Protein AF-0000000087405417 (afdb_homodimer)

Radius of gyration: 24.04 Å; Cα contacts (8 Å, |Δi|>4): 1120; chains: 2; bounding box: 52×72×63 Å

Structure (mmCIF, N/CA/C/O backbone):
data_AF-0000000087405417-model_v1
#
loop_
_entity.id
_entity.type
_entity.pdbx_description
1 polymer 'Crystallin J1A'
#
loop_
_atom_site.group_PDB
_atom_site.id
_atom_site.type_symbol
_atom_site.label_atom_id
_atom_site.label_alt_id
_atom_site.label_comp_id
_atom_site.label_asym_id
_atom_site.label_entity_id
_atom_site.label_seq_id
_atom_site.pdbx_PDB_ins_code
_atom_site.Cartn_x
_atom_site.Cartn_y
_atom_site.Cartn_z
_atom_site.occupancy
_atom_site.B_iso_or_equiv
_atom_site.auth_seq_id
_atom_site.auth_comp_id
_atom_site.auth_asym_id
_atom_site.auth_atom_id
_atom_site.pdbx_PDB_model_num
ATOM 1 N N . MET A 1 1 ? -3.566 -20.641 -33.938 1 44.78 1 MET A N 1
ATOM 2 C CA . MET A 1 1 ? -3.105 -19.469 -33.188 1 44.78 1 MET A CA 1
ATOM 3 C C . MET A 1 1 ? -3.906 -19.312 -31.891 1 44.78 1 MET A C 1
ATOM 5 O O . MET A 1 1 ? -5.137 -19.375 -31.906 1 44.78 1 MET A O 1
ATOM 9 N N . ALA A 1 2 ? -3.26 -19.469 -30.797 1 62.53 2 ALA A N 1
ATOM 10 C CA . ALA A 1 2 ? -3.992 -19.469 -29.531 1 62.53 2 ALA A CA 1
ATOM 11 C C . ALA A 1 2 ? -4.852 -18.203 -29.406 1 62.53 2 ALA A C 1
ATOM 13 O O . ALA A 1 2 ? -4.465 -17.141 -29.875 1 62.53 2 ALA A O 1
ATOM 14 N N . SER A 1 3 ? -6.133 -18.344 -29.203 1 86.44 3 SER A N 1
ATOM 15 C CA . SER A 1 3 ? -6.996 -17.203 -28.969 1 86.44 3 SER A CA 1
ATOM 16 C C . SER A 1 3 ? -6.328 -16.172 -28.047 1 86.44 3 SER A C 1
ATOM 18 O O . SER A 1 3 ? -5.41 -16.516 -27.312 1 86.44 3 SER A O 1
ATOM 20 N N . ALA A 1 4 ? -6.5 -15 -28.359 1 92.94 4 ALA A N 1
ATOM 21 C CA . ALA A 1 4 ? -5.988 -13.914 -27.516 1 92.94 4 ALA A CA 1
ATOM 22 C C . ALA A 1 4 ? -6.211 -14.219 -26.031 1 92.94 4 ALA A C 1
ATOM 24 O O . ALA A 1 4 ? -5.332 -13.969 -25.203 1 92.94 4 ALA A O 1
ATOM 25 N N . LEU A 1 5 ? -7.316 -14.859 -25.797 1 95.62 5 LEU A N 1
ATOM 26 C CA . LEU A 1 5 ? -7.652 -15.188 -24.406 1 95.62 5 LEU A CA 1
ATOM 27 C C . LEU A 1 5 ? -6.73 -16.281 -23.875 1 95.62 5 LEU A C 1
ATOM 29 O O . LEU A 1 5 ? -6.227 -16.188 -22.75 1 95.62 5 LEU A O 1
ATOM 33 N N . ALA A 1 6 ? -6.52 -17.312 -24.641 1 96.81 6 ALA A N 1
ATOM 34 C CA . ALA A 1 6 ? -5.625 -18.391 -24.234 1 96.81 6 ALA A CA 1
ATOM 35 C C . ALA A 1 6 ? -4.199 -17.891 -24.031 1 96.81 6 ALA A C 1
ATOM 37 O O . ALA A 1 6 ? -3.51 -18.297 -23.094 1 96.81 6 ALA A O 1
ATOM 38 N N . ASN A 1 7 ? -3.762 -17.031 -24.938 1 97.81 7 ASN A N 1
ATOM 39 C CA . ASN A 1 7 ? -2.424 -16.453 -24.828 1 97.81 7 ASN A CA 1
ATOM 40 C C . ASN A 1 7 ? -2.27 -15.641 -23.562 1 97.81 7 ASN A C 1
ATOM 42 O O . ASN A 1 7 ? -1.237 -15.711 -22.891 1 97.81 7 ASN A O 1
ATOM 46 N N . ARG A 1 8 ? -3.273 -14.875 -23.188 1 98.12 8 ARG A N 1
ATOM 47 C CA . ARG A 1 8 ? -3.252 -14.078 -21.969 1 98.12 8 ARG A CA 1
ATOM 48 C C . ARG A 1 8 ? -3.262 -14.977 -20.734 1 98.12 8 ARG A C 1
ATOM 50 O O . ARG A 1 8 ? -2.584 -14.688 -19.734 1 98.12 8 ARG A O 1
ATOM 57 N N . ALA A 1 9 ? -4.027 -16.031 -20.812 1 98.38 9 ALA A N 1
ATOM 58 C CA . ALA A 1 9 ? -4.078 -17 -19.719 1 98.38 9 ALA A CA 1
ATOM 59 C C . ALA A 1 9 ? -2.725 -17.672 -19.516 1 98.38 9 ALA A C 1
ATOM 61 O O . ALA A 1 9 ? -2.238 -17.781 -18.391 1 98.38 9 ALA A O 1
ATOM 62 N N . VAL A 1 10 ? -2.121 -18.094 -20.609 1 98.56 10 VAL A N 1
ATOM 63 C CA . VAL A 1 10 ? -0.786 -18.672 -20.547 1 98.56 10 VAL A CA 1
ATOM 64 C C . VAL A 1 10 ? 0.206 -17.641 -20.016 1 98.56 10 VAL A C 1
ATOM 66 O O . VAL A 1 10 ? 1.05 -17.953 -19.172 1 98.56 10 VAL A O 1
ATOM 69 N N . GLY A 1 11 ? 0.082 -16.406 -20.516 1 98.62 11 GLY A N 1
ATOM 70 C CA . GLY A 1 11 ? 0.93 -15.32 -20.062 1 98.62 11 GLY A CA 1
ATOM 71 C C . GLY A 1 11 ? 0.837 -15.078 -18.562 1 98.62 11 GLY A C 1
ATOM 72 O O . GLY A 1 11 ? 1.837 -14.766 -17.922 1 98.62 11 GLY A O 1
ATOM 73 N N . ALA A 1 12 ? -0.359 -15.195 -18 1 98.75 12 ALA A N 1
ATOM 74 C CA . ALA A 1 12 ? -0.559 -15.023 -16.562 1 98.75 12 ALA A CA 1
ATOM 75 C C . ALA A 1 12 ? 0.223 -16.062 -15.766 1 98.75 12 ALA A C 1
ATOM 77 O O . ALA A 1 12 ? 0.911 -15.727 -14.797 1 98.75 12 ALA A O 1
ATOM 78 N N . ILE A 1 13 ? 0.136 -17.328 -16.172 1 98.81 13 ILE A N 1
ATOM 79 C C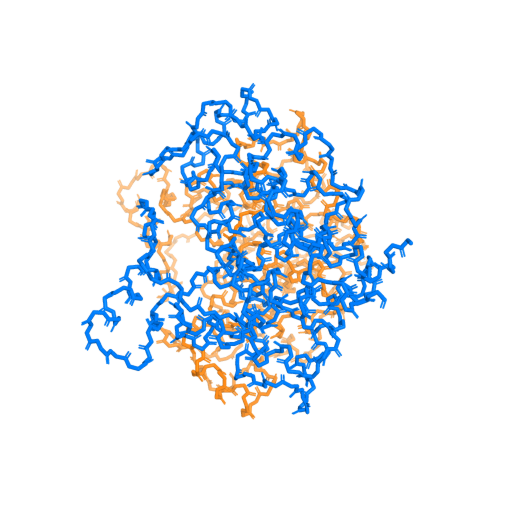A . ILE A 1 13 ? 0.775 -18.422 -15.469 1 98.81 13 ILE A CA 1
ATOM 80 C C . ILE A 1 13 ? 2.293 -18.312 -15.609 1 98.81 13 ILE A C 1
ATOM 82 O O . ILE A 1 13 ? 3.016 -18.344 -14.609 1 98.81 13 ILE A O 1
ATOM 86 N N . VAL A 1 14 ? 2.75 -18.156 -16.828 1 98.88 14 VAL A N 1
ATOM 87 C CA . VAL A 1 14 ? 4.184 -18.109 -17.109 1 98.88 14 VAL A CA 1
ATOM 88 C C . VAL A 1 14 ? 4.785 -16.844 -16.5 1 98.88 14 VAL A C 1
ATOM 90 O O . VAL A 1 14 ? 5.863 -16.891 -15.906 1 98.88 14 VAL A O 1
ATOM 93 N N . GLY A 1 15 ? 4.098 -15.719 -16.703 1 98.88 15 GLY A N 1
ATOM 94 C CA . GLY A 1 15 ? 4.57 -14.477 -16.125 1 98.88 15 GLY A CA 1
ATOM 95 C C . GLY A 1 15 ? 4.75 -14.539 -14.617 1 98.88 15 GLY A C 1
ATOM 96 O O . GLY A 1 15 ? 5.711 -13.992 -14.078 1 98.88 15 GLY A O 1
ATOM 97 N N . SER A 1 16 ? 3.797 -15.172 -13.93 1 98.88 16 SER A N 1
ATOM 98 C CA . SER A 1 16 ? 3.895 -15.359 -12.484 1 98.88 16 SER A CA 1
ATOM 99 C C . SER A 1 16 ? 5.121 -16.188 -12.117 1 98.88 16 SER A C 1
ATOM 101 O O . SER A 1 16 ? 5.883 -15.82 -11.227 1 98.88 16 SER A O 1
ATOM 103 N N . ALA A 1 17 ? 5.312 -17.312 -12.797 1 98.75 17 ALA A N 1
ATOM 104 C CA . ALA A 1 17 ? 6.41 -18.234 -12.5 1 98.75 17 ALA A CA 1
ATOM 105 C C . ALA A 1 17 ? 7.762 -17.578 -12.758 1 98.75 17 ALA A C 1
ATOM 107 O O . ALA A 1 17 ? 8.688 -17.703 -11.953 1 98.75 17 ALA A O 1
ATOM 108 N N . VAL A 1 18 ? 7.875 -16.875 -13.852 1 98.88 18 VAL A N 1
ATOM 109 C CA . VAL A 1 18 ? 9.125 -16.234 -14.242 1 98.88 18 VAL A CA 1
ATOM 110 C C . VAL A 1 18 ? 9.461 -15.117 -13.258 1 98.88 18 VAL A C 1
ATOM 112 O O . VAL A 1 18 ? 10.617 -14.969 -12.844 1 98.88 18 VAL A O 1
ATOM 115 N N . ALA A 1 19 ? 8.492 -14.289 -12.898 1 98.88 19 ALA A N 1
ATOM 116 C CA . ALA A 1 19 ? 8.711 -13.203 -11.938 1 98.88 19 ALA A CA 1
ATOM 117 C C . ALA A 1 19 ? 9.141 -13.75 -10.578 1 98.88 19 ALA A C 1
ATOM 119 O O . ALA A 1 19 ? 10.008 -13.172 -9.922 1 98.88 19 ALA A O 1
ATOM 120 N N . ASP A 1 20 ? 8.516 -14.844 -10.141 1 98.19 20 ASP A N 1
ATOM 121 C CA . ASP A 1 20 ? 8.875 -15.492 -8.883 1 98.19 20 ASP A CA 1
ATOM 122 C C . ASP A 1 20 ? 10.328 -15.945 -8.898 1 98.19 20 ASP A C 1
ATOM 124 O O . ASP A 1 20 ? 11.078 -15.688 -7.949 1 98.19 20 ASP A O 1
ATOM 128 N N . ALA A 1 21 ? 10.695 -16.625 -9.961 1 98.12 21 ALA A N 1
ATOM 129 C CA . ALA A 1 21 ? 12.062 -17.109 -10.086 1 98.12 21 ALA A CA 1
ATOM 130 C C . ALA A 1 21 ? 13.055 -15.945 -10.109 1 98.12 21 ALA A C 1
ATOM 132 O O . ALA A 1 21 ? 14.125 -16.016 -9.5 1 98.12 21 ALA A O 1
ATOM 133 N N . ALA A 1 22 ? 12.711 -14.922 -10.844 1 98.62 22 ALA A N 1
ATOM 134 C CA . ALA A 1 22 ? 13.57 -13.742 -10.945 1 98.62 22 ALA A CA 1
ATOM 135 C C . ALA A 1 22 ? 13.797 -13.109 -9.578 1 98.62 22 ALA A C 1
ATOM 137 O O . ALA A 1 22 ? 14.891 -12.617 -9.297 1 98.62 22 ALA A O 1
ATOM 138 N N . ALA A 1 23 ? 12.812 -13.102 -8.742 1 97.81 23 ALA A N 1
ATOM 139 C CA . ALA A 1 23 ? 12.852 -12.398 -7.461 1 97.81 23 ALA A CA 1
ATOM 140 C C . ALA A 1 23 ? 13.438 -13.281 -6.363 1 97.81 23 ALA A C 1
ATOM 142 O O . ALA A 1 23 ? 13.852 -12.781 -5.312 1 97.81 23 ALA A O 1
ATOM 143 N N . GLN A 1 24 ? 13.508 -14.586 -6.574 1 96 24 GLN A N 1
ATOM 144 C CA . GLN A 1 24 ? 13.836 -15.586 -5.562 1 96 24 GLN A CA 1
ATOM 145 C C . GLN A 1 24 ? 15.148 -15.25 -4.863 1 96 24 GLN A C 1
ATOM 147 O O . GLN A 1 24 ? 15.234 -15.281 -3.635 1 96 24 GLN A O 1
ATOM 152 N N . PRO A 1 25 ? 16.219 -14.812 -5.559 1 95.5 25 PRO A N 1
ATOM 153 C CA . PRO A 1 25 ? 17.484 -14.555 -4.875 1 95.5 25 PRO A CA 1
ATOM 154 C C . PRO A 1 25 ? 17.438 -13.32 -3.973 1 95.5 25 PRO A C 1
ATOM 156 O O . PRO A 1 25 ? 18.297 -13.141 -3.115 1 95.5 25 PRO A O 1
ATOM 159 N N . MET A 1 26 ? 16.453 -12.461 -4.195 1 94.88 26 MET A N 1
ATOM 160 C CA . MET A 1 26 ? 16.328 -11.227 -3.432 1 94.88 26 MET A CA 1
ATOM 161 C C . MET A 1 26 ? 15.195 -11.336 -2.41 1 94.88 26 MET A C 1
ATOM 163 O O . MET A 1 26 ? 14.844 -10.344 -1.762 1 94.88 26 MET A O 1
ATOM 167 N N . HIS A 1 27 ? 14.648 -12.555 -2.256 1 93.31 27 HIS A N 1
ATOM 168 C CA . HIS A 1 27 ? 13.469 -12.766 -1.424 1 93.31 27 HIS A CA 1
ATOM 169 C C . HIS A 1 27 ? 13.781 -12.523 0.049 1 93.31 27 HIS A C 1
ATOM 171 O O . HIS A 1 27 ? 14.852 -12.906 0.532 1 93.31 27 HIS A O 1
ATOM 177 N N . TRP A 1 28 ? 12.836 -11.797 0.772 1 90.12 28 TRP A N 1
ATOM 178 C CA . TRP A 1 28 ? 12.773 -11.656 2.225 1 90.12 28 TRP A CA 1
ATOM 179 C C . TRP A 1 28 ? 13.945 -10.836 2.742 1 90.12 28 TRP A C 1
ATOM 181 O O . TRP A 1 28 ? 14.484 -11.117 3.818 1 90.12 28 TRP A O 1
ATOM 191 N N . ILE A 1 29 ? 14.523 -9.945 1.97 1 91.56 29 ILE A N 1
ATOM 192 C CA . ILE A 1 29 ? 15.453 -8.945 2.48 1 91.56 29 ILE A CA 1
ATOM 193 C C . ILE A 1 29 ? 14.68 -7.805 3.137 1 91.56 29 ILE A C 1
ATOM 195 O O . ILE A 1 29 ? 14.195 -6.902 2.451 1 91.56 29 ILE A O 1
ATOM 199 N N . TYR A 1 30 ? 14.609 -7.855 4.445 1 87.12 30 TYR A N 1
ATOM 200 C CA . TYR A 1 30 ? 13.867 -6.855 5.211 1 87.12 30 TYR A CA 1
ATOM 201 C C . TYR A 1 30 ? 14.797 -5.742 5.691 1 87.12 30 TYR A C 1
ATOM 203 O O . TYR A 1 30 ? 14.344 -4.633 5.984 1 87.12 30 TYR A O 1
ATOM 211 N N . ASP A 1 31 ? 16.109 -6.074 5.832 1 89.06 31 ASP A N 1
ATOM 212 C CA . ASP A 1 31 ? 17.094 -5.059 6.164 1 89.06 31 ASP A CA 1
ATOM 213 C C . ASP A 1 31 ? 17.359 -4.129 4.977 1 89.06 31 ASP A C 1
ATOM 215 O O . ASP A 1 31 ? 18.125 -4.457 4.078 1 89.06 31 ASP A O 1
ATOM 219 N N . LEU A 1 32 ? 16.859 -2.955 5.043 1 87.56 32 LEU A N 1
ATOM 220 C CA . LEU A 1 32 ? 16.875 -2.037 3.912 1 87.56 32 LEU A CA 1
ATOM 221 C C . LEU A 1 32 ? 18.281 -1.512 3.643 1 87.56 32 LEU A C 1
ATOM 223 O O . LEU A 1 32 ? 18.609 -1.184 2.504 1 87.56 32 LEU A O 1
ATOM 227 N N . GLN A 1 33 ? 19.078 -1.375 4.648 1 87 33 GLN A N 1
ATOM 228 C CA . GLN A 1 33 ? 20.469 -0.977 4.43 1 87 33 GLN A CA 1
ATOM 229 C C . GLN A 1 33 ? 21.219 -2.031 3.627 1 87 33 GLN A C 1
ATOM 231 O O . GLN A 1 33 ? 22 -1.696 2.732 1 87 33 GLN A O 1
ATOM 236 N N . LYS A 1 34 ? 21 -3.27 3.994 1 89.81 34 LYS A N 1
ATOM 237 C CA . LYS A 1 34 ? 21.578 -4.363 3.225 1 89.81 34 LYS A CA 1
ATOM 238 C C . LYS A 1 34 ? 21.094 -4.344 1.78 1 89.81 34 LYS A C 1
ATOM 240 O O . LYS A 1 34 ? 21.859 -4.566 0.849 1 89.81 34 LYS A O 1
ATOM 245 N N . LEU A 1 35 ? 19.844 -4.121 1.633 1 92.06 35 LEU A N 1
ATOM 246 C CA . LEU A 1 35 ? 19.25 -4.051 0.301 1 92.06 35 LEU A CA 1
ATOM 247 C C . LEU A 1 35 ? 19.906 -2.938 -0.52 1 92.06 35 LEU A C 1
ATOM 249 O O . LEU A 1 35 ? 20.219 -3.131 -1.696 1 92.06 35 LEU A O 1
ATOM 253 N N . HIS A 1 36 ? 20.094 -1.81 0.108 1 89.56 36 HIS A N 1
ATOM 254 C CA . HIS A 1 36 ? 20.703 -0.662 -0.563 1 89.56 36 HIS A CA 1
ATOM 255 C C . HIS A 1 36 ? 22.094 -0.988 -1.07 1 89.56 36 HIS A C 1
ATOM 257 O O . HIS A 1 36 ? 22.469 -0.61 -2.186 1 89.56 36 HIS A O 1
ATOM 263 N N . VAL A 1 37 ? 22.828 -1.642 -0.306 1 91.38 37 VAL A N 1
ATOM 264 C CA . VAL A 1 37 ? 24.203 -2.006 -0.666 1 91.38 37 VAL A CA 1
ATOM 265 C C . VAL A 1 37 ? 24.188 -2.945 -1.869 1 91.38 37 VAL A C 1
ATOM 267 O O . VAL A 1 37 ? 24.969 -2.777 -2.805 1 91.38 37 VAL A O 1
ATOM 270 N N . ILE A 1 38 ? 23.312 -3.873 -1.868 1 93.12 38 ILE A N 1
ATOM 271 C CA . ILE A 1 38 ? 23.203 -4.848 -2.949 1 93.12 38 ILE A CA 1
ATOM 272 C C . ILE A 1 38 ? 22.797 -4.141 -4.242 1 93.12 38 ILE A C 1
ATOM 274 O O . ILE A 1 38 ? 23.391 -4.383 -5.297 1 93.12 38 ILE A O 1
ATOM 278 N N . LEU A 1 39 ? 21.891 -3.229 -4.141 1 92.19 39 LEU A N 1
ATOM 279 C CA . LEU A 1 39 ? 21.359 -2.553 -5.32 1 92.19 39 LEU A CA 1
ATOM 280 C C . LEU A 1 39 ? 22.359 -1.542 -5.863 1 92.19 39 LEU A C 1
ATOM 282 O O . LEU A 1 39 ? 22.344 -1.229 -7.059 1 92.19 39 LEU A O 1
ATOM 286 N N . ALA A 1 40 ? 23.172 -0.99 -4.941 1 89.56 40 ALA A N 1
ATOM 287 C CA . ALA A 1 40 ? 24.234 -0.093 -5.383 1 89.56 40 ALA A CA 1
ATOM 288 C C . ALA A 1 40 ? 25.25 -0.832 -6.246 1 89.56 40 ALA A C 1
ATOM 290 O O . ALA A 1 40 ? 25.812 -0.256 -7.18 1 89.56 40 ALA A O 1
ATOM 291 N N . GLN A 1 41 ? 25.406 -2.08 -5.957 1 91.38 41 GLN A N 1
ATOM 292 C CA . GLN A 1 41 ? 26.344 -2.906 -6.711 1 91.38 41 GLN A CA 1
ATOM 293 C C . GLN A 1 41 ? 25.734 -3.361 -8.031 1 91.38 41 GLN A C 1
ATOM 295 O O . GLN A 1 41 ? 26.422 -3.404 -9.055 1 91.38 41 GLN A O 1
ATOM 300 N N . ASP A 1 42 ? 24.484 -3.734 -7.977 1 91.06 42 ASP A N 1
ATOM 301 C CA . ASP A 1 42 ? 23.75 -4.184 -9.164 1 91.06 42 ASP A CA 1
ATOM 302 C C . ASP A 1 42 ? 22.312 -3.67 -9.156 1 91.06 42 ASP A C 1
ATOM 304 O O . ASP A 1 42 ? 21.453 -4.25 -8.5 1 91.06 42 ASP A O 1
ATOM 308 N N . PRO A 1 43 ? 22.047 -2.666 -10.031 1 87.62 43 PRO A N 1
ATOM 309 C CA . PRO A 1 43 ? 20.703 -2.088 -10.047 1 87.62 43 PRO A CA 1
ATOM 310 C C . PRO A 1 43 ? 19.672 -2.996 -10.719 1 87.62 43 PRO A C 1
ATOM 312 O O . PRO A 1 43 ? 18.469 -2.734 -10.648 1 87.62 43 PRO A O 1
ATOM 315 N N . ASN A 1 44 ? 20.125 -4.059 -11.398 1 92.31 44 ASN A N 1
ATOM 316 C CA . ASN A 1 44 ? 19.266 -5.07 -11.992 1 92.31 44 ASN A CA 1
ATOM 317 C C . ASN A 1 44 ? 19.375 -6.406 -11.266 1 92.31 44 ASN A C 1
ATOM 319 O O . ASN A 1 44 ? 20.031 -7.332 -11.758 1 92.31 44 ASN A O 1
ATOM 323 N N . PRO A 1 45 ? 18.625 -6.551 -10.172 1 94.56 45 PRO A N 1
ATOM 324 C CA . PRO A 1 45 ? 18.906 -7.648 -9.242 1 94.56 45 PRO A CA 1
ATOM 325 C C . PRO A 1 45 ? 18.219 -8.945 -9.648 1 94.56 45 PRO A C 1
ATOM 327 O O . PRO A 1 45 ? 18.359 -9.969 -8.969 1 94.56 45 PRO A O 1
ATOM 330 N N . GLU A 1 46 ? 17.438 -8.945 -10.719 1 97.25 46 GLU A N 1
ATOM 331 C CA . GLU A 1 46 ? 16.75 -10.164 -11.102 1 97.25 46 GLU A CA 1
ATOM 332 C C . GLU A 1 46 ? 17.734 -11.297 -11.383 1 97.25 46 GLU A C 1
ATOM 334 O O . GLU A 1 46 ? 18.781 -11.078 -11.977 1 97.25 46 GLU A O 1
ATOM 339 N N . PHE A 1 47 ? 17.406 -12.484 -10.898 1 97.69 47 PHE A N 1
ATOM 340 C CA . PHE A 1 47 ? 18.203 -13.688 -11.117 1 97.69 47 PHE A CA 1
ATOM 341 C C . PHE A 1 47 ? 19.625 -13.492 -10.633 1 97.69 47 PHE A C 1
ATOM 343 O O . PHE A 1 47 ? 20.578 -13.984 -11.25 1 97.69 47 PHE A O 1
ATOM 350 N N . ARG A 1 48 ? 19.766 -12.758 -9.594 1 95 48 ARG A N 1
ATOM 351 C CA . ARG A 1 48 ? 21.078 -12.602 -8.984 1 95 48 ARG A CA 1
ATOM 352 C C . ARG A 1 48 ? 21.75 -13.953 -8.789 1 95 48 ARG A C 1
ATOM 354 O O . ARG A 1 48 ? 21.141 -14.891 -8.281 1 95 48 ARG A O 1
ATOM 361 N N . ALA A 1 49 ? 23.047 -14.039 -9.211 1 92.25 49 ALA A N 1
ATOM 362 C CA . ALA A 1 49 ? 23.766 -15.305 -9.203 1 92.25 49 ALA A CA 1
ATOM 363 C C . ALA A 1 49 ? 23.953 -15.828 -7.785 1 92.25 49 ALA A C 1
ATOM 365 O O . ALA A 1 49 ? 23.75 -17.016 -7.52 1 92.25 49 ALA A O 1
ATOM 366 N N . GLU A 1 50 ? 24.391 -14.906 -6.93 1 90.56 50 GLU A N 1
ATOM 367 C CA . GLU A 1 50 ? 24.5 -15.266 -5.516 1 90.56 50 GLU A CA 1
ATOM 368 C C . GLU A 1 50 ? 23.297 -14.773 -4.719 1 90.56 50 GLU A C 1
ATOM 370 O O . GLU A 1 50 ? 23.078 -13.562 -4.609 1 90.56 50 GLU A O 1
ATOM 375 N N . SER A 1 51 ? 22.578 -15.766 -4.199 1 91.44 51 SER A N 1
ATOM 376 C CA . SER A 1 51 ? 21.375 -15.422 -3.451 1 91.44 51 SER A CA 1
ATOM 377 C C . SER A 1 51 ? 21.703 -14.492 -2.287 1 91.44 51 SER A C 1
ATOM 379 O O . SER A 1 51 ? 22.703 -14.672 -1.596 1 91.44 51 SER A O 1
ATOM 381 N N . ALA A 1 52 ? 20.875 -13.461 -2.141 1 91.56 52 ALA A N 1
ATOM 382 C CA . ALA A 1 52 ? 20.984 -12.547 -1.006 1 91.56 52 ALA A CA 1
ATOM 383 C C . ALA A 1 52 ? 19.891 -12.82 0.021 1 91.56 52 ALA A C 1
ATOM 385 O O . ALA A 1 52 ? 19.75 -12.078 0.993 1 91.56 52 ALA A O 1
ATOM 386 N N . ASN A 1 53 ? 19.078 -13.836 -0.221 1 88 53 ASN A N 1
ATOM 387 C CA . ASN A 1 53 ? 18.016 -14.234 0.695 1 88 53 ASN A CA 1
ATOM 388 C C . ASN A 1 53 ? 18.562 -14.672 2.047 1 88 53 ASN A C 1
ATOM 390 O O . ASN A 1 53 ? 19.391 -15.586 2.117 1 88 53 ASN A O 1
ATOM 394 N N . PRO A 1 54 ? 18.141 -14.07 3.111 1 86.5 54 PRO A N 1
ATOM 395 C CA . PRO A 1 54 ? 18.719 -14.375 4.418 1 86.5 54 PRO A CA 1
ATOM 396 C C . PRO A 1 54 ? 18.156 -15.648 5.043 1 86.5 54 PRO A C 1
ATOM 398 O O . PRO A 1 54 ? 18.703 -16.141 6.031 1 86.5 54 PRO A O 1
ATOM 401 N N . PHE A 1 55 ? 17.125 -16.188 4.516 1 83.38 55 PHE A N 1
ATOM 402 C CA . PHE A 1 55 ? 16.406 -17.234 5.246 1 83.38 55 PHE A CA 1
ATOM 403 C C . PHE A 1 55 ? 16.594 -18.594 4.57 1 83.38 55 PHE A C 1
ATOM 405 O O . PHE A 1 55 ? 16.562 -19.625 5.23 1 83.38 55 PHE A O 1
ATOM 412 N N . TYR A 1 56 ? 16.703 -18.594 3.252 1 80.44 56 TYR A N 1
ATOM 413 C CA . TYR A 1 56 ? 16.953 -19.844 2.537 1 80.44 56 TYR A CA 1
ATOM 414 C C . TYR A 1 56 ? 17.766 -19.594 1.272 1 80.44 56 TYR A C 1
ATOM 416 O O . TYR A 1 56 ? 17.891 -18.453 0.825 1 80.44 56 TYR A O 1
ATOM 424 N N . ARG A 1 57 ? 18.438 -20.656 0.835 1 82.69 57 ARG A N 1
ATOM 425 C CA . ARG A 1 57 ? 19.188 -20.562 -0.414 1 82.69 57 ARG A CA 1
ATOM 426 C C . ARG A 1 57 ? 18.75 -21.656 -1.387 1 82.69 57 ARG A C 1
ATOM 428 O O . ARG A 1 57 ? 18.562 -22.812 -0.988 1 82.69 57 ARG A O 1
ATOM 435 N N . ARG A 1 58 ? 18.453 -21.219 -2.551 1 87.38 58 ARG A N 1
ATOM 436 C CA . ARG A 1 58 ? 18.172 -22.078 -3.693 1 87.38 58 ARG A CA 1
ATOM 437 C C . ARG A 1 58 ? 18.953 -21.641 -4.922 1 87.38 58 ARG A C 1
ATOM 439 O O . ARG A 1 58 ? 19.453 -20.516 -4.977 1 87.38 58 ARG A O 1
ATOM 446 N N . GLN A 1 59 ? 19.109 -22.609 -5.73 1 92.19 59 GLN A N 1
ATOM 447 C CA . GLN A 1 59 ? 19.75 -22.25 -6.992 1 92.19 59 GLN A CA 1
ATOM 448 C C . GLN A 1 59 ? 18.969 -21.156 -7.707 1 92.19 59 GLN A C 1
ATOM 450 O O . GLN A 1 59 ? 17.734 -21.188 -7.762 1 92.19 59 GLN A O 1
ATOM 455 N N . THR A 1 60 ? 19.672 -20.156 -8.188 1 95.69 60 THR A N 1
ATOM 456 C CA . THR A 1 60 ? 19.047 -19.094 -8.953 1 95.69 60 THR A CA 1
ATOM 457 C C . THR A 1 60 ? 18.297 -19.672 -10.156 1 95.69 60 THR A C 1
ATOM 459 O O . THR A 1 60 ? 18.812 -20.531 -10.859 1 95.69 60 THR A O 1
ATOM 462 N N . GLY A 1 61 ? 17.078 -19.234 -10.391 1 97.31 61 GLY A N 1
ATOM 463 C CA . GLY A 1 61 ? 16.219 -19.75 -11.445 1 97.31 61 GLY A CA 1
ATOM 464 C C . GLY A 1 61 ? 15.148 -20.703 -10.938 1 97.31 61 GLY A C 1
ATOM 465 O O . GLY A 1 61 ? 14.172 -20.969 -11.633 1 97.31 61 GLY A O 1
ATOM 466 N N . GLN A 1 62 ? 15.391 -21.219 -9.766 1 95.06 62 GLN A N 1
ATOM 467 C CA . GLN A 1 62 ? 14.359 -22.047 -9.141 1 95.06 62 GLN A CA 1
ATOM 468 C C . GLN A 1 62 ? 13.258 -21.188 -8.531 1 95.06 62 GLN A C 1
ATOM 470 O O . GLN A 1 62 ? 13.484 -20.016 -8.203 1 95.06 62 GLN A O 1
ATOM 475 N N . GLN A 1 63 ? 12.102 -21.812 -8.391 1 94.69 63 GLN A N 1
ATOM 476 C CA . GLN A 1 63 ? 10.969 -21.109 -7.793 1 94.69 63 GLN A CA 1
ATOM 477 C C . GLN A 1 63 ? 11.172 -20.906 -6.293 1 94.69 63 GLN A C 1
ATOM 479 O O . GLN A 1 63 ? 11.875 -21.688 -5.648 1 94.69 63 GLN A O 1
ATOM 484 N N . SER A 1 64 ? 10.617 -19.812 -5.758 1 92.38 64 SER A N 1
ATOM 485 C CA . SER A 1 64 ? 10.469 -19.688 -4.312 1 92.38 64 SER A CA 1
ATOM 486 C C . SER A 1 64 ? 9.453 -20.672 -3.768 1 92.38 64 SER A C 1
ATOM 488 O O . SER A 1 64 ? 8.875 -21.469 -4.523 1 92.38 64 SER A O 1
ATOM 490 N N . CYS A 1 65 ? 9.227 -20.656 -2.484 1 85.69 65 CYS A N 1
ATOM 491 C CA . CYS A 1 65 ? 8.195 -21.484 -1.863 1 85.69 65 CYS A CA 1
ATOM 492 C C . CYS A 1 65 ? 6.824 -21.188 -2.453 1 85.69 65 CYS A C 1
ATOM 494 O O . CYS A 1 65 ? 5.996 -22.094 -2.594 1 85.69 65 CYS A O 1
ATOM 496 N N . TYR A 1 66 ? 6.613 -19.984 -2.861 1 91.62 66 TYR A N 1
ATOM 497 C CA . TYR A 1 66 ? 5.34 -19.578 -3.449 1 91.62 66 TYR A CA 1
ATOM 498 C C . TYR A 1 66 ? 5.188 -20.156 -4.855 1 91.62 66 TYR A C 1
ATOM 500 O O . TYR A 1 66 ? 4.137 -20.703 -5.199 1 91.62 66 TYR A O 1
ATOM 508 N N . GLY A 1 67 ? 6.273 -20 -5.594 1 93.38 67 GLY A N 1
ATOM 509 C CA . GLY A 1 67 ? 6.258 -20.562 -6.938 1 93.38 67 GLY A CA 1
ATOM 510 C C . GLY A 1 67 ? 6.102 -22.062 -6.961 1 93.38 67 GLY A C 1
ATOM 511 O O . GLY A 1 67 ? 5.461 -22.609 -7.859 1 93.38 67 GLY A O 1
ATOM 512 N N . ASP A 1 68 ? 6.719 -22.672 -6.004 1 89.94 68 ASP A N 1
ATOM 513 C CA . ASP A 1 68 ? 6.578 -24.125 -5.906 1 89.94 68 ASP A CA 1
ATOM 514 C C . ASP A 1 68 ? 5.121 -24.516 -5.664 1 89.94 68 ASP A C 1
ATOM 516 O O . ASP A 1 68 ? 4.617 -25.453 -6.281 1 89.94 68 ASP A O 1
ATOM 520 N N . GLN A 1 69 ? 4.484 -23.859 -4.781 1 87.5 69 GLN A N 1
ATOM 521 C CA . GLN A 1 69 ? 3.078 -24.141 -4.508 1 87.5 69 GLN A CA 1
ATOM 522 C C . GLN A 1 69 ? 2.221 -23.891 -5.746 1 87.5 69 GLN A C 1
ATOM 524 O O . GLN A 1 69 ? 1.325 -24.688 -6.051 1 87.5 69 GLN A O 1
ATOM 529 N N . ALA A 1 70 ? 2.469 -22.812 -6.41 1 93.38 70 ALA A N 1
ATOM 530 C CA . ALA A 1 70 ? 1.727 -22.5 -7.629 1 93.38 70 ALA A CA 1
ATOM 531 C C . ALA A 1 70 ? 1.92 -23.594 -8.68 1 93.38 70 ALA A C 1
ATOM 533 O O . ALA A 1 70 ? 0.982 -23.938 -9.398 1 93.38 70 ALA A O 1
ATOM 534 N N . PHE A 1 71 ? 3.115 -24.109 -8.766 1 93.44 71 PHE A N 1
ATOM 535 C CA . PHE A 1 71 ? 3.422 -25.141 -9.75 1 93.44 71 PHE A CA 1
ATOM 536 C C . PHE A 1 71 ? 2.666 -26.422 -9.438 1 93.44 71 PHE A C 1
ATOM 538 O O . PHE A 1 71 ? 2.166 -27.094 -10.344 1 93.44 71 PHE A O 1
ATOM 545 N N . VAL A 1 72 ? 2.629 -26.766 -8.18 1 87.94 72 VAL A N 1
ATOM 546 C CA . VAL A 1 72 ? 1.902 -27.953 -7.766 1 87.94 72 VAL A CA 1
ATOM 547 C C . VAL A 1 72 ? 0.43 -27.828 -8.148 1 87.94 72 VAL A C 1
ATOM 549 O O . VAL A 1 72 ? -0.177 -28.781 -8.641 1 87.94 72 VAL A O 1
ATOM 552 N N . LEU A 1 73 ? -0.137 -26.719 -7.922 1 90.44 73 LEU A N 1
ATOM 553 C CA . LEU A 1 73 ? -1.526 -26.469 -8.297 1 90.44 73 LEU A CA 1
ATOM 554 C C . LEU A 1 73 ? -1.705 -26.547 -9.805 1 90.44 73 LEU A C 1
ATOM 556 O O . LEU A 1 73 ? -2.695 -27.094 -10.297 1 90.44 73 LEU A O 1
ATOM 560 N N . LEU A 1 74 ? -0.773 -25.953 -10.523 1 94.94 74 LEU A N 1
ATOM 561 C CA . LEU A 1 74 ? -0.793 -26 -11.984 1 94.94 74 LEU A CA 1
ATOM 562 C C . LEU A 1 74 ? -0.764 -27.438 -12.477 1 94.94 74 LEU A C 1
ATOM 564 O O . LEU A 1 74 ? -1.55 -27.812 -13.352 1 94.94 74 LEU A O 1
ATOM 568 N N . GLU A 1 75 ? 0.101 -28.156 -11.898 1 92.25 75 GLU A N 1
ATOM 569 C CA . GLU A 1 75 ? 0.219 -29.562 -12.266 1 92.25 75 GLU A CA 1
ATOM 570 C C . GLU A 1 75 ? -1.066 -30.328 -11.961 1 92.25 75 GLU A C 1
ATOM 572 O O . GLU A 1 75 ? -1.521 -31.141 -12.766 1 92.25 75 GLU A O 1
ATOM 577 N N . SER A 1 76 ? -1.59 -30.062 -10.859 1 88.56 76 SER A N 1
ATOM 578 C CA . SER A 1 76 ? -2.822 -30.734 -10.445 1 88.56 76 SER A CA 1
ATOM 579 C C . SER A 1 76 ? -3.969 -30.406 -11.398 1 88.56 76 SER A C 1
ATOM 581 O O . SER A 1 76 ? -4.727 -31.297 -11.789 1 88.56 76 SER A O 1
ATOM 583 N N . LEU A 1 77 ? -4.141 -29.172 -11.719 1 91.19 77 LEU A N 1
ATOM 584 C CA . LEU A 1 77 ? -5.172 -28.766 -12.664 1 91.19 77 LEU A CA 1
ATOM 585 C C . LEU A 1 77 ? -4.973 -29.438 -14.016 1 91.19 77 LEU A C 1
ATOM 587 O O . LEU A 1 77 ? -5.945 -29.828 -14.664 1 91.19 77 LEU A O 1
ATOM 591 N N . SER A 1 78 ? -3.748 -29.5 -14.375 1 91.38 78 SER A N 1
ATOM 592 C CA . SER A 1 78 ? -3.398 -30.094 -15.664 1 91.38 78 SER A CA 1
ATOM 593 C C . SER A 1 78 ? -3.691 -31.594 -15.688 1 91.38 78 SER A C 1
ATOM 595 O O . SER A 1 78 ? -4.152 -32.125 -16.703 1 91.38 78 SER A O 1
ATOM 597 N N . GLU A 1 79 ? -3.512 -32.25 -14.617 1 87.94 79 GLU A N 1
ATOM 598 C CA . GLU A 1 79 ? -3.615 -33.688 -14.57 1 87.94 79 GLU A CA 1
ATOM 599 C C . GLU A 1 79 ? -5.012 -34.125 -14.148 1 87.94 79 GLU A C 1
ATOM 601 O O . GLU A 1 79 ? -5.52 -35.156 -14.633 1 87.94 79 GLU A O 1
ATOM 606 N N . CYS A 1 80 ? -5.641 -33.406 -13.188 1 80.25 80 CYS A N 1
ATOM 607 C CA . CYS A 1 80 ? -6.859 -33.906 -12.562 1 80.25 80 CYS A CA 1
ATOM 608 C C . CYS A 1 80 ? -8.047 -33 -12.875 1 80.25 80 CYS A C 1
ATOM 610 O O . CYS A 1 80 ? -9.188 -33.344 -12.547 1 80.25 80 CYS A O 1
ATOM 612 N N . GLY A 1 81 ? -7.773 -31.953 -13.453 1 73.31 81 GLY A N 1
ATOM 613 C CA . GLY A 1 81 ? -8.859 -31.062 -13.805 1 73.31 81 GLY A CA 1
ATOM 614 C C . GLY A 1 81 ? -9.375 -30.25 -12.625 1 73.31 81 GLY A C 1
ATOM 615 O O . GLY A 1 81 ? -10.492 -29.734 -12.656 1 73.31 81 GLY A O 1
ATOM 616 N N . GLY A 1 82 ? -8.602 -30.312 -11.438 1 73 82 GLY A N 1
ATOM 617 C CA . GLY A 1 82 ? -8.977 -29.516 -10.281 1 73 82 GLY A CA 1
ATOM 618 C C . GLY A 1 82 ? -7.871 -29.406 -9.25 1 73 82 GLY A C 1
ATOM 619 O O . GLY A 1 82 ? -6.859 -30.094 -9.336 1 73 82 GLY A O 1
ATOM 620 N N . PRO A 1 83 ? -7.984 -28.312 -8.32 1 68.06 83 PRO A N 1
ATOM 621 C CA . PRO A 1 83 ? -6.961 -28.141 -7.285 1 68.06 83 PRO A CA 1
ATOM 622 C C . PRO A 1 83 ? -6.973 -29.25 -6.246 1 68.06 83 PRO A C 1
ATOM 624 O O . PRO A 1 83 ? -8.023 -29.562 -5.676 1 68.06 83 PRO A O 1
ATOM 627 N N . ARG A 1 84 ? -6.031 -30.125 -6.148 1 63.62 84 ARG A N 1
ATOM 628 C CA . ARG A 1 84 ? -5.926 -31.156 -5.121 1 63.62 84 ARG A CA 1
ATOM 629 C C . ARG A 1 84 ? -4.629 -31.016 -4.336 1 63.62 84 ARG A C 1
ATOM 631 O O . ARG A 1 84 ? -3.572 -30.75 -4.91 1 63.62 84 ARG A O 1
ATOM 638 N N . PRO A 1 85 ? -4.906 -31 -2.977 1 60.22 85 PRO A N 1
ATOM 639 C CA . PRO A 1 85 ? -3.654 -31.047 -2.219 1 60.22 85 PRO A CA 1
ATOM 640 C C . PRO A 1 85 ? -2.816 -32.281 -2.535 1 60.22 85 PRO A C 1
ATOM 642 O O . PRO A 1 85 ? -3.363 -33.375 -2.705 1 60.22 85 PRO A O 1
ATOM 645 N N . GLN A 1 86 ? -1.688 -32.031 -3.035 1 59.34 86 GLN A N 1
ATOM 646 C CA . GLN A 1 86 ? -0.803 -33.188 -3.238 1 59.34 86 GLN A CA 1
ATOM 647 C C . GLN A 1 86 ? 0.179 -33.344 -2.078 1 59.34 86 GLN A C 1
ATOM 649 O O . GLN A 1 86 ? 0.95 -32.406 -1.79 1 59.34 86 GLN A O 1
ATOM 654 N N . LEU A 1 87 ? -0.055 -34.25 -1.238 1 59.5 87 LEU A N 1
ATOM 655 C CA . LEU A 1 87 ? 0.87 -34.625 -0.17 1 59.5 87 LEU A CA 1
ATOM 656 C C . LEU A 1 87 ? 1.771 -35.781 -0.599 1 59.5 87 LEU A C 1
ATOM 658 O O . LEU A 1 87 ? 1.387 -36.594 -1.442 1 59.5 87 LEU A O 1
ATOM 662 N N . PRO A 1 88 ? 3.082 -35.781 -0.001 1 54.09 88 PRO A N 1
ATOM 663 C CA . PRO A 1 88 ? 3.764 -34.844 0.886 1 54.09 88 PRO A CA 1
ATOM 664 C C . PRO A 1 88 ? 4.289 -33.625 0.147 1 54.09 88 PRO A C 1
ATOM 666 O O . PRO A 1 88 ? 4.641 -33.688 -1.032 1 54.09 88 PRO A O 1
ATOM 669 N N . VAL A 1 89 ? 4.039 -32.5 0.732 1 55.25 89 VAL A N 1
ATOM 670 C CA . VAL A 1 89 ? 4.688 -31.297 0.214 1 55.25 89 VAL A CA 1
ATOM 671 C C . VAL A 1 89 ? 6.199 -31.422 0.369 1 55.25 89 VAL A C 1
ATOM 673 O O . VAL A 1 89 ? 6.707 -31.562 1.484 1 55.25 89 VAL A O 1
ATOM 676 N N . GLU A 1 90 ? 6.816 -31.734 -0.814 1 56.56 90 GLU A N 1
ATOM 677 C CA . GLU A 1 90 ? 8.273 -31.781 -0.817 1 56.56 90 GLU A CA 1
ATOM 678 C C . GLU A 1 90 ? 8.875 -30.375 -0.876 1 56.56 90 GLU A C 1
ATOM 680 O O . GLU A 1 90 ? 8.289 -29.469 -1.466 1 56.56 90 GLU A O 1
ATOM 685 N N . GLY A 1 91 ? 9.75 -30.094 0.081 1 54.97 91 GLY A N 1
ATOM 686 C CA . GLY A 1 91 ? 10.531 -28.875 -0.017 1 54.97 91 GLY A CA 1
ATOM 687 C C . GLY A 1 91 ? 10.805 -28.234 1.33 1 54.97 91 GLY A C 1
ATOM 688 O O . GLY A 1 91 ? 10.141 -28.547 2.32 1 54.97 91 GLY A O 1
ATOM 689 N N . PRO A 1 92 ? 11.875 -27.641 1.346 1 50.91 92 PRO A N 1
ATOM 690 C CA . PRO A 1 92 ? 12.375 -27.078 2.6 1 50.91 92 PRO A CA 1
ATOM 691 C C . PRO A 1 92 ? 11.516 -25.922 3.109 1 50.91 92 PRO A C 1
ATOM 693 O O . PRO A 1 92 ? 11.656 -25.5 4.262 1 50.91 92 PRO A O 1
ATOM 696 N N . TRP A 1 93 ? 10.695 -25.406 2.238 1 55.78 93 TRP A N 1
ATOM 697 C CA . TRP A 1 93 ? 10.203 -24.094 2.652 1 55.78 93 TRP A CA 1
ATOM 698 C C . TRP A 1 93 ? 8.789 -24.203 3.205 1 55.78 93 TRP A C 1
ATOM 700 O O . TRP A 1 93 ? 7.895 -24.734 2.545 1 55.78 93 TRP A O 1
ATOM 710 N N . ARG A 1 94 ? 8.812 -24.078 4.547 1 64.06 94 ARG A N 1
ATOM 711 C CA . ARG A 1 94 ? 7.496 -24.234 5.16 1 64.06 94 ARG A CA 1
ATOM 712 C C . ARG A 1 94 ? 7.047 -22.922 5.816 1 64.06 94 ARG A C 1
ATOM 714 O O . ARG A 1 94 ? 7.23 -22.734 7.02 1 64.06 94 ARG A O 1
ATOM 721 N N . GLN A 1 95 ? 6.715 -21.938 4.941 1 67.5 95 GLN A N 1
ATOM 722 C CA . GLN A 1 95 ? 6.109 -20.734 5.492 1 67.5 95 GLN A CA 1
ATOM 723 C C . GLN A 1 95 ? 4.984 -21.078 6.465 1 67.5 95 GLN A C 1
ATOM 725 O O . GLN A 1 95 ? 4.566 -22.234 6.555 1 67.5 95 GLN A O 1
ATOM 730 N N . ALA A 1 96 ? 4.594 -20.094 7.156 1 70.69 96 ALA A N 1
ATOM 731 C CA . ALA A 1 96 ? 3.686 -20.281 8.289 1 70.69 96 ALA A CA 1
ATOM 732 C C . ALA A 1 96 ? 2.396 -20.969 7.852 1 70.69 96 ALA A C 1
ATOM 734 O O . ALA A 1 96 ? 1.93 -21.891 8.516 1 70.69 96 ALA A O 1
ATOM 735 N N . SER A 1 97 ? 1.842 -20.594 6.73 1 75.12 97 SER A N 1
ATOM 736 C CA . SER A 1 97 ? 0.576 -21.172 6.285 1 75.12 97 SER A CA 1
ATOM 737 C C . SER A 1 97 ? 0.722 -22.656 5.973 1 75.12 97 SER A C 1
ATOM 739 O O . SER A 1 97 ? -0.149 -23.453 6.316 1 75.12 97 SER A O 1
ATOM 741 N N . LEU A 1 98 ? 1.852 -23.016 5.418 1 74.75 98 LEU A N 1
ATOM 742 C CA . LEU A 1 98 ? 2.074 -24.422 5.059 1 74.75 98 LEU A CA 1
ATOM 743 C C . LEU A 1 98 ? 2.354 -25.266 6.297 1 74.75 98 LEU A C 1
ATOM 745 O O . LEU A 1 98 ? 1.906 -26.406 6.391 1 74.75 98 LEU A O 1
ATOM 749 N N . LYS A 1 99 ? 3.119 -24.656 7.242 1 75.88 99 LYS A N 1
ATOM 750 C CA . LYS A 1 99 ? 3.363 -25.359 8.492 1 75.88 99 LYS A CA 1
ATOM 751 C C . LYS A 1 99 ? 2.053 -25.688 9.211 1 75.88 99 LYS A C 1
ATOM 753 O O . LYS A 1 99 ? 1.853 -26.812 9.672 1 75.88 99 LYS A O 1
ATOM 758 N N . SER A 1 100 ? 1.194 -24.75 9.219 1 79.62 100 SER A N 1
ATOM 759 C CA . SER A 1 100 ? -0.108 -24.938 9.852 1 79.62 100 SER A CA 1
ATOM 760 C C . SER A 1 100 ? -0.95 -25.953 9.078 1 79.62 100 SER A C 1
ATOM 762 O O . SER A 1 100 ? -1.656 -26.766 9.672 1 79.62 100 SER A O 1
ATOM 764 N N . PHE A 1 101 ? -0.889 -25.938 7.82 1 81.19 101 PHE A N 1
ATOM 765 C CA . PHE A 1 101 ? -1.599 -26.859 6.949 1 81.19 101 PHE A CA 1
ATOM 766 C C . PHE A 1 101 ? -1.181 -28.297 7.234 1 81.19 101 PHE A C 1
ATOM 768 O O . PHE A 1 101 ? -2.029 -29.172 7.453 1 81.19 101 PHE A O 1
ATOM 775 N N . LEU A 1 102 ? 0.116 -28.469 7.293 1 78.19 102 LEU A N 1
ATOM 776 C CA . LEU A 1 102 ? 0.634 -29.797 7.535 1 78.19 102 LEU A CA 1
ATOM 777 C C . LEU A 1 102 ? 0.234 -30.297 8.922 1 78.19 102 LEU A C 1
ATOM 779 O O . LEU A 1 102 ? -0.124 -31.469 9.094 1 78.19 102 LEU A O 1
ATOM 783 N N . LYS A 1 103 ? 0.286 -29.422 9.852 1 80.88 103 LYS A N 1
ATOM 784 C CA . LYS A 1 103 ? -0.139 -29.766 11.203 1 80.88 103 LYS A CA 1
ATOM 785 C C . LYS A 1 103 ? -1.613 -30.156 11.242 1 80.88 103 LYS A C 1
ATOM 787 O O . LYS A 1 103 ? -1.992 -31.109 11.922 1 80.88 103 LYS A O 1
ATOM 792 N N . ASN A 1 104 ? -2.422 -29.484 10.531 1 86.44 104 ASN A N 1
ATOM 793 C CA . ASN A 1 104 ? -3.857 -29.75 10.492 1 86.44 104 ASN A CA 1
ATOM 794 C C . ASN A 1 104 ? -4.168 -31.062 9.789 1 86.44 104 ASN A C 1
ATOM 796 O O . ASN A 1 104 ? -5.047 -31.812 10.219 1 86.44 104 ASN A O 1
ATOM 800 N N . ILE A 1 105 ? -3.469 -31.344 8.727 1 80 105 ILE A N 1
ATOM 801 C CA . ILE A 1 105 ? -3.627 -32.594 8.008 1 80 105 ILE A CA 1
ATOM 802 C C . ILE A 1 105 ? -3.238 -33.75 8.922 1 80 105 ILE A C 1
ATOM 804 O O . ILE A 1 105 ? -3.961 -34.75 9.008 1 80 105 ILE A O 1
ATOM 808 N N . ASP A 1 106 ? -2.168 -33.531 9.609 1 83.62 106 ASP A N 1
ATOM 809 C CA . ASP A 1 106 ? -1.703 -34.562 10.516 1 83.62 106 ASP A CA 1
ATOM 810 C C . ASP A 1 106 ? -2.713 -34.812 11.641 1 83.62 106 ASP A C 1
ATOM 812 O O . ASP A 1 106 ? -2.865 -35.938 12.117 1 83.62 106 ASP A O 1
ATOM 816 N N . ALA A 1 107 ? -3.381 -33.844 11.992 1 90.75 107 ALA A N 1
ATOM 817 C CA . ALA A 1 107 ? -4.367 -33.906 13.07 1 90.75 107 ALA A CA 1
ATOM 818 C C . ALA A 1 107 ? -5.707 -34.406 12.547 1 90.75 107 ALA A C 1
ATOM 820 O O . ALA A 1 107 ? -6.645 -34.625 13.328 1 90.75 107 ALA A O 1
ATOM 821 N N . GLY A 1 108 ? -5.836 -34.562 11.227 1 87.31 108 GLY A N 1
ATOM 822 C CA . GLY A 1 108 ? -7.051 -35.094 10.633 1 87.31 108 GLY A CA 1
ATOM 823 C C . GLY A 1 108 ? -8.172 -34.094 10.555 1 87.31 108 GLY A C 1
ATOM 824 O O . GLY A 1 108 ? -9.352 -34.469 10.547 1 87.31 108 GLY A O 1
ATOM 825 N N . LYS A 1 109 ? -7.789 -32.906 10.57 1 88.19 109 LYS A N 1
ATOM 826 C CA . LYS A 1 109 ? -8.805 -31.859 10.508 1 88.19 109 LYS A CA 1
ATOM 827 C C . LYS A 1 109 ? -9.414 -31.75 9.117 1 88.19 109 LYS A C 1
ATOM 829 O O . LYS A 1 109 ? -8.711 -31.922 8.117 1 88.19 109 LYS A O 1
ATOM 834 N N . GLU A 1 110 ? -10.68 -31.438 9.062 1 85.81 110 GLU A N 1
ATOM 835 C CA . GLU A 1 110 ? -11.359 -31.219 7.789 1 85.81 110 GLU A CA 1
ATOM 836 C C . GLU A 1 110 ? -10.922 -29.891 7.16 1 85.81 110 GLU A C 1
ATOM 838 O O . GLU A 1 110 ? -10.656 -29.828 5.957 1 85.81 110 GLU A O 1
ATOM 843 N N . GLU A 1 111 ? -10.914 -28.891 8.023 1 87.44 111 GLU A N 1
ATOM 844 C CA . GLU A 1 111 ? -10.383 -27.609 7.586 1 87.44 111 GLU A CA 1
ATOM 845 C C . GLU A 1 111 ? -8.867 -27.547 7.797 1 87.44 111 GLU A C 1
ATOM 847 O O . GLU A 1 111 ? -8.398 -27.5 8.938 1 87.44 111 GLU A O 1
ATOM 852 N N . THR A 1 112 ? -8.133 -27.438 6.727 1 87 112 THR A N 1
ATOM 853 C CA . THR A 1 112 ? -6.691 -27.625 6.816 1 87 112 THR A CA 1
ATOM 854 C C . THR A 1 112 ? -5.969 -26.281 6.848 1 87 112 THR A C 1
ATOM 856 O O . THR A 1 112 ? -4.793 -26.219 7.199 1 87 112 THR A O 1
ATOM 859 N N . GLY A 1 113 ? -6.664 -25.25 6.48 1 88.69 113 GLY A N 1
ATOM 860 C CA . GLY A 1 113 ? -6.016 -23.953 6.332 1 88.69 113 GLY A CA 1
ATOM 861 C C . GLY A 1 113 ? -5.73 -23.281 7.656 1 88.69 113 GLY A C 1
ATOM 862 O O . GLY A 1 113 ? -6.496 -23.422 8.609 1 88.69 113 GLY A O 1
ATOM 863 N N . CYS A 1 114 ? -4.629 -22.484 7.637 1 87.5 114 CYS A N 1
ATOM 864 C CA . CYS A 1 114 ? -4.258 -21.688 8.797 1 87.5 114 CYS A CA 1
ATOM 865 C C . CYS A 1 114 ? -5.277 -20.578 9.047 1 87.5 114 CYS A C 1
ATOM 867 O O . CYS A 1 114 ? -5.656 -19.859 8.125 1 87.5 114 CYS A O 1
ATOM 869 N N . VAL A 1 115 ? -5.68 -20.344 10.281 1 85.94 115 VAL A N 1
ATOM 870 C CA . VAL A 1 115 ? -6.734 -19.391 10.594 1 85.94 115 VAL A CA 1
ATOM 871 C C . VAL A 1 115 ? -6.121 -18.031 10.906 1 85.94 115 VAL A C 1
ATOM 873 O O . VAL A 1 115 ? -6.812 -17 10.867 1 85.94 115 VAL A O 1
ATOM 876 N N . ASP A 1 116 ? -4.734 -17.984 11.117 1 83 116 ASP A N 1
ATOM 877 C CA . ASP A 1 116 ? -4.121 -16.766 11.609 1 83 116 ASP A CA 1
ATOM 878 C C . ASP A 1 116 ? -3.219 -16.125 10.555 1 83 116 ASP A C 1
ATOM 880 O O . ASP A 1 116 ? -2.76 -15 10.711 1 83 116 ASP A O 1
ATOM 884 N N . ASP A 1 117 ? -3.012 -16.828 9.516 1 80.81 117 ASP A N 1
ATOM 885 C CA . ASP A 1 117 ? -2.098 -16.312 8.492 1 80.81 117 ASP A CA 1
ATOM 886 C C . ASP A 1 117 ? -2.822 -15.391 7.523 1 80.81 117 ASP A C 1
ATOM 888 O O . ASP A 1 117 ? -3.746 -15.812 6.824 1 80.81 117 ASP A O 1
ATOM 892 N N . CYS A 1 118 ? -2.334 -14.117 7.469 1 78.94 118 CYS A N 1
ATOM 893 C CA . CYS A 1 118 ? -2.986 -13.148 6.598 1 78.94 118 CYS A CA 1
ATOM 894 C C . CYS A 1 118 ? -2.033 -12.656 5.516 1 78.94 118 CYS A C 1
ATOM 896 O O . CYS A 1 118 ? -2.236 -11.586 4.945 1 78.94 118 CYS A O 1
ATOM 898 N N . GLN A 1 119 ? -1.055 -13.406 5.262 1 83.75 119 GLN A N 1
ATOM 899 C CA . GLN A 1 119 ? -0.091 -13.031 4.23 1 83.75 119 GLN A CA 1
ATOM 900 C C . GLN A 1 119 ? -0.639 -13.312 2.834 1 83.75 119 GLN A C 1
ATOM 902 O O . GLN A 1 119 ? -1.746 -13.836 2.691 1 83.75 119 GLN A O 1
ATOM 907 N N . MET A 1 120 ? 0.072 -12.969 1.856 1 90 120 MET A N 1
ATOM 908 C CA . MET A 1 120 ? -0.46 -13.008 0.498 1 90 120 MET A CA 1
ATOM 909 C C . MET A 1 120 ? -0.186 -14.352 -0.16 1 90 120 MET A C 1
ATOM 911 O O . MET A 1 120 ? -0.105 -14.445 -1.387 1 90 120 MET A O 1
ATOM 915 N N . ASP A 1 121 ? -0.06 -15.367 0.598 1 89.62 121 ASP A N 1
ATOM 916 C CA . ASP A 1 121 ? 0.283 -16.688 0.082 1 89.62 121 ASP A CA 1
ATOM 917 C C . ASP A 1 121 ? -0.763 -17.172 -0.918 1 89.62 121 ASP A C 1
ATOM 919 O O . ASP A 1 121 ? -0.417 -17.719 -1.97 1 89.62 121 ASP A O 1
ATOM 923 N N . GLY A 1 122 ? -1.989 -17.016 -0.56 1 91.69 122 GLY A N 1
ATOM 924 C CA . GLY A 1 122 ? -3.057 -17.438 -1.451 1 91.69 122 GLY A CA 1
ATOM 925 C C . GLY A 1 122 ? -3.002 -16.766 -2.811 1 91.69 122 GLY A C 1
ATOM 926 O O . GLY A 1 122 ? -3.256 -17.391 -3.834 1 91.69 122 GLY A O 1
ATOM 927 N N . ILE A 1 123 ? -2.652 -15.516 -2.852 1 96.62 123 ILE A N 1
ATOM 928 C CA . ILE A 1 123 ? -2.598 -14.727 -4.074 1 96.62 123 ILE A CA 1
ATOM 929 C C . ILE A 1 123 ? -1.468 -15.234 -4.969 1 96.62 123 ILE A C 1
ATOM 931 O O . ILE A 1 123 ? -1.582 -15.219 -6.195 1 96.62 123 ILE A O 1
ATOM 935 N N . THR A 1 124 ? -0.411 -15.758 -4.387 1 96.19 124 THR A N 1
ATOM 936 C CA . THR A 1 124 ? 0.775 -16.188 -5.121 1 96.19 124 THR A CA 1
ATOM 937 C C . THR A 1 124 ? 0.484 -17.438 -5.938 1 96.19 124 THR A C 1
ATOM 939 O O . THR A 1 124 ? 1.24 -17.781 -6.848 1 96.19 124 THR A O 1
ATOM 942 N N . LYS A 1 125 ? -0.539 -18.125 -5.668 1 92.56 125 LYS A N 1
ATOM 943 C CA . LYS A 1 125 ? -0.834 -19.375 -6.383 1 92.56 125 LYS A CA 1
ATOM 944 C C . LYS A 1 125 ? -2.131 -19.25 -7.176 1 92.56 125 LYS A C 1
ATOM 946 O O . LYS A 1 125 ? -2.695 -20.266 -7.605 1 92.56 125 LYS A O 1
ATOM 951 N N . LEU A 1 126 ? -2.58 -18.062 -7.453 1 95.5 126 LEU A N 1
ATOM 952 C CA . LEU A 1 126 ? -3.867 -17.797 -8.086 1 95.5 126 LEU A CA 1
ATOM 953 C C . LEU A 1 126 ? -3.799 -18.031 -9.586 1 95.5 126 LEU A C 1
ATOM 955 O O . LEU A 1 126 ? -4.801 -18.406 -10.211 1 95.5 126 LEU A O 1
ATOM 959 N N . ALA A 1 127 ? -2.646 -17.812 -10.148 1 98.06 127 ALA A N 1
ATOM 960 C CA . ALA A 1 127 ? -2.551 -17.656 -11.602 1 98.06 127 ALA A CA 1
ATOM 961 C C . ALA A 1 127 ? -3.082 -18.906 -12.312 1 98.06 127 ALA A C 1
ATOM 963 O O . ALA A 1 127 ? -3.936 -18.797 -13.203 1 98.06 127 ALA A O 1
ATOM 964 N N . PRO A 1 128 ? -2.703 -20.141 -11.867 1 97.38 128 PRO A N 1
ATOM 965 C CA . PRO A 1 128 ? -3.215 -21.328 -12.562 1 97.38 128 PRO A CA 1
ATOM 966 C C . PRO A 1 128 ? -4.727 -21.484 -12.43 1 97.38 128 PRO A C 1
ATOM 968 O O . PRO A 1 128 ? -5.41 -21.797 -13.414 1 97.38 128 PRO A O 1
ATOM 971 N N . VAL A 1 129 ? -5.273 -21.203 -11.281 1 96.62 129 VAL A N 1
ATOM 972 C CA . VAL A 1 129 ? -6.695 -21.406 -11.016 1 96.62 129 VAL A CA 1
ATOM 973 C C . VAL A 1 129 ? -7.516 -20.391 -11.797 1 96.62 129 VAL A C 1
ATOM 975 O O . VAL A 1 129 ? -8.484 -20.734 -12.477 1 96.62 129 VAL A O 1
ATOM 978 N N . VAL A 1 130 ? -7.117 -19.125 -11.711 1 98.25 130 VAL A N 1
ATOM 979 C CA . VAL A 1 130 ? -7.852 -18.078 -12.406 1 98.25 130 VAL A CA 1
ATOM 980 C C . VAL A 1 130 ? -7.762 -18.297 -13.914 1 98.25 130 VAL A C 1
ATOM 982 O O . VAL A 1 130 ? -8.758 -18.141 -14.633 1 98.25 130 VAL A O 1
ATOM 985 N N . ALA A 1 131 ? -6.578 -18.656 -14.367 1 97.81 131 ALA A N 1
ATOM 986 C CA . ALA A 1 131 ? -6.391 -18.906 -15.797 1 97.81 131 ALA A CA 1
ATOM 987 C C . ALA A 1 131 ? -7.281 -20.031 -16.281 1 97.81 131 ALA A C 1
ATOM 989 O O . ALA A 1 131 ? -7.848 -19.969 -17.375 1 97.81 131 ALA A O 1
ATOM 990 N N . PHE A 1 132 ? -7.402 -21.047 -15.531 1 96.31 132 PHE A N 1
ATOM 991 C CA . PHE A 1 132 ? -8.172 -22.234 -15.906 1 96.31 132 PHE A CA 1
ATOM 992 C C . PHE A 1 132 ? -9.664 -21.906 -15.945 1 96.31 132 PHE A C 1
ATOM 994 O O . PHE A 1 132 ? -10.375 -22.344 -16.859 1 96.31 132 PHE A O 1
ATOM 1001 N N . TYR A 1 133 ? -10.156 -21.094 -15.039 1 96 133 TYR A N 1
ATOM 1002 C CA . TYR A 1 133 ? -11.594 -20.906 -14.883 1 96 133 TYR A CA 1
ATOM 1003 C C . TYR A 1 133 ? -12.031 -19.531 -15.367 1 96 133 TYR A C 1
ATOM 1005 O O . TYR A 1 133 ? -13.188 -19.156 -15.219 1 96 133 TYR A O 1
ATOM 1013 N N . ALA A 1 134 ? -11.164 -18.797 -15.93 1 96.31 134 ALA A N 1
ATOM 1014 C CA . ALA A 1 134 ? -11.492 -17.438 -16.359 1 96.31 134 ALA A CA 1
ATOM 1015 C C . ALA A 1 134 ? -12.742 -17.422 -17.234 1 96.31 134 ALA A C 1
ATOM 1017 O O . ALA A 1 134 ? -12.859 -18.203 -18.172 1 96.31 134 ALA A O 1
ATOM 1018 N N . GLY A 1 135 ? -13.648 -16.547 -16.906 1 95.38 135 GLY A N 1
ATOM 1019 C CA . GLY A 1 135 ? -14.867 -16.406 -17.672 1 95.38 135 GLY A CA 1
ATOM 1020 C C . GLY A 1 135 ? -15.977 -17.328 -17.219 1 95.38 135 GLY A C 1
ATOM 1021 O O . GLY A 1 135 ? -17.125 -17.203 -17.641 1 95.38 135 GLY A O 1
ATOM 1022 N N . LYS A 1 136 ? -15.664 -18.25 -16.406 1 95 136 LYS A N 1
ATOM 1023 C CA . LYS A 1 136 ? -16.672 -19.172 -15.883 1 95 136 LYS A CA 1
ATOM 1024 C C . LYS A 1 136 ? -17.25 -18.672 -14.57 1 95 136 LYS A C 1
ATOM 1026 O O . LYS A 1 136 ? -16.531 -18.062 -13.766 1 95 136 LYS A O 1
ATOM 1031 N N . PRO A 1 137 ? -18.5 -18.969 -14.273 1 94.69 137 PRO A N 1
ATOM 1032 C CA . PRO A 1 137 ? -19.156 -18.469 -13.062 1 94.69 137 PRO A CA 1
ATOM 1033 C C . PRO A 1 137 ? -18.562 -19.047 -11.789 1 94.69 137 PRO A C 1
ATOM 1035 O O . PRO A 1 137 ? -18.672 -18.453 -10.719 1 94.69 137 PRO A O 1
ATOM 1038 N N . GLU A 1 138 ? -17.906 -20.25 -11.891 1 95 138 GLU A N 1
ATOM 1039 C CA . GLU A 1 138 ? -17.406 -20.922 -10.695 1 95 138 GLU A CA 1
ATOM 1040 C C . GLU A 1 138 ? -16 -20.438 -10.336 1 95 138 GLU A C 1
ATOM 1042 O O . GLU A 1 138 ? -15.445 -20.859 -9.32 1 95 138 GLU A O 1
ATOM 1047 N N . MET A 1 139 ? -15.391 -19.578 -11.078 1 96.31 139 MET A N 1
ATOM 1048 C CA . MET A 1 139 ? -14 -19.172 -10.922 1 96.31 139 MET A CA 1
ATOM 1049 C C . MET A 1 139 ? -13.727 -18.719 -9.492 1 96.31 139 MET A C 1
ATOM 1051 O O . MET A 1 139 ? -12.82 -19.234 -8.836 1 96.31 139 MET A O 1
ATOM 1055 N N . LEU A 1 140 ? -14.523 -17.828 -8.945 1 97.62 140 LEU A N 1
ATOM 1056 C CA . LEU A 1 140 ? -14.289 -17.297 -7.609 1 97.62 140 LEU A CA 1
ATOM 1057 C C . LEU A 1 140 ? -14.484 -18.375 -6.547 1 97.62 140 LEU A C 1
ATOM 1059 O O . LEU A 1 140 ? -13.75 -18.422 -5.555 1 97.62 140 LEU A O 1
ATOM 1063 N N . GLU A 1 141 ? -15.445 -19.219 -6.773 1 96.31 141 GLU A N 1
ATOM 1064 C CA . GLU A 1 141 ? -15.664 -20.344 -5.859 1 96.31 141 GLU A CA 1
ATOM 1065 C C . GLU A 1 141 ? -14.445 -21.25 -5.812 1 96.31 141 GLU A C 1
ATOM 1067 O O . GLU A 1 141 ? -14.023 -21.672 -4.738 1 96.31 141 GLU A O 1
ATOM 1072 N N . LYS A 1 142 ? -13.875 -21.547 -6.922 1 94.75 142 LYS A N 1
ATOM 1073 C CA . LYS A 1 142 ? -12.711 -22.438 -7 1 94.75 142 LYS A CA 1
ATOM 1074 C C . LYS A 1 142 ? -11.477 -21.781 -6.402 1 94.75 142 LYS A C 1
ATOM 1076 O O . LYS A 1 142 ? -10.641 -22.453 -5.797 1 94.75 142 LYS A O 1
ATOM 1081 N N . VAL A 1 143 ? -11.344 -20.5 -6.605 1 96.44 143 VAL A N 1
ATOM 1082 C CA . VAL A 1 143 ? -10.258 -19.75 -5.98 1 96.44 143 VAL A CA 1
ATOM 1083 C C . VAL A 1 143 ? -10.367 -19.844 -4.461 1 96.44 143 VAL A C 1
ATOM 1085 O O . VAL A 1 143 ? -9.375 -20.094 -3.773 1 96.44 143 VAL A O 1
ATOM 1088 N N . GLU A 1 144 ? -11.547 -19.641 -3.939 1 95.38 144 GLU A N 1
ATOM 1089 C CA . GLU A 1 144 ? -11.734 -19.719 -2.494 1 95.38 144 GLU A CA 1
ATOM 1090 C C . GLU A 1 144 ? -11.414 -21.109 -1.969 1 95.38 144 GLU A C 1
ATOM 1092 O O . GLU A 1 144 ? -10.766 -21.25 -0.929 1 95.38 144 GLU A O 1
ATOM 1097 N N . ASP A 1 145 ? -11.859 -22.125 -2.707 1 92.62 145 ASP A N 1
ATOM 1098 C CA . ASP A 1 145 ? -11.547 -23.5 -2.328 1 92.62 145 ASP A CA 1
ATOM 1099 C C . ASP A 1 145 ? -10.039 -23.703 -2.209 1 92.62 145 ASP A C 1
ATOM 1101 O O . ASP A 1 145 ? -9.562 -24.312 -1.248 1 92.62 145 ASP A O 1
ATOM 1105 N N . ALA A 1 146 ? -9.312 -23.234 -3.178 1 90.81 146 ALA A N 1
ATOM 1106 C CA . ALA A 1 146 ? -7.867 -23.406 -3.23 1 90.81 146 ALA A CA 1
ATOM 1107 C C . ALA A 1 146 ? -7.176 -22.672 -2.086 1 90.81 146 ALA A C 1
ATOM 1109 O O . ALA A 1 146 ? -6.242 -23.203 -1.475 1 90.81 146 ALA A O 1
ATOM 1110 N N . VAL A 1 147 ? -7.605 -21.453 -1.788 1 92.38 147 VAL A N 1
ATOM 1111 C CA . VAL A 1 147 ? -6.938 -20.641 -0.778 1 92.38 147 VAL A CA 1
ATOM 1112 C C . VAL A 1 147 ? -7.227 -21.203 0.612 1 92.38 147 VAL A C 1
ATOM 1114 O O . VAL A 1 147 ? -6.34 -21.25 1.47 1 92.38 147 VAL A O 1
ATOM 1117 N N . ARG A 1 148 ? -8.445 -21.672 0.853 1 91.62 148 ARG A N 1
ATOM 1118 C CA . ARG A 1 148 ? -8.836 -22.125 2.186 1 91.62 148 ARG A CA 1
ATOM 1119 C C . ARG A 1 148 ? -8.109 -23.406 2.576 1 91.62 148 ARG A C 1
ATOM 1121 O O . ARG A 1 148 ? -8.062 -23.766 3.756 1 91.62 148 ARG A O 1
ATOM 1128 N N . VAL A 1 149 ? -7.469 -24.078 1.619 1 87.44 149 VAL A N 1
ATOM 1129 C CA . VAL A 1 149 ? -6.691 -25.281 1.904 1 87.44 149 VAL A CA 1
ATOM 1130 C C . VAL A 1 149 ? -5.516 -24.938 2.811 1 87.44 149 VAL A C 1
ATOM 1132 O O . VAL A 1 149 ? -5.172 -25.703 3.717 1 87.44 149 VAL A O 1
ATOM 1135 N N . THR A 1 150 ? -4.934 -23.75 2.588 1 88.06 150 THR A N 1
ATOM 1136 C CA . THR A 1 150 ? -3.73 -23.391 3.334 1 88.06 150 THR A CA 1
ATOM 1137 C C . THR A 1 150 ? -3.984 -22.188 4.227 1 88.06 150 THR A C 1
ATOM 1139 O O . THR A 1 150 ? -3.268 -21.969 5.203 1 88.06 150 THR A O 1
ATOM 1142 N N . GLN A 1 151 ? -4.93 -21.359 3.852 1 91.31 151 GLN A N 1
ATOM 1143 C CA . GLN A 1 151 ? -5.273 -20.172 4.625 1 91.31 151 GLN A CA 1
ATOM 1144 C C . GLN A 1 151 ? -6.785 -20.062 4.801 1 91.31 151 GLN A C 1
ATOM 1146 O O . GLN A 1 151 ? -7.488 -19.594 3.896 1 91.31 151 GLN A O 1
ATOM 1151 N N . ASN A 1 152 ? -7.18 -20.422 5.965 1 91.56 152 ASN A N 1
ATOM 1152 C CA . ASN A 1 152 ? -8.602 -20.328 6.285 1 91.56 152 ASN A CA 1
ATOM 1153 C C . ASN A 1 152 ? -8.898 -19.094 7.133 1 91.56 152 ASN A C 1
ATOM 1155 O O . ASN A 1 152 ? -9.328 -19.219 8.281 1 91.56 152 ASN A O 1
ATOM 1159 N N . ASN A 1 153 ? -8.711 -17.969 6.586 1 89.69 153 ASN A N 1
ATOM 1160 C CA . ASN A 1 153 ? -8.914 -16.641 7.164 1 89.69 153 ASN A CA 1
ATOM 1161 C C . ASN A 1 153 ? -9.734 -15.75 6.242 1 89.69 153 ASN A C 1
ATOM 1163 O O . ASN A 1 153 ? -9.391 -15.57 5.074 1 89.69 153 ASN A O 1
ATOM 1167 N N . ASP A 1 154 ? -10.758 -15.18 6.793 1 88.75 154 ASP A N 1
ATOM 1168 C CA . ASP A 1 154 ? -11.727 -14.461 5.965 1 88.75 154 ASP A CA 1
ATOM 1169 C C . ASP A 1 154 ? -11.086 -13.25 5.297 1 88.75 154 ASP A C 1
ATOM 1171 O O . ASP A 1 154 ? -11.43 -12.898 4.168 1 88.75 154 ASP A O 1
ATOM 1175 N N . ALA A 1 155 ? -10.227 -12.562 6.004 1 88.06 155 ALA A N 1
ATOM 1176 C CA . ALA A 1 155 ? -9.547 -11.414 5.418 1 88.06 155 ALA A CA 1
ATOM 1177 C C . ALA A 1 155 ? -8.648 -11.836 4.254 1 88.06 155 ALA A C 1
ATOM 1179 O O . ALA A 1 155 ? -8.617 -11.172 3.219 1 88.06 155 ALA A O 1
ATOM 1180 N N . CYS A 1 156 ? -8.008 -12.938 4.445 1 90.94 156 CYS A N 1
ATOM 1181 C CA . CYS A 1 156 ? -7.145 -13.477 3.402 1 90.94 156 CYS A CA 1
ATOM 1182 C C . CYS A 1 156 ? -7.961 -13.898 2.186 1 90.94 156 CYS A C 1
ATOM 1184 O O . CYS A 1 156 ? -7.555 -13.656 1.047 1 90.94 156 CYS A O 1
ATOM 1186 N N . VAL A 1 157 ? -9.055 -14.5 2.484 1 93.94 157 VAL A N 1
ATOM 1187 C CA . VAL A 1 157 ? -9.922 -14.953 1.404 1 93.94 157 VAL A CA 1
ATOM 1188 C C . VAL A 1 157 ? -10.445 -13.75 0.622 1 93.94 157 VAL A C 1
ATOM 1190 O O . VAL A 1 157 ? -10.414 -13.742 -0.61 1 93.94 157 VAL A O 1
ATOM 1193 N N . ALA A 1 158 ? -10.891 -12.734 1.319 1 93.56 158 ALA A N 1
ATOM 1194 C CA . ALA A 1 158 ? -11.398 -11.531 0.665 1 93.56 158 ALA A CA 1
ATOM 1195 C C . ALA A 1 158 ? -10.336 -10.898 -0.224 1 93.56 158 ALA A C 1
ATOM 1197 O O . ALA A 1 158 ? -10.609 -10.523 -1.365 1 93.56 158 ALA A O 1
ATOM 1198 N N . GLU A 1 159 ? -9.148 -10.773 0.269 1 94.44 159 GLU A N 1
ATOM 1199 C CA . GLU A 1 159 ? -8.039 -10.203 -0.494 1 94.44 159 GLU A CA 1
ATOM 1200 C C . GLU A 1 159 ? -7.723 -11.047 -1.724 1 94.44 159 GLU A C 1
ATOM 1202 O O . GLU A 1 159 ? -7.48 -10.516 -2.807 1 94.44 159 GLU A O 1
ATOM 1207 N N . THR A 1 160 ? -7.703 -12.328 -1.484 1 96.75 160 THR A N 1
ATOM 1208 C CA . THR A 1 160 ? -7.375 -13.242 -2.57 1 96.75 160 THR A CA 1
ATOM 1209 C C . THR A 1 160 ? -8.43 -13.18 -3.67 1 96.75 160 THR A C 1
ATOM 1211 O O . THR A 1 160 ? -8.102 -13.195 -4.859 1 96.75 160 THR A O 1
ATOM 1214 N N . LEU A 1 161 ? -9.68 -13.141 -3.268 1 97.25 161 LEU A N 1
ATOM 1215 C CA . LEU A 1 161 ? -10.758 -13.047 -4.242 1 97.25 161 LEU A CA 1
ATOM 1216 C C . LEU A 1 161 ? -10.703 -11.719 -4.988 1 97.25 161 LEU A C 1
ATOM 1218 O O . LEU A 1 161 ? -11 -11.664 -6.188 1 97.25 161 LEU A O 1
ATOM 1222 N N . ALA A 1 162 ? -10.359 -10.656 -4.289 1 96.69 162 ALA A N 1
ATOM 1223 C CA . ALA A 1 162 ? -10.164 -9.375 -4.965 1 96.69 162 ALA A CA 1
ATOM 1224 C C . ALA A 1 162 ? -9.031 -9.469 -5.988 1 96.69 162 ALA A C 1
ATOM 1226 O O . ALA A 1 162 ? -9.18 -9.016 -7.125 1 96.69 162 ALA A O 1
ATOM 1227 N N . ALA A 1 163 ? -7.965 -10.055 -5.605 1 98 163 ALA A N 1
ATOM 1228 C CA . ALA A 1 163 ? -6.832 -10.25 -6.504 1 98 163 ALA A CA 1
ATOM 1229 C C . ALA A 1 163 ? -7.23 -11.078 -7.719 1 98 163 ALA A C 1
ATOM 1231 O O . ALA A 1 163 ? -6.824 -10.781 -8.844 1 98 163 ALA A O 1
ATOM 1232 N N . ALA A 1 164 ? -7.984 -12.078 -7.441 1 98.44 164 ALA A N 1
ATOM 1233 C CA . ALA A 1 164 ? -8.453 -12.945 -8.523 1 98.44 164 ALA A CA 1
ATOM 1234 C C . ALA A 1 164 ? -9.273 -12.156 -9.539 1 98.44 164 ALA A C 1
ATOM 1236 O O . ALA A 1 164 ? -9.172 -12.391 -10.742 1 98.44 164 ALA A O 1
ATOM 1237 N N . ARG A 1 165 ? -10.133 -11.258 -9.078 1 97.94 165 ARG A N 1
ATOM 1238 C CA . ARG A 1 165 ? -10.938 -10.43 -9.969 1 97.94 165 ARG A CA 1
ATOM 1239 C C . ARG A 1 165 ? -10.047 -9.578 -10.875 1 97.94 165 ARG A C 1
ATOM 1241 O O . ARG A 1 165 ? -10.336 -9.414 -12.062 1 97.94 165 ARG A O 1
ATOM 1248 N N . PHE A 1 166 ? -8.977 -9.008 -10.297 1 97.94 166 PHE A N 1
ATOM 1249 C CA . PHE A 1 166 ? -8.055 -8.219 -11.102 1 97.94 166 PHE A CA 1
ATOM 1250 C C . PHE A 1 166 ? -7.387 -9.078 -12.164 1 97.94 166 PHE A C 1
ATOM 1252 O O . PHE A 1 166 ? -7.344 -8.703 -13.344 1 97.94 166 PHE A O 1
ATOM 1259 N N . LEU A 1 167 ? -6.859 -10.219 -11.75 1 98.69 167 LEU A N 1
ATOM 1260 C CA . LEU A 1 167 ? -6.176 -11.094 -12.695 1 98.69 167 LEU A CA 1
ATOM 1261 C C . LEU A 1 167 ? -7.125 -11.562 -13.789 1 98.69 167 LEU A C 1
ATOM 1263 O O . LEU A 1 167 ? -6.773 -11.547 -14.969 1 98.69 167 LEU A O 1
ATOM 1267 N N . GLU A 1 168 ? -8.297 -11.984 -13.391 1 98.44 168 GLU A N 1
ATOM 1268 C CA . GLU A 1 168 ? -9.281 -12.406 -14.383 1 98.44 168 GLU A CA 1
ATOM 1269 C C . GLU A 1 168 ? -9.594 -11.281 -15.367 1 98.44 168 GLU A C 1
ATOM 1271 O O . GLU A 1 168 ? -9.742 -11.523 -16.562 1 98.44 168 GLU A O 1
ATOM 1276 N N . HIS A 1 169 ? -9.742 -10.102 -14.844 1 98.19 169 HIS A N 1
ATOM 1277 C CA . HIS A 1 169 ? -10.008 -8.945 -15.695 1 98.19 169 HIS A CA 1
ATOM 1278 C C . HIS A 1 169 ? -8.953 -8.812 -16.797 1 98.19 169 HIS A C 1
ATOM 1280 O O . HIS A 1 169 ? -9.297 -8.633 -17.969 1 98.19 169 HIS A O 1
ATOM 1286 N N . PHE A 1 170 ? -7.727 -8.93 -16.422 1 98.25 170 PHE A N 1
ATOM 1287 C CA . PHE A 1 170 ? -6.652 -8.781 -17.391 1 98.25 170 PHE A CA 1
ATOM 1288 C C . PHE A 1 170 ? -6.617 -9.969 -18.359 1 98.25 170 PHE A C 1
ATOM 1290 O O . PHE A 1 170 ? -6.27 -9.812 -19.531 1 98.25 170 PHE A O 1
ATOM 1297 N N . ILE A 1 171 ? -6.945 -11.164 -17.891 1 98.19 171 ILE A N 1
ATOM 1298 C CA . ILE A 1 171 ? -6.984 -12.328 -18.766 1 98.19 171 ILE A CA 1
ATOM 1299 C C . ILE A 1 171 ? -8.094 -12.164 -19.797 1 98.19 171 ILE A C 1
ATOM 1301 O O . ILE A 1 171 ? -7.898 -12.445 -20.969 1 98.19 171 ILE A O 1
ATOM 1305 N N . LEU A 1 172 ? -9.227 -11.68 -19.375 1 97.56 172 LEU A N 1
ATOM 1306 C CA . LEU A 1 172 ? -10.398 -11.594 -20.234 1 97.56 172 LEU A CA 1
ATOM 1307 C C . LEU A 1 172 ? -10.289 -10.398 -21.172 1 97.56 172 LEU A C 1
ATOM 1309 O O . LEU A 1 172 ? -10.773 -10.453 -22.312 1 97.56 172 LEU A O 1
ATOM 1313 N N . ASN A 1 173 ? -9.625 -9.305 -20.75 1 96.81 173 ASN A N 1
ATOM 1314 C CA . ASN A 1 173 ? -9.75 -8.055 -21.5 1 96.81 173 ASN A CA 1
ATOM 1315 C C . ASN A 1 173 ? -8.383 -7.543 -21.953 1 96.81 173 ASN A C 1
ATOM 1317 O O . ASN A 1 173 ? -8.305 -6.664 -22.828 1 96.81 173 ASN A O 1
ATOM 1321 N N . GLY A 1 174 ? -7.344 -8.086 -21.469 1 96.25 174 GLY A N 1
ATOM 1322 C CA . GLY A 1 174 ? -6.039 -7.516 -21.75 1 96.25 174 GLY A CA 1
ATOM 1323 C C . GLY A 1 174 ? -5.762 -6.246 -20.953 1 96.25 174 GLY A C 1
ATOM 1324 O O . GLY A 1 174 ? -6.395 -6 -19.938 1 96.25 174 GLY A O 1
ATOM 1325 N N . PRO A 1 175 ? -4.738 -5.508 -21.438 1 96 175 PRO A N 1
ATOM 1326 C CA . PRO A 1 175 ? -4.445 -4.254 -20.75 1 96 175 PRO A CA 1
ATOM 1327 C C . PRO A 1 175 ? -5.645 -3.311 -20.703 1 96 175 PRO A C 1
ATOM 1329 O O . PRO A 1 175 ? -6.273 -3.055 -21.734 1 96 175 PRO A O 1
ATOM 1332 N N . ASP A 1 176 ? -5.98 -2.879 -19.516 1 95.5 176 ASP A N 1
ATOM 1333 C CA . ASP A 1 176 ? -7.141 -2.014 -19.328 1 95.5 176 ASP A CA 1
ATOM 1334 C C . ASP A 1 176 ? -6.891 -1.005 -18.203 1 95.5 176 ASP A C 1
ATOM 1336 O O . ASP A 1 176 ? -6.855 -1.37 -17.031 1 95.5 176 ASP A O 1
ATOM 1340 N N . PRO A 1 177 ? -6.77 0.305 -18.5 1 90.31 177 PRO A N 1
ATOM 1341 C CA . PRO A 1 177 ? -6.531 1.333 -17.484 1 90.31 177 PRO A CA 1
ATOM 1342 C C . PRO A 1 177 ? -7.703 1.487 -16.516 1 90.31 177 PRO A C 1
ATOM 1344 O O . PRO A 1 177 ? -7.562 2.127 -15.477 1 90.31 177 PRO A O 1
ATOM 1347 N N . THR A 1 178 ? -8.844 0.889 -16.828 1 92.94 178 THR A N 1
ATOM 1348 C CA . THR A 1 178 ? -10.023 1.026 -15.969 1 92.94 178 THR A CA 1
ATOM 1349 C C . THR A 1 178 ? -10.219 -0.224 -15.117 1 92.94 178 THR A C 1
ATOM 1351 O O . THR A 1 178 ? -11.305 -0.442 -14.562 1 92.94 178 THR A O 1
ATOM 1354 N N . ALA A 1 179 ? -9.188 -1.06 -15.008 1 95.25 179 ALA A N 1
ATOM 1355 C CA . ALA A 1 179 ? -9.289 -2.316 -14.266 1 95.25 179 ALA A CA 1
ATOM 1356 C C . ALA A 1 179 ? -9.68 -2.07 -12.812 1 95.25 179 ALA A C 1
ATOM 1358 O O . ALA A 1 179 ? -10.523 -2.779 -12.266 1 95.25 179 ALA A O 1
ATOM 1359 N N . LEU A 1 180 ? -9.055 -1.092 -12.219 1 93.12 180 LEU A N 1
ATOM 1360 C CA . LEU A 1 180 ? -9.336 -0.774 -10.828 1 93.12 180 LEU A CA 1
ATOM 1361 C C . LEU A 1 180 ? -10.812 -0.42 -10.641 1 93.12 180 LEU A C 1
ATOM 1363 O O . LEU A 1 180 ? -11.484 -0.986 -9.781 1 93.12 180 LEU A O 1
ATOM 1367 N N . GLU A 1 181 ? -11.305 0.474 -11.445 1 91.06 181 GLU A N 1
ATOM 1368 C CA . GLU A 1 181 ? -12.703 0.894 -11.367 1 91.06 181 GLU A CA 1
ATOM 1369 C C . GLU A 1 181 ? -13.648 -0.283 -11.594 1 91.06 181 GLU A C 1
ATOM 1371 O O . GLU A 1 181 ? -14.656 -0.418 -10.898 1 91.06 181 GLU A O 1
ATOM 1376 N N . SER A 1 182 ? -13.297 -1.059 -12.523 1 94.62 182 SER A N 1
ATOM 1377 C CA . SER A 1 182 ? -14.125 -2.209 -12.867 1 94.62 182 SER A CA 1
ATOM 1378 C C . SER A 1 182 ? -14.234 -3.18 -11.695 1 94.62 182 SER A C 1
ATOM 1380 O O . SER A 1 182 ? -15.328 -3.652 -11.375 1 94.62 182 SER A O 1
ATOM 1382 N N . VAL A 1 183 ? -13.109 -3.482 -11.078 1 94.94 183 VAL A N 1
ATOM 1383 C CA . VAL A 1 183 ? -13.109 -4.441 -9.977 1 94.94 183 VAL A CA 1
ATOM 1384 C C . VAL A 1 183 ? -13.797 -3.826 -8.758 1 94.94 183 VAL A C 1
ATOM 1386 O O . VAL A 1 183 ? -14.547 -4.504 -8.055 1 94.94 183 VAL A O 1
ATOM 1389 N N . LEU A 1 184 ? -13.539 -2.557 -8.516 1 90.56 184 LEU A N 1
ATOM 1390 C CA . LEU A 1 184 ? -14.195 -1.883 -7.406 1 90.56 184 LEU A CA 1
ATOM 1391 C C . LEU A 1 184 ? -15.711 -1.907 -7.578 1 90.56 184 LEU A C 1
ATOM 1393 O O . LEU A 1 184 ? -16.453 -2.107 -6.609 1 90.56 184 LEU A O 1
ATOM 1397 N N . GLU A 1 185 ? -16.156 -1.67 -8.773 1 91.88 185 GLU A N 1
ATOM 1398 C CA . GLU A 1 185 ? -17.594 -1.729 -9.062 1 91.88 185 GLU A CA 1
ATOM 1399 C C . GLU A 1 185 ? -18.156 -3.123 -8.797 1 91.88 185 GLU A C 1
ATOM 1401 O O . GLU A 1 185 ? -19.266 -3.266 -8.273 1 91.88 185 GLU A O 1
ATOM 1406 N N 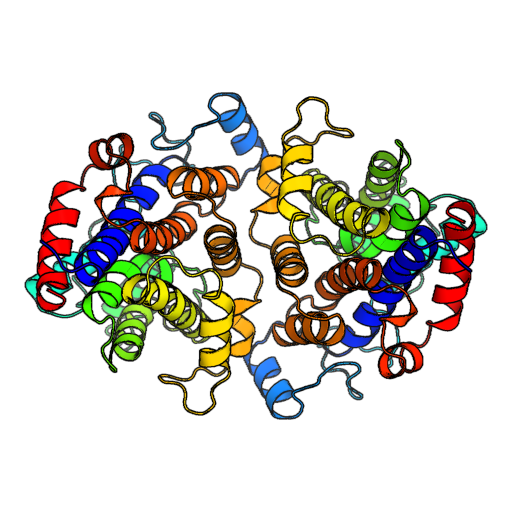. GLN A 1 186 ? -17.391 -4.129 -9.125 1 93.38 186 GLN A N 1
ATOM 1407 C CA . GLN A 1 186 ? -17.797 -5.496 -8.836 1 93.38 186 GLN A CA 1
ATOM 1408 C C . GLN A 1 186 ? -17.938 -5.723 -7.328 1 93.38 186 GLN A C 1
ATOM 1410 O O . GLN A 1 186 ? -18.906 -6.34 -6.875 1 93.38 186 GLN A O 1
ATOM 1415 N N . LEU A 1 187 ? -16.969 -5.215 -6.645 1 92 187 LEU A N 1
ATOM 1416 C CA . LEU A 1 187 ? -16.922 -5.445 -5.207 1 92 187 LEU A CA 1
ATOM 1417 C C . LEU A 1 187 ? -18.031 -4.676 -4.5 1 92 187 LEU A C 1
ATOM 1419 O O . LEU A 1 187 ? -18.438 -5.043 -3.393 1 92 187 LEU A O 1
ATOM 1423 N N . ARG A 1 188 ? -18.5 -3.635 -5.125 1 86.5 188 ARG A N 1
ATOM 1424 C CA . ARG A 1 188 ? -19.562 -2.812 -4.539 1 86.5 188 ARG A CA 1
ATOM 1425 C C . ARG A 1 188 ? -20.938 -3.332 -4.93 1 86.5 188 ARG A C 1
ATOM 1427 O O . ARG A 1 188 ? -21.938 -2.934 -4.344 1 86.5 188 ARG A O 1
ATOM 1434 N N . ASP A 1 189 ? -21 -4.23 -5.918 1 92 189 ASP A N 1
ATOM 1435 C CA . ASP A 1 189 ? -22.266 -4.789 -6.391 1 92 189 ASP A CA 1
ATOM 1436 C C . ASP A 1 189 ? -22.891 -5.707 -5.34 1 92 189 ASP A C 1
ATOM 1438 O O . ASP A 1 189 ? -22.297 -6.73 -4.977 1 92 189 ASP A O 1
ATOM 1442 N N . PRO A 1 190 ? -24.062 -5.398 -4.816 1 89.5 190 PRO A N 1
ATOM 1443 C CA . PRO A 1 190 ? -24.703 -6.25 -3.82 1 89.5 190 PRO A CA 1
ATOM 1444 C C . PRO A 1 190 ? -24.984 -7.656 -4.34 1 89.5 190 PRO A C 1
ATOM 1446 O O . PRO A 1 190 ? -25.141 -8.594 -3.551 1 89.5 190 PRO A O 1
ATOM 1449 N N . ASN A 1 191 ? -25.016 -7.805 -5.652 1 92.44 191 ASN A N 1
ATOM 1450 C CA . ASN A 1 191 ? -25.312 -9.102 -6.254 1 92.44 191 ASN A CA 1
ATOM 1451 C C . ASN A 1 191 ? -24.047 -9.781 -6.777 1 92.44 191 ASN A C 1
ATOM 1453 O O . ASN A 1 191 ? -24.125 -10.672 -7.621 1 92.44 191 ASN A O 1
ATOM 1457 N N . ARG A 1 192 ? -22.922 -9.32 -6.234 1 91.31 192 ARG A N 1
ATOM 1458 C CA . ARG A 1 192 ? -21.656 -9.867 -6.727 1 91.31 192 ARG A CA 1
ATOM 1459 C C . ARG A 1 192 ? -21.5 -11.328 -6.336 1 91.31 192 ARG A C 1
ATOM 1461 O O . ARG A 1 192 ? -22.125 -11.789 -5.375 1 91.31 192 ARG A O 1
ATOM 1468 N N . LYS A 1 193 ? -20.719 -12.016 -7.102 1 90.25 193 LYS A N 1
ATOM 1469 C CA . LYS A 1 193 ? -20.438 -13.422 -6.816 1 90.25 193 LYS A CA 1
ATOM 1470 C C . LYS A 1 193 ? -19.453 -13.547 -5.652 1 90.25 193 LYS A C 1
ATOM 1472 O O . LYS A 1 193 ? -18.516 -12.758 -5.527 1 90.25 193 LYS A O 1
ATOM 1477 N N . GLN A 1 194 ? -19.75 -14.57 -4.797 1 93.06 194 GLN A N 1
ATOM 1478 C CA . GLN A 1 194 ? -18.891 -14.938 -3.676 1 93.06 194 GLN A CA 1
ATOM 1479 C C . GLN A 1 194 ? -18.625 -13.734 -2.773 1 93.06 194 GLN A C 1
ATOM 1481 O O . GLN A 1 194 ? -17.469 -13.406 -2.506 1 93.06 194 GLN A O 1
ATOM 1486 N N . PRO A 1 195 ? -19.641 -13.07 -2.336 1 92.5 195 PRO A N 1
ATOM 1487 C CA . PRO A 1 195 ? -19.469 -11.875 -1.502 1 92.5 195 PRO A CA 1
ATOM 1488 C C . PRO A 1 195 ? -18.75 -12.172 -0.189 1 92.5 195 PRO A C 1
ATOM 1490 O O . PRO A 1 195 ? -18.969 -13.234 0.413 1 92.5 195 PRO A O 1
ATOM 1493 N N . GLN A 1 196 ? -17.812 -11.312 0.169 1 91.5 196 GLN A N 1
ATOM 1494 C CA . GLN A 1 196 ? -17.156 -11.336 1.468 1 91.5 196 GLN A CA 1
ATOM 1495 C C . GLN A 1 196 ? -17.484 -10.078 2.277 1 91.5 196 GLN A C 1
ATOM 1497 O O . GLN A 1 196 ? -17.609 -8.992 1.718 1 91.5 196 GLN A O 1
ATOM 1502 N N . ASP A 1 197 ? -17.531 -10.172 3.568 1 85.94 197 ASP A N 1
ATOM 1503 C CA . ASP A 1 197 ? -17.812 -9.039 4.438 1 85.94 197 ASP A CA 1
ATOM 1504 C C . ASP A 1 197 ? -16.75 -7.949 4.289 1 85.94 197 ASP A C 1
ATOM 1506 O O . ASP A 1 197 ? -17.062 -6.758 4.395 1 85.94 197 ASP A O 1
ATOM 1510 N N . LEU A 1 198 ? -15.57 -8.367 3.869 1 86.62 198 LEU A N 1
ATOM 1511 C CA . LEU A 1 198 ? -14.445 -7.441 3.908 1 86.62 198 LEU A CA 1
ATOM 1512 C C . LEU A 1 198 ? -14.102 -6.945 2.506 1 86.62 198 LEU A C 1
ATOM 1514 O O . LEU A 1 198 ? -13.062 -6.312 2.307 1 86.62 198 LEU A O 1
ATOM 1518 N N . ASP A 1 199 ? -14.938 -7.125 1.557 1 88.31 199 ASP A N 1
ATOM 1519 C CA . ASP A 1 199 ? -14.68 -6.789 0.16 1 88.31 199 ASP A CA 1
ATOM 1520 C C . ASP A 1 199 ? -14.336 -5.309 0.007 1 88.31 199 ASP A C 1
ATOM 1522 O O . ASP A 1 199 ? -13.453 -4.945 -0.772 1 88.31 199 ASP A O 1
ATOM 1526 N N . LYS A 1 200 ? -14.953 -4.48 0.787 1 78.56 200 LYS A N 1
ATOM 1527 C CA . LYS A 1 200 ? -14.781 -3.041 0.628 1 78.56 200 LYS A CA 1
ATOM 1528 C C . LYS A 1 200 ? -13.461 -2.57 1.239 1 78.56 200 LYS A C 1
ATOM 1530 O O . LYS A 1 200 ? -12.859 -1.604 0.765 1 78.56 200 LYS A O 1
ATOM 1535 N N . ALA A 1 201 ? -12.961 -3.297 2.168 1 82.69 201 ALA A N 1
ATOM 1536 C CA . ALA A 1 201 ? -11.812 -2.842 2.951 1 82.69 201 ALA A CA 1
ATOM 1537 C C . ALA A 1 201 ? -10.5 -3.336 2.346 1 82.69 201 ALA A C 1
ATOM 1539 O O . ALA A 1 201 ? -9.477 -2.662 2.445 1 82.69 201 ALA A O 1
ATOM 1540 N N . VAL A 1 202 ? -10.562 -4.387 1.649 1 81.69 202 VAL A N 1
ATOM 1541 C CA . VAL A 1 202 ? -9.336 -5.137 1.401 1 81.69 202 VAL A CA 1
ATOM 1542 C C . VAL A 1 202 ? -8.5 -4.434 0.33 1 81.69 202 VAL A C 1
ATOM 1544 O O . VAL A 1 202 ? -7.273 -4.547 0.315 1 81.69 202 VAL A O 1
ATOM 1547 N N . ILE A 1 203 ? -9.078 -3.635 -0.489 1 82.56 203 ILE A N 1
ATOM 1548 C CA . ILE A 1 203 ? -8.344 -2.992 -1.573 1 82.56 203 ILE A CA 1
ATOM 1549 C C . ILE A 1 203 ? -7.5 -1.849 -1.016 1 82.56 203 ILE A C 1
ATOM 1551 O O . ILE A 1 203 ? -6.418 -1.56 -1.531 1 82.56 203 ILE A O 1
ATOM 1555 N N . GLY A 1 204 ? -7.969 -1.31 0.047 1 83.81 204 GLY A N 1
ATOM 1556 C CA . GLY A 1 204 ? -7.289 -0.148 0.597 1 83.81 204 GLY A CA 1
ATOM 1557 C C . GLY A 1 204 ? -6.484 -0.462 1.843 1 83.81 204 GLY A C 1
ATOM 1558 O O . GLY A 1 204 ? -5.832 0.42 2.404 1 83.81 204 GLY A O 1
ATOM 1559 N N . LEU A 1 205 ? -6.484 -1.699 2.26 1 86.62 205 LEU A N 1
ATOM 1560 C CA . LEU A 1 205 ? -5.742 -2.102 3.449 1 86.62 205 LEU A CA 1
ATOM 1561 C C . LEU A 1 205 ? -4.238 -2.076 3.188 1 86.62 205 LEU A C 1
ATOM 1563 O O . LEU A 1 205 ? -3.764 -2.678 2.223 1 86.62 205 LEU A O 1
ATOM 1567 N N . PRO A 1 206 ? -3.539 -1.277 4.066 1 90.12 206 PRO A N 1
ATOM 1568 C CA . PRO A 1 206 ? -2.084 -1.321 3.906 1 90.12 206 PRO A CA 1
ATOM 1569 C C . PRO A 1 206 ? -1.522 -2.738 4.004 1 90.12 206 PRO A C 1
ATOM 1571 O O . PRO A 1 206 ? -1.926 -3.508 4.879 1 90.12 206 PRO A O 1
ATOM 1574 N N . GLY A 1 207 ? -0.649 -3.059 3.045 1 91.38 207 GLY A N 1
ATOM 1575 C CA . GLY A 1 207 ? -0.047 -4.383 3.088 1 91.38 207 GLY A CA 1
ATOM 1576 C C . GLY A 1 207 ? 0.52 -4.824 1.752 1 91.38 207 GLY A C 1
ATOM 1577 O O . GLY A 1 207 ? 0.59 -4.031 0.81 1 91.38 207 GLY A O 1
ATOM 1578 N N . ALA A 1 208 ? 0.886 -6.07 1.747 1 93.19 208 ALA A N 1
ATOM 1579 C CA . ALA A 1 208 ? 1.59 -6.625 0.592 1 93.19 208 ALA A CA 1
ATOM 1580 C C . ALA A 1 208 ? 0.694 -6.641 -0.642 1 93.19 208 ALA A C 1
ATOM 1582 O O . ALA A 1 208 ? 1.146 -6.336 -1.749 1 93.19 208 ALA A O 1
ATOM 1583 N N . PHE A 1 209 ? -0.595 -6.941 -0.45 1 94.69 209 PHE A N 1
ATOM 1584 C CA . PHE A 1 209 ? -1.496 -6.988 -1.596 1 94.69 209 PHE A CA 1
ATOM 1585 C C . PHE A 1 209 ? -1.653 -5.605 -2.217 1 94.69 209 PHE A C 1
ATOM 1587 O O . PHE A 1 209 ? -1.57 -5.453 -3.436 1 94.69 209 PHE A O 1
ATOM 1594 N N . GLN A 1 210 ? -1.885 -4.703 -1.377 1 93 210 GLN A N 1
ATOM 1595 C CA . GLN A 1 210 ? -2.068 -3.348 -1.882 1 93 210 GLN A CA 1
ATOM 1596 C C . GLN A 1 210 ? -0.817 -2.855 -2.604 1 93 210 GLN A C 1
ATOM 1598 O O . GLN A 1 210 ? -0.912 -2.197 -3.641 1 93 210 GLN A O 1
ATOM 1603 N N . ALA A 1 211 ? 0.317 -3.15 -2.041 1 93.44 211 ALA A N 1
ATOM 1604 C CA . ALA A 1 211 ? 1.574 -2.766 -2.676 1 93.44 211 ALA A CA 1
ATOM 1605 C C . ALA A 1 211 ? 1.73 -3.439 -4.035 1 93.44 211 ALA A C 1
ATOM 1607 O O . ALA A 1 211 ? 2.176 -2.812 -5 1 93.44 211 ALA A O 1
ATOM 1608 N N . ALA A 1 212 ? 1.381 -4.703 -4.086 1 95.94 212 ALA A N 1
ATOM 1609 C CA . ALA A 1 212 ? 1.448 -5.418 -5.355 1 95.94 212 ALA A CA 1
ATOM 1610 C C . ALA A 1 212 ? 0.472 -4.832 -6.371 1 95.94 212 ALA A C 1
ATOM 1612 O O . ALA A 1 212 ? 0.805 -4.684 -7.547 1 95.94 212 ALA A O 1
ATOM 1613 N N . LEU A 1 213 ? -0.719 -4.543 -5.883 1 94.75 213 LEU A N 1
ATOM 1614 C CA . LEU A 1 213 ? -1.726 -3.943 -6.754 1 94.75 213 LEU A CA 1
ATOM 1615 C C . LEU A 1 213 ? -1.253 -2.594 -7.285 1 94.75 213 LEU A C 1
ATOM 1617 O O . LEU A 1 213 ? -1.44 -2.285 -8.461 1 94.75 213 LEU A O 1
ATOM 1621 N N . TYR A 1 214 ? -0.646 -1.86 -6.391 1 91.56 214 TYR A N 1
ATOM 1622 C CA . TYR A 1 214 ? -0.026 -0.604 -6.797 1 91.56 214 TYR A CA 1
ATOM 1623 C C . TYR A 1 214 ? 0.986 -0.834 -7.914 1 91.56 214 TYR A C 1
ATOM 1625 O O . TYR A 1 214 ? 0.995 -0.109 -8.914 1 91.56 214 TYR A O 1
ATOM 1633 N N . GLY A 1 215 ? 1.798 -1.787 -7.793 1 92.69 215 GLY A N 1
ATOM 1634 C CA . GLY A 1 215 ? 2.779 -2.137 -8.805 1 92.69 215 GLY A CA 1
ATOM 1635 C C . GLY A 1 215 ? 2.152 -2.502 -10.141 1 92.69 215 GLY A C 1
ATOM 1636 O O . GLY A 1 215 ? 2.664 -2.121 -11.195 1 92.69 215 GLY A O 1
ATOM 1637 N N . VAL A 1 216 ? 1.052 -3.166 -10.078 1 95.81 216 VAL A N 1
ATOM 1638 C CA . VAL A 1 216 ? 0.348 -3.574 -11.289 1 95.81 216 VAL A CA 1
ATOM 1639 C C . VAL A 1 216 ? -0.237 -2.35 -11.984 1 95.81 216 VAL A C 1
ATOM 1641 O O . VAL A 1 216 ? -0.093 -2.191 -13.195 1 95.81 216 VAL A O 1
ATOM 1644 N N . LEU A 1 217 ? -0.817 -1.457 -11.203 1 91.12 217 LEU A N 1
ATOM 1645 C CA . LEU A 1 217 ? -1.61 -0.364 -11.758 1 91.12 217 LEU A CA 1
ATOM 1646 C C . LEU A 1 217 ? -0.712 0.76 -12.258 1 91.12 217 LEU A C 1
ATOM 1648 O O . LEU A 1 217 ? -1.122 1.555 -13.109 1 91.12 217 LEU A O 1
ATOM 1652 N N . THR A 1 218 ? 0.544 0.809 -11.758 1 87.81 218 THR A N 1
ATOM 1653 C CA . THR A 1 218 ? 1.416 1.916 -12.133 1 87.81 218 THR A CA 1
ATOM 1654 C C . THR A 1 218 ? 2.525 1.438 -13.07 1 87.81 218 THR A C 1
ATOM 1656 O O . THR A 1 218 ? 3.365 2.232 -13.5 1 87.81 218 THR A O 1
ATOM 1659 N N . ALA A 1 219 ? 2.504 0.211 -13.406 1 87 219 ALA A N 1
ATOM 1660 C CA . ALA A 1 219 ? 3.58 -0.394 -14.188 1 87 219 ALA A CA 1
ATOM 1661 C C . ALA A 1 219 ? 3.564 0.112 -15.625 1 87 219 ALA A C 1
ATOM 1663 O O . ALA A 1 219 ? 2.496 0.31 -16.219 1 87 219 ALA A O 1
ATOM 1664 N N . HIS A 1 220 ? 4.727 0.196 -16.203 1 83.38 220 HIS A N 1
ATOM 1665 C CA . HIS A 1 220 ? 4.863 0.533 -17.609 1 83.38 220 HIS A CA 1
ATOM 1666 C C . HIS A 1 220 ? 5.129 -0.711 -18.453 1 83.38 220 HIS A C 1
ATOM 1668 O O . HIS A 1 220 ? 4.688 -0.793 -19.594 1 83.38 220 HIS A O 1
ATOM 1674 N N . ASN A 1 221 ? 5.875 -1.572 -17.859 1 93.75 221 ASN A N 1
ATOM 1675 C CA . ASN A 1 221 ? 6.148 -2.848 -18.516 1 93.75 221 ASN A CA 1
ATOM 1676 C C . ASN A 1 221 ? 6.457 -3.943 -17.5 1 93.75 221 ASN A C 1
ATOM 1678 O O . ASN A 1 221 ? 6.66 -3.66 -16.312 1 93.75 221 ASN A O 1
ATOM 1682 N N . TYR A 1 222 ? 6.484 -5.188 -18.031 1 97.62 222 TYR A N 1
ATOM 1683 C CA . TYR A 1 222 ? 6.617 -6.391 -17.219 1 97.62 222 TYR A CA 1
ATOM 1684 C C . TYR A 1 222 ? 7.922 -6.379 -16.438 1 97.62 222 TYR A C 1
ATOM 1686 O O . TYR A 1 222 ? 7.918 -6.539 -15.211 1 97.62 222 TYR A O 1
ATOM 1694 N N . VAL A 1 223 ? 9.047 -6.051 -17.062 1 97.69 223 VAL A N 1
ATOM 1695 C CA . VAL A 1 223 ? 10.375 -6.145 -16.469 1 97.69 223 VAL A CA 1
ATOM 1696 C C . VAL A 1 223 ? 10.531 -5.074 -15.398 1 97.69 223 VAL A C 1
ATOM 1698 O O . VAL A 1 223 ? 10.93 -5.379 -14.266 1 97.69 223 VAL A O 1
ATOM 1701 N N . GLU A 1 224 ? 10.211 -3.896 -15.719 1 94.06 224 GLU A N 1
ATOM 1702 C CA . GLU A 1 224 ? 10.375 -2.783 -14.789 1 94.06 224 GLU A CA 1
ATOM 1703 C C . GLU A 1 224 ? 9.508 -2.965 -13.547 1 94.06 224 GLU A C 1
ATOM 1705 O O . GLU A 1 224 ? 9.938 -2.652 -12.43 1 94.06 224 GLU A O 1
ATOM 1710 N N . ALA A 1 225 ? 8.328 -3.438 -13.742 1 95.19 225 ALA A N 1
ATOM 1711 C CA . ALA A 1 225 ? 7.41 -3.623 -12.617 1 95.19 225 ALA A CA 1
ATOM 1712 C C . ALA A 1 225 ? 7.945 -4.652 -11.633 1 95.19 225 ALA A C 1
ATOM 1714 O O . ALA A 1 225 ? 7.926 -4.43 -10.422 1 95.19 225 ALA A O 1
ATOM 1715 N N . VAL A 1 226 ? 8.453 -5.797 -12.125 1 97.12 226 VAL A N 1
ATOM 1716 C CA . VAL A 1 226 ? 8.984 -6.852 -11.273 1 97.12 226 VAL A CA 1
ATOM 1717 C C . VAL A 1 226 ? 10.281 -6.379 -10.609 1 97.12 226 VAL A C 1
ATOM 1719 O O . VAL A 1 226 ? 10.484 -6.594 -9.414 1 97.12 226 VAL A O 1
ATOM 1722 N N . ARG A 1 227 ? 11.094 -5.664 -11.359 1 95.12 227 ARG A N 1
ATOM 1723 C CA . ARG A 1 227 ? 12.352 -5.137 -10.836 1 95.12 227 ARG A CA 1
ATOM 1724 C C . ARG A 1 227 ? 12.094 -4.125 -9.719 1 95.12 227 ARG A C 1
ATOM 1726 O O . ARG A 1 227 ? 12.781 -4.133 -8.695 1 95.12 227 ARG A O 1
ATOM 1733 N N . ASP A 1 228 ? 11.141 -3.268 -9.93 1 91.81 228 ASP A N 1
ATOM 1734 C CA . ASP A 1 228 ? 10.812 -2.252 -8.938 1 91.81 228 ASP A CA 1
ATOM 1735 C C . ASP A 1 228 ? 10.391 -2.893 -7.617 1 91.81 228 ASP A C 1
ATOM 1737 O O . ASP A 1 228 ? 10.781 -2.432 -6.543 1 91.81 228 ASP A O 1
ATOM 1741 N N . THR A 1 229 ? 9.594 -3.908 -7.715 1 93.81 229 THR A N 1
ATOM 1742 C CA . THR A 1 229 ? 9.148 -4.605 -6.516 1 93.81 229 THR A CA 1
ATOM 1743 C C . THR A 1 229 ? 10.328 -5.238 -5.785 1 93.81 229 THR A C 1
ATOM 1745 O O . THR A 1 229 ? 10.375 -5.238 -4.555 1 93.81 229 THR A O 1
ATOM 1748 N N . MET A 1 230 ? 11.305 -5.77 -6.504 1 94.38 230 MET A N 1
ATOM 1749 C CA . MET A 1 230 ? 12.492 -6.367 -5.906 1 94.38 230 MET A CA 1
ATOM 1750 C C . MET A 1 230 ? 13.336 -5.312 -5.199 1 94.38 230 MET A C 1
ATOM 1752 O O . MET A 1 230 ? 13.969 -5.598 -4.18 1 94.38 230 MET A O 1
ATOM 1756 N N . SER A 1 231 ? 13.25 -4.145 -5.684 1 92.12 231 SER A N 1
ATOM 1757 C CA . SER A 1 231 ? 14.078 -3.061 -5.156 1 92.12 231 SER A CA 1
ATOM 1758 C C . SER A 1 231 ? 13.477 -2.48 -3.881 1 92.12 231 SER A C 1
ATOM 1760 O O . SER A 1 231 ? 14.078 -1.609 -3.248 1 92.12 231 SER A O 1
ATOM 1762 N N . CYS A 1 232 ? 12.352 -2.951 -3.467 1 91.75 232 CYS A N 1
ATOM 1763 C CA . CYS A 1 232 ? 11.695 -2.461 -2.26 1 91.75 232 CYS A CA 1
ATOM 1764 C C . CYS A 1 232 ? 11.953 -3.395 -1.082 1 91.75 232 CYS A C 1
ATOM 1766 O O . CYS A 1 232 ? 11.766 -3.012 0.073 1 91.75 232 CYS A O 1
ATOM 1768 N N . GLY A 1 233 ? 12.438 -4.586 -1.355 1 92.06 233 GLY A N 1
ATOM 1769 C CA . GLY A 1 233 ? 12.734 -5.527 -0.289 1 92.06 233 GLY A CA 1
ATOM 1770 C C . GLY A 1 233 ? 11.5 -6.219 0.259 1 92.06 233 GLY A C 1
ATOM 1771 O O . GLY A 1 233 ? 10.414 -6.109 -0.317 1 92.06 233 GLY A O 1
ATOM 1772 N N . GLY A 1 234 ? 11.695 -7.035 1.355 1 91.81 234 GLY A N 1
ATOM 1773 C CA . GLY A 1 234 ? 10.602 -7.785 1.949 1 91.81 234 GLY A CA 1
ATOM 1774 C C . GLY A 1 234 ? 10.25 -9.047 1.176 1 91.81 234 GLY A C 1
ATOM 1775 O O . GLY A 1 234 ? 11.141 -9.727 0.655 1 91.81 234 GLY A O 1
ATOM 1776 N N . CYS A 1 235 ? 8.961 -9.328 1.245 1 92.5 235 CYS A N 1
ATOM 1777 C CA . CYS A 1 235 ? 8.516 -10.539 0.558 1 92.5 235 CYS A CA 1
ATOM 1778 C C . CYS A 1 235 ? 8.305 -10.273 -0.928 1 92.5 235 CYS A C 1
ATOM 1780 O O . CYS A 1 235 ? 7.176 -10.312 -1.417 1 92.5 235 CYS A O 1
ATOM 1782 N N . THR A 1 236 ? 9.359 -10.148 -1.626 1 95.19 236 THR A N 1
ATOM 1783 C CA . THR A 1 236 ? 9.359 -9.703 -3.016 1 95.19 236 THR A CA 1
ATOM 1784 C C . THR A 1 236 ? 8.82 -10.797 -3.934 1 95.19 236 THR A C 1
ATOM 1786 O O . THR A 1 236 ? 8.234 -10.508 -4.977 1 95.19 236 THR A O 1
ATOM 1789 N N . CYS A 1 237 ? 8.93 -12.062 -3.555 1 96 237 CYS A N 1
ATOM 1790 C CA . CYS A 1 237 ? 8.445 -13.148 -4.398 1 96 237 CYS A CA 1
ATOM 1791 C C . CYS A 1 237 ? 6.922 -13.164 -4.438 1 96 237 CYS A C 1
ATOM 1793 O O . CYS A 1 237 ? 6.324 -13.367 -5.5 1 96 237 CYS A O 1
ATOM 1795 N N . SER A 1 238 ? 6.332 -12.992 -3.279 1 96.31 238 SER A N 1
ATOM 1796 C CA . SER A 1 238 ? 4.875 -12.984 -3.271 1 96.31 238 SER A CA 1
ATOM 1797 C C . SER A 1 238 ? 4.324 -11.828 -4.098 1 96.31 238 SER A C 1
ATOM 1799 O O . SER A 1 238 ? 3.482 -12.023 -4.977 1 96.31 238 SER A O 1
ATOM 1801 N N . ARG A 1 239 ? 4.855 -10.633 -3.895 1 97 239 ARG A N 1
ATOM 1802 C CA . ARG A 1 239 ? 4.398 -9.477 -4.656 1 97 239 ARG A CA 1
ATOM 1803 C C . ARG A 1 239 ? 4.75 -9.625 -6.133 1 97 239 ARG A C 1
ATOM 1805 O O . ARG A 1 239 ? 3.93 -9.32 -7.004 1 97 239 ARG A O 1
ATOM 1812 N N . GLY A 1 240 ? 5.93 -10.102 -6.379 1 97.81 240 GLY A N 1
ATOM 1813 C CA . GLY A 1 240 ? 6.371 -10.305 -7.75 1 97.81 240 GLY A CA 1
ATOM 1814 C C . GLY A 1 240 ? 5.516 -11.297 -8.516 1 97.81 240 GLY A C 1
ATOM 1815 O O . GLY A 1 240 ? 5.23 -11.094 -9.703 1 97.81 240 GLY A O 1
ATOM 1816 N N . SER A 1 241 ? 5.145 -12.352 -7.875 1 98.19 241 SER A N 1
ATOM 1817 C CA . SER A 1 241 ? 4.328 -13.375 -8.523 1 98.19 241 SER A CA 1
ATOM 1818 C C . SER A 1 241 ? 2.992 -12.797 -8.984 1 98.19 241 SER A C 1
ATOM 1820 O O . SER A 1 241 ? 2.529 -13.094 -10.094 1 98.19 241 SER A O 1
ATOM 1822 N N . PHE A 1 242 ? 2.361 -11.992 -8.172 1 98.56 242 PHE A N 1
ATOM 1823 C CA . PHE A 1 242 ? 1.083 -11.391 -8.531 1 98.56 242 PHE A CA 1
ATOM 1824 C C . PHE A 1 242 ? 1.265 -10.344 -9.633 1 98.56 242 PHE A C 1
ATOM 1826 O O . PHE A 1 242 ? 0.496 -10.312 -10.594 1 98.56 242 PHE A O 1
ATOM 1833 N N . ILE A 1 243 ? 2.262 -9.516 -9.469 1 98.5 243 ILE A N 1
ATOM 1834 C CA . ILE A 1 243 ? 2.57 -8.516 -10.484 1 98.5 243 ILE A CA 1
ATOM 1835 C C . ILE A 1 243 ? 2.867 -9.203 -11.812 1 98.5 243 ILE A C 1
ATOM 1837 O O . ILE A 1 243 ? 2.338 -8.805 -12.852 1 98.5 243 ILE A O 1
ATOM 1841 N N . GLY A 1 244 ? 3.672 -10.242 -11.742 1 98.75 244 GLY A N 1
ATOM 1842 C CA . GLY A 1 244 ? 4.008 -11 -12.938 1 98.75 244 GLY A CA 1
ATOM 1843 C C . GLY A 1 244 ? 2.801 -11.648 -13.586 1 98.75 244 GLY A C 1
ATOM 1844 O O . GLY A 1 244 ? 2.707 -11.703 -14.82 1 98.75 244 GLY A O 1
ATOM 1845 N N . ALA A 1 245 ? 1.902 -12.172 -12.773 1 98.81 245 ALA A N 1
ATOM 1846 C CA . ALA A 1 245 ? 0.684 -12.773 -13.305 1 98.81 245 ALA A CA 1
ATOM 1847 C C . ALA A 1 245 ? -0.161 -11.742 -14.047 1 98.81 245 ALA A C 1
ATOM 1849 O O . ALA A 1 245 ? -0.572 -11.969 -15.188 1 98.81 245 ALA A O 1
ATOM 1850 N N . CYS A 1 246 ? -0.376 -10.586 -13.43 1 98.75 246 CYS A N 1
ATOM 1851 C CA . CYS A 1 246 ? -1.247 -9.562 -14 1 98.75 246 CYS A CA 1
ATOM 1852 C C . CYS A 1 246 ? -0.627 -8.953 -15.25 1 98.75 246 CYS A C 1
ATOM 1854 O O . CYS A 1 246 ? -1.299 -8.812 -16.266 1 98.75 246 CYS A O 1
ATOM 1856 N N . LEU A 1 247 ? 0.638 -8.633 -15.172 1 98.69 247 LEU A N 1
ATOM 1857 C CA . LEU A 1 247 ? 1.283 -8.039 -16.344 1 98.69 247 LEU A CA 1
ATOM 1858 C C . LEU A 1 247 ? 1.501 -9.086 -17.438 1 98.69 247 LEU A C 1
ATOM 1860 O O . LEU A 1 247 ? 1.431 -8.773 -18.625 1 98.69 247 LEU A O 1
ATOM 1864 N N . GLY A 1 248 ? 1.812 -10.312 -17.016 1 98.62 248 GLY A N 1
ATOM 1865 C CA . GLY A 1 248 ? 1.887 -11.391 -17.984 1 98.62 248 GLY A CA 1
ATOM 1866 C C . GLY A 1 248 ? 0.599 -11.586 -18.75 1 98.62 248 GLY A C 1
ATOM 1867 O O . GLY A 1 248 ? 0.627 -11.844 -19.969 1 98.62 248 GLY A O 1
ATOM 1868 N N . ALA A 1 249 ? -0.52 -11.531 -18.062 1 98.44 249 ALA A N 1
ATOM 1869 C CA . ALA A 1 249 ? -1.814 -11.625 -18.734 1 98.44 249 ALA A CA 1
ATOM 1870 C C . ALA A 1 249 ? -1.989 -10.484 -19.75 1 98.44 249 ALA A C 1
ATOM 1872 O O . ALA A 1 249 ? -2.602 -10.672 -20.797 1 98.44 249 ALA A O 1
ATOM 1873 N N . GLN A 1 250 ? -1.467 -9.344 -19.438 1 98.06 250 GLN A N 1
ATOM 1874 C CA . GLN A 1 250 ? -1.644 -8.164 -20.281 1 98.06 250 GLN A CA 1
ATOM 1875 C C . GLN A 1 250 ? -0.782 -8.258 -21.531 1 98.06 250 GLN A C 1
ATOM 1877 O O . GLN A 1 250 ? -1.227 -7.891 -22.625 1 98.06 250 GLN A O 1
ATOM 1882 N N . VAL A 1 251 ? 0.429 -8.781 -21.438 1 97.69 251 VAL A N 1
ATOM 1883 C CA . VAL A 1 251 ? 1.367 -8.734 -22.547 1 97.69 251 VAL A CA 1
ATOM 1884 C C . VAL A 1 251 ? 1.356 -10.078 -23.281 1 97.69 251 VAL A C 1
ATOM 1886 O O . VAL A 1 251 ? 1.862 -10.18 -24.406 1 97.69 251 VAL A O 1
ATOM 1889 N N . GLY A 1 252 ? 0.769 -11.102 -22.719 1 97.5 252 GLY A N 1
ATOM 1890 C CA . GLY A 1 252 ? 0.812 -12.43 -23.297 1 97.5 252 GLY A CA 1
ATOM 1891 C C . GLY A 1 252 ? 2.162 -13.102 -23.156 1 97.5 252 GLY A C 1
ATOM 1892 O O . GLY A 1 252 ? 3.09 -12.531 -22.578 1 97.5 252 GLY A O 1
ATOM 1893 N N . LEU A 1 253 ? 2.24 -14.328 -23.672 1 97.81 253 LEU A N 1
ATOM 1894 C CA . LEU A 1 253 ? 3.447 -15.133 -23.547 1 97.81 253 LEU A CA 1
ATOM 1895 C C . LEU A 1 253 ? 4.633 -14.445 -24.219 1 97.81 253 LEU A C 1
ATOM 1897 O O . LEU A 1 253 ? 5.738 -14.43 -23.672 1 97.81 253 LEU A O 1
ATOM 1901 N N . GLU A 1 254 ? 4.41 -13.836 -25.297 1 97.06 254 GLU A N 1
ATOM 1902 C CA . GLU A 1 254 ? 5.473 -13.234 -26.094 1 97.06 254 GLU A CA 1
ATOM 1903 C C . GLU A 1 254 ? 6.02 -11.969 -25.438 1 97.06 254 GLU A C 1
ATOM 1905 O O . GLU A 1 254 ? 7.109 -11.508 -25.766 1 97.06 254 GLU A O 1
ATOM 1910 N N . GLY A 1 255 ? 5.215 -11.422 -24.531 1 97.5 255 GLY A N 1
ATOM 1911 C CA . GLY A 1 255 ? 5.645 -10.203 -23.859 1 97.5 255 GLY A CA 1
ATOM 1912 C C . GLY A 1 255 ? 6.574 -10.461 -22.688 1 97.5 255 GLY A C 1
ATOM 1913 O O . GLY A 1 255 ? 7.184 -9.531 -22.156 1 97.5 255 GLY A O 1
ATOM 1914 N N . ILE A 1 256 ? 6.734 -11.688 -22.25 1 98.38 256 ILE A N 1
ATOM 1915 C CA . ILE A 1 256 ? 7.688 -12.07 -21.219 1 98.38 256 ILE A CA 1
ATOM 1916 C C . ILE A 1 256 ? 9.062 -12.281 -21.828 1 98.38 256 ILE A C 1
ATOM 1918 O O . ILE A 1 256 ? 9.219 -13.062 -22.781 1 98.38 256 ILE A O 1
ATOM 1922 N N . PRO A 1 257 ? 10.008 -11.57 -21.344 1 98.12 257 PRO A N 1
ATOM 1923 C CA . PRO A 1 257 ? 11.305 -11.578 -22.016 1 98.12 257 PRO A CA 1
ATOM 1924 C C . PRO A 1 257 ? 11.953 -12.961 -22.047 1 98.12 257 PRO A C 1
ATOM 1926 O O . PRO A 1 257 ? 12 -13.641 -21.031 1 98.12 257 PRO A O 1
ATOM 1929 N N . ALA A 1 258 ? 12.555 -13.281 -23.156 1 98.19 258 ALA A N 1
ATOM 1930 C CA . ALA A 1 258 ? 13.25 -14.555 -23.344 1 98.19 258 ALA A CA 1
ATOM 1931 C C . ALA A 1 258 ? 14.438 -14.664 -22.391 1 98.19 258 ALA A C 1
ATOM 1933 O O . ALA A 1 258 ? 14.766 -15.758 -21.922 1 98.19 258 ALA A O 1
ATOM 1934 N N . SER A 1 259 ? 15.094 -13.531 -22.125 1 97.94 259 SER A N 1
ATOM 1935 C CA . SER A 1 259 ? 16.234 -13.516 -21.203 1 97.94 259 SER A CA 1
ATOM 1936 C C . SER A 1 259 ? 15.82 -13.953 -19.812 1 97.94 259 SER A C 1
ATOM 1938 O O . SER A 1 259 ? 16.641 -14.453 -19.031 1 97.94 259 SER A O 1
ATOM 1940 N N . TRP A 1 260 ? 14.516 -13.781 -19.469 1 98.69 260 TRP A N 1
ATOM 1941 C CA . TRP A 1 260 ? 14.039 -14.195 -18.156 1 98.69 260 TRP A CA 1
ATOM 1942 C C . TRP A 1 260 ? 13.508 -15.625 -18.188 1 98.69 260 TRP A C 1
ATOM 1944 O O . TRP A 1 260 ? 13.742 -16.406 -17.266 1 98.69 260 TRP A O 1
ATOM 1954 N N . THR A 1 261 ? 12.82 -15.984 -19.297 1 98.69 261 THR A N 1
ATOM 1955 C CA . THR A 1 261 ? 12.273 -17.328 -19.391 1 98.69 261 THR A CA 1
ATOM 1956 C C . THR A 1 261 ? 13.398 -18.359 -19.469 1 98.69 261 THR A C 1
ATOM 1958 O O . THR A 1 261 ? 13.305 -19.438 -18.875 1 98.69 261 THR A O 1
ATOM 1961 N N . SER A 1 262 ? 14.492 -18.031 -20.125 1 98.38 262 SER A N 1
ATOM 1962 C CA . SER A 1 262 ? 15.617 -18.953 -20.281 1 98.38 262 SER A CA 1
ATOM 1963 C C . SER A 1 262 ? 16.328 -19.172 -18.953 1 98.38 262 SER A C 1
ATOM 1965 O O . SER A 1 262 ? 17.031 -20.172 -18.781 1 98.38 262 SER A O 1
ATOM 1967 N N . ARG A 1 263 ? 16.156 -18.281 -18.016 1 98.25 263 ARG A N 1
ATOM 1968 C CA . ARG A 1 263 ? 16.812 -18.375 -16.719 1 98.25 263 ARG A CA 1
ATOM 1969 C C . ARG A 1 263 ? 15.883 -18.969 -15.664 1 98.25 263 ARG A C 1
ATOM 1971 O O . ARG A 1 263 ? 16.266 -19.141 -14.508 1 98.25 263 ARG A O 1
ATOM 1978 N N . THR A 1 264 ? 14.656 -19.25 -16.047 1 98.69 264 THR A N 1
ATOM 1979 C CA . THR A 1 264 ? 13.703 -19.922 -15.18 1 98.69 264 THR A CA 1
ATOM 1980 C C . THR A 1 264 ? 13.75 -21.438 -15.391 1 98.69 264 THR A C 1
ATOM 1982 O O . THR A 1 264 ? 13.344 -21.922 -16.438 1 98.69 264 THR A O 1
ATOM 1985 N N . LEU A 1 265 ? 14.18 -22.109 -14.445 1 97.81 265 LEU A N 1
ATOM 1986 C CA . LEU A 1 265 ? 14.523 -23.516 -14.609 1 97.81 265 LEU A CA 1
ATOM 1987 C C . LEU A 1 265 ? 13.289 -24.344 -14.953 1 97.81 265 LEU A C 1
ATOM 1989 O O . LEU A 1 265 ? 13.359 -25.234 -15.805 1 97.81 265 LEU A O 1
ATOM 1993 N N . ARG A 1 266 ? 12.164 -24.062 -14.406 1 96.62 266 ARG A N 1
ATOM 1994 C CA . ARG A 1 266 ? 10.953 -24.844 -14.625 1 96.62 266 ARG A CA 1
ATOM 1995 C C . ARG A 1 266 ? 10.148 -24.297 -15.797 1 96.62 266 ARG A C 1
ATOM 1997 O O . ARG A 1 266 ? 8.977 -24.641 -15.969 1 96.62 266 ARG A O 1
ATOM 2004 N N . TYR A 1 267 ? 10.734 -23.438 -16.531 1 98.5 267 TYR A N 1
ATOM 2005 C CA . TYR A 1 267 ? 9.992 -22.719 -17.562 1 98.5 267 TYR A CA 1
ATOM 2006 C C . TYR A 1 267 ? 9.273 -23.672 -18.5 1 98.5 267 TYR A C 1
ATOM 2008 O O . TYR A 1 267 ? 8.07 -23.547 -18.734 1 98.5 267 TYR A O 1
ATOM 2016 N N . GLU A 1 268 ? 9.945 -24.656 -19 1 98.38 268 GLU A N 1
ATOM 2017 C CA . GLU A 1 268 ? 9.375 -25.562 -20 1 98.38 268 GLU A CA 1
ATOM 2018 C C . GLU A 1 268 ? 8.195 -26.344 -19.438 1 98.38 268 GLU A C 1
ATOM 2020 O O . GLU A 1 268 ? 7.168 -26.5 -20.094 1 98.38 268 GLU A O 1
ATOM 2025 N N . SER A 1 269 ? 8.375 -26.859 -18.25 1 97.94 269 SER A N 1
ATOM 2026 C CA . SER A 1 269 ? 7.297 -27.609 -17.609 1 97.94 269 SER A CA 1
ATOM 2027 C C . SER A 1 269 ? 6.094 -26.719 -17.328 1 97.94 269 SER A C 1
ATOM 2029 O O . SER A 1 269 ? 4.949 -27.125 -17.531 1 97.94 269 SER A O 1
ATOM 2031 N N . VAL A 1 270 ? 6.359 -25.484 -16.828 1 98.44 270 VAL A N 1
ATOM 2032 C CA . VAL A 1 270 ? 5.293 -24.531 -16.547 1 98.44 270 VAL A CA 1
ATOM 2033 C C . VAL A 1 270 ? 4.523 -24.234 -17.828 1 98.44 270 VAL A C 1
ATOM 2035 O O . VAL A 1 270 ? 3.289 -24.234 -17.828 1 98.44 270 VAL A O 1
ATOM 2038 N N . LEU A 1 271 ? 5.273 -23.984 -18.875 1 98.5 271 LEU A N 1
ATOM 2039 C CA . LEU A 1 271 ? 4.66 -23.656 -20.156 1 98.5 271 LEU A CA 1
ATOM 2040 C C . LEU A 1 271 ? 3.799 -24.812 -20.672 1 98.5 271 LEU A C 1
ATOM 2042 O O . LEU A 1 271 ? 2.686 -24.594 -21.156 1 98.5 271 LEU A O 1
ATOM 2046 N N . GLU A 1 272 ? 4.293 -25.984 -20.578 1 97.81 272 GLU A N 1
ATOM 2047 C CA . GLU A 1 272 ? 3.561 -27.172 -21.031 1 97.81 272 GLU A CA 1
ATOM 2048 C C . GLU A 1 272 ? 2.236 -27.328 -20.297 1 97.81 272 GLU A C 1
ATOM 2050 O O . GLU A 1 272 ? 1.187 -27.5 -20.906 1 97.81 272 GLU A O 1
ATOM 2055 N N . HIS A 1 273 ? 2.283 -27.266 -19 1 97.25 273 HIS A N 1
ATOM 2056 C CA . HIS A 1 273 ? 1.071 -27.406 -18.188 1 97.25 273 HIS A CA 1
ATOM 2057 C C . HIS A 1 273 ? 0.123 -26.234 -18.438 1 97.25 273 HIS A C 1
ATOM 2059 O O . HIS A 1 273 ? -1.097 -26.406 -18.469 1 97.25 273 HIS A O 1
ATOM 2065 N N . ALA A 1 274 ? 0.674 -25.016 -18.547 1 97.94 274 ALA A N 1
ATOM 2066 C CA . ALA A 1 274 ? -0.143 -23.828 -18.797 1 97.94 274 ALA A CA 1
ATOM 2067 C C . ALA A 1 274 ? -0.942 -23.969 -20.094 1 97.94 274 ALA A C 1
ATOM 2069 O O . ALA A 1 274 ? -2.141 -23.672 -20.125 1 97.94 274 ALA A O 1
ATOM 2070 N N . LYS A 1 275 ? -0.266 -24.438 -21.141 1 96.81 275 LYS A N 1
ATOM 2071 C CA . LYS A 1 275 ? -0.933 -24.625 -22.422 1 96.81 275 LYS A CA 1
ATOM 2072 C C . LYS A 1 275 ? -2.021 -25.688 -22.328 1 96.81 275 LYS A C 1
ATOM 2074 O O . LYS A 1 275 ? -3.082 -25.547 -22.938 1 96.81 275 LYS A O 1
ATOM 2079 N N . LYS A 1 276 ? -1.742 -26.656 -21.594 1 95.44 276 LYS A N 1
ATOM 2080 C CA . LYS A 1 276 ? -2.697 -27.766 -21.453 1 95.44 276 LYS A CA 1
ATOM 2081 C C . LYS A 1 276 ? -3.973 -27.281 -20.766 1 95.44 276 LYS A C 1
ATOM 2083 O O . LYS A 1 276 ? -5.078 -27.625 -21.188 1 95.44 276 LYS A O 1
ATOM 2088 N N . ILE A 1 277 ? -3.887 -26.469 -19.703 1 94.69 277 ILE A N 1
ATOM 2089 C CA . ILE A 1 277 ? -5.059 -26.156 -18.906 1 94.69 277 ILE A CA 1
ATOM 2090 C C . ILE A 1 277 ? -5.805 -24.969 -19.516 1 94.69 277 ILE A C 1
ATOM 2092 O O . ILE A 1 277 ? -6.891 -24.609 -19.047 1 94.69 277 ILE A O 1
ATOM 2096 N N . THR A 1 278 ? -5.223 -24.328 -20.484 1 94.25 278 THR A N 1
ATOM 2097 C CA . THR A 1 278 ? -5.879 -23.172 -21.078 1 94.25 278 THR A CA 1
ATOM 2098 C C . THR A 1 278 ? -6.363 -23.469 -22.484 1 94.25 278 THR A C 1
ATOM 2100 O O . THR A 1 278 ? -6.836 -22.578 -23.188 1 94.25 278 THR A O 1
ATOM 2103 N N . ARG A 1 279 ? -6.223 -24.719 -22.938 1 88.06 279 ARG A N 1
ATOM 2104 C CA . ARG A 1 279 ? -6.598 -25.141 -24.281 1 88.06 279 ARG A CA 1
ATOM 2105 C C . ARG A 1 279 ? -8.078 -24.891 -24.547 1 88.06 279 ARG A C 1
ATOM 2107 O O . ARG A 1 279 ? -8.477 -24.625 -25.688 1 88.06 279 ARG A O 1
ATOM 2114 N N . HIS A 1 280 ? -8.836 -25.031 -23.484 1 83.62 280 HIS A N 1
ATOM 2115 C CA . HIS A 1 280 ? -10.281 -24.906 -23.656 1 83.62 280 HIS A CA 1
ATOM 2116 C C . HIS A 1 280 ? -10.672 -23.453 -23.938 1 83.62 280 HIS A C 1
ATOM 2118 O O . HIS A 1 280 ? -11.797 -23.188 -24.359 1 83.62 280 HIS A O 1
ATOM 2124 N N . HIS A 1 281 ? -9.789 -22.516 -23.641 1 77.38 281 HIS A N 1
ATOM 2125 C CA . HIS A 1 281 ? -10.047 -21.109 -23.984 1 77.38 281 HIS A CA 1
ATOM 2126 C C . HIS A 1 281 ? -9.891 -20.875 -25.484 1 77.38 281 HIS A C 1
ATOM 2128 O O . HIS A 1 281 ? -10.133 -19.781 -25.969 1 77.38 281 HIS A O 1
ATOM 2134 N N . GLN A 1 282 ? -9.336 -21.875 -26.25 1 68.69 282 GLN A N 1
ATOM 2135 C CA . GLN A 1 282 ? -9.062 -21.781 -27.672 1 68.69 282 GLN A CA 1
ATOM 2136 C C . GLN A 1 282 ? -10.352 -21.906 -28.484 1 68.69 282 GLN A C 1
ATOM 2138 O O . GLN A 1 282 ? -11.297 -22.578 -28.062 1 68.69 282 GLN A O 1
ATOM 2143 N N . MET B 1 1 ? -7.184 38.469 -4.121 1 45.12 1 MET B N 1
ATOM 2144 C CA . MET B 1 1 ? -7.492 37.062 -4.367 1 45.12 1 MET B CA 1
ATOM 2145 C C . MET B 1 1 ? -6.254 36.219 -4.176 1 45.12 1 MET B C 1
ATOM 2147 O O . MET B 1 1 ? -5.18 36.531 -4.688 1 45.12 1 MET B O 1
ATOM 2151 N N . ALA B 1 2 ? -6.289 35.375 -3.197 1 62.12 2 ALA B N 1
ATOM 2152 C CA . ALA B 1 2 ? -5.09 34.625 -2.885 1 62.12 2 ALA B CA 1
ATOM 2153 C C . ALA B 1 2 ? -4.559 33.906 -4.125 1 62.12 2 ALA B C 1
ATOM 2155 O O . ALA B 1 2 ? -5.336 33.469 -4.98 1 62.12 2 ALA B O 1
ATOM 2156 N N . SER B 1 3 ? -3.311 34.125 -4.48 1 86.44 3 SER B N 1
ATOM 2157 C CA . SER B 1 3 ? -2.707 33.406 -5.598 1 86.44 3 SER B CA 1
ATOM 2158 C C . SER B 1 3 ? -3.102 31.922 -5.586 1 86.44 3 SER B C 1
ATOM 2160 O O . SER B 1 3 ? -3.5 31.391 -4.547 1 86.44 3 SER B O 1
ATOM 2162 N N . ALA B 1 4 ? -3.324 31.406 -6.723 1 93.12 4 ALA B N 1
ATOM 2163 C CA . ALA B 1 4 ? -3.629 29.984 -6.859 1 93.12 4 ALA B CA 1
ATOM 2164 C C . ALA B 1 4 ? -2.717 29.141 -5.977 1 93.12 4 ALA B C 1
ATOM 2166 O O . ALA B 1 4 ? -3.168 28.188 -5.352 1 93.12 4 ALA B O 1
ATOM 2167 N N . LEU B 1 5 ? -1.531 29.609 -5.855 1 95.44 5 LEU B N 1
ATOM 2168 C CA . LEU B 1 5 ? -0.557 28.875 -5.051 1 95.44 5 LEU B CA 1
ATOM 2169 C C . LEU B 1 5 ? -0.888 28.984 -3.564 1 95.44 5 LEU B C 1
ATOM 2171 O O . LEU B 1 5 ? -0.843 27.984 -2.84 1 95.44 5 LEU B O 1
ATOM 2175 N N . ALA B 1 6 ? -1.177 30.156 -3.08 1 96.81 6 ALA B N 1
ATOM 2176 C CA . ALA B 1 6 ? -1.548 30.375 -1.683 1 96.81 6 ALA B CA 1
ATOM 2177 C C . ALA B 1 6 ? -2.807 29.578 -1.329 1 96.81 6 ALA B C 1
ATOM 2179 O O . ALA B 1 6 ? -2.904 29.016 -0.24 1 96.81 6 ALA B O 1
ATOM 2180 N N . ASN B 1 7 ? -3.783 29.609 -2.238 1 97.75 7 ASN B N 1
ATOM 2181 C CA . ASN B 1 7 ? -5.023 28.875 -2.014 1 97.75 7 ASN B CA 1
ATOM 2182 C C . ASN B 1 7 ? -4.766 27.375 -1.898 1 97.75 7 ASN B C 1
ATOM 2184 O O . ASN B 1 7 ? -5.359 26.703 -1.053 1 97.75 7 ASN B O 1
ATOM 2188 N N . ARG B 1 8 ? -3.898 26.828 -2.705 1 98.12 8 ARG B N 1
ATOM 2189 C CA . ARG B 1 8 ? -3.547 25.406 -2.652 1 98.12 8 ARG B CA 1
ATOM 2190 C C . ARG B 1 8 ? -2.797 25.078 -1.366 1 98.12 8 ARG B C 1
ATOM 2192 O O . ARG B 1 8 ? -3.008 24.016 -0.775 1 98.12 8 ARG B O 1
ATOM 2199 N N . ALA B 1 9 ? -1.938 25.984 -0.979 1 98.38 9 ALA B N 1
ATOM 2200 C CA . ALA B 1 9 ? -1.203 25.812 0.27 1 98.38 9 ALA B CA 1
ATOM 2201 C C . ALA B 1 9 ? -2.148 25.797 1.468 1 98.38 9 ALA B C 1
ATOM 2203 O O . ALA B 1 9 ? -2.047 24.938 2.342 1 98.38 9 ALA B O 1
ATOM 2204 N N . VAL B 1 10 ? -3.064 26.75 1.489 1 98.5 10 VAL B N 1
ATOM 2205 C CA . VAL B 1 10 ? -4.07 26.781 2.545 1 98.5 10 VAL B CA 1
ATOM 2206 C C . VAL B 1 10 ? -4.922 25.516 2.49 1 98.5 10 VAL B C 1
ATOM 2208 O O . VAL B 1 10 ? -5.219 24.922 3.527 1 98.5 10 VAL B O 1
ATOM 2211 N N . GLY B 1 11 ? -5.301 25.141 1.277 1 98.62 11 GLY B N 1
ATOM 2212 C CA . GLY B 1 11 ? -6.07 23.922 1.084 1 98.62 11 GLY B CA 1
ATOM 2213 C C . GLY B 1 11 ? -5.379 22.672 1.63 1 98.62 11 GLY B C 1
ATOM 2214 O O . GLY B 1 11 ? -6.031 21.781 2.168 1 98.62 11 GLY B O 1
ATOM 2215 N N . ALA B 1 12 ? -4.066 22.578 1.47 1 98.75 12 ALA B N 1
ATOM 2216 C CA . ALA B 1 12 ? -3.293 21.453 1.986 1 98.75 12 ALA B CA 1
ATOM 2217 C C . ALA B 1 12 ? -3.396 21.375 3.506 1 98.75 12 ALA B C 1
ATOM 2219 O O . ALA B 1 12 ? -3.637 20.297 4.059 1 98.75 12 ALA B O 1
ATOM 2220 N N . ILE B 1 13 ? -3.234 22.516 4.188 1 98.81 13 ILE B N 1
ATOM 2221 C CA . ILE B 1 13 ? -3.242 22.562 5.645 1 98.81 13 ILE B CA 1
ATOM 2222 C C . ILE B 1 13 ? -4.645 22.266 6.164 1 98.81 13 ILE B C 1
ATOM 2224 O O . ILE B 1 13 ? -4.828 21.391 7.012 1 98.81 13 ILE B O 1
ATOM 2228 N N . VAL B 1 14 ? -5.621 22.969 5.621 1 98.88 14 VAL B N 1
ATOM 2229 C CA . VAL B 1 14 ? -7 22.828 6.074 1 98.88 14 VAL B CA 1
ATOM 2230 C C . VAL B 1 14 ? -7.527 21.438 5.719 1 98.88 14 VAL B C 1
ATOM 2232 O O . VAL B 1 14 ? -8.188 20.797 6.535 1 98.88 14 VAL B O 1
ATOM 2235 N N . GLY B 1 15 ? -7.254 21.016 4.504 1 98.88 15 GLY B N 1
ATOM 2236 C CA . GLY B 1 15 ? -7.676 19.688 4.086 1 98.88 15 GLY B CA 1
ATOM 2237 C C . GLY B 1 15 ? -7.152 18.578 4.98 1 98.88 15 GLY B C 1
ATOM 2238 O O . GLY B 1 15 ? -7.867 17.625 5.281 1 98.88 15 GLY B O 1
ATOM 2239 N N . SER B 1 16 ? -5.883 18.672 5.379 1 98.88 16 SER B N 1
ATOM 2240 C CA . SER B 1 16 ? -5.289 17.719 6.301 1 98.88 16 SER B CA 1
ATOM 2241 C C . SER B 1 16 ? -6.02 17.719 7.641 1 98.88 16 SER B C 1
ATOM 2243 O O . SER B 1 16 ? -6.371 16.656 8.156 1 98.88 16 SER B O 1
ATOM 2245 N N . ALA B 1 17 ? -6.242 18.891 8.203 1 98.75 17 ALA B N 1
ATOM 2246 C CA . ALA B 1 17 ? -6.867 19.031 9.516 1 98.75 17 ALA B CA 1
ATOM 2247 C C . ALA B 1 17 ? -8.297 18.516 9.5 1 98.75 17 ALA B C 1
ATOM 2249 O O . ALA B 1 17 ? -8.719 17.812 10.422 1 98.75 17 ALA B O 1
ATOM 2250 N N . VAL B 1 18 ? -9.031 18.844 8.469 1 98.88 18 VAL B N 1
ATOM 2251 C CA . VAL B 1 18 ? -10.43 18.453 8.359 1 98.88 18 VAL B CA 1
ATOM 2252 C C . VAL B 1 18 ? -10.531 16.938 8.18 1 98.88 18 VAL B C 1
ATOM 2254 O O . VAL B 1 18 ? -11.383 16.281 8.797 1 98.88 18 VAL B O 1
ATOM 2257 N N . ALA B 1 19 ? -9.711 16.344 7.336 1 98.88 19 ALA B N 1
ATOM 2258 C CA . ALA B 1 19 ? -9.711 14.898 7.121 1 98.88 19 ALA B CA 1
ATOM 2259 C C . ALA B 1 19 ? -9.367 14.156 8.406 1 98.88 19 ALA B C 1
ATOM 2261 O O . ALA B 1 19 ? -9.953 13.109 8.703 1 98.88 19 ALA B O 1
ATOM 2262 N N . ASP B 1 20 ? -8.383 14.672 9.164 1 98.25 20 ASP B N 1
ATOM 2263 C CA . ASP B 1 20 ? -7.996 14.086 10.445 1 98.25 20 ASP B CA 1
ATOM 2264 C C . ASP B 1 20 ? -9.172 14.07 11.422 1 98.25 20 ASP B C 1
ATOM 2266 O O . ASP B 1 20 ? -9.453 13.047 12.039 1 98.25 20 ASP B O 1
ATOM 2270 N N . ALA B 1 21 ? -9.812 15.227 11.531 1 98.19 21 ALA B N 1
ATOM 2271 C CA . ALA B 1 21 ? -10.961 15.328 12.43 1 98.19 21 ALA B CA 1
ATOM 2272 C C . ALA B 1 21 ? -12.086 14.383 12.008 1 98.19 21 ALA B C 1
ATOM 2274 O O . ALA B 1 21 ? -12.727 13.75 12.844 1 98.19 21 ALA B O 1
ATOM 2275 N N . ALA B 1 22 ? -12.336 14.336 10.719 1 98.62 22 ALA B N 1
ATOM 2276 C CA . ALA B 1 22 ? -13.375 13.469 10.172 1 98.62 22 ALA B CA 1
ATOM 2277 C C . ALA B 1 22 ? -13.109 12.008 10.516 1 98.62 22 ALA B C 1
ATOM 2279 O O . ALA B 1 22 ? -14.039 11.242 10.781 1 98.62 22 ALA B O 1
ATOM 2280 N N . ALA B 1 23 ? -11.875 11.594 10.508 1 97.88 23 ALA B N 1
ATOM 2281 C CA . ALA B 1 23 ? -11.5 10.195 10.664 1 97.88 23 ALA B CA 1
ATOM 2282 C C . ALA B 1 23 ? -11.336 9.82 12.133 1 97.88 23 ALA B C 1
ATOM 2284 O O . ALA B 1 23 ? -11.344 8.641 12.484 1 97.88 23 ALA B O 1
ATOM 2285 N N . GLN B 1 24 ? -11.211 10.805 13.008 1 96.06 24 GLN B N 1
ATOM 2286 C CA . GLN B 1 24 ? -10.828 10.625 14.406 1 96.06 24 GLN B CA 1
ATOM 2287 C C . GLN B 1 24 ? -11.734 9.617 15.102 1 96.06 24 GLN B C 1
ATOM 2289 O O . GLN B 1 24 ? -11.258 8.711 15.789 1 96.06 24 GLN B O 1
ATOM 2294 N N . PRO B 1 25 ? -13.062 9.609 14.898 1 95.5 25 PRO B N 1
ATOM 2295 C CA . PRO B 1 25 ? -13.922 8.672 15.617 1 95.5 25 PRO B CA 1
ATOM 2296 C C . PRO B 1 25 ? -13.742 7.227 15.156 1 95.5 25 PRO B C 1
ATOM 2298 O O . PRO B 1 25 ? -14.164 6.297 15.844 1 95.5 25 PRO B O 1
ATOM 2301 N N . MET B 1 26 ? -13.18 7.047 13.977 1 94.88 26 MET B N 1
ATOM 2302 C CA . MET B 1 26 ? -12.992 5.719 13.406 1 94.88 26 MET B CA 1
ATOM 2303 C C . MET B 1 26 ? -11.539 5.277 13.508 1 94.88 26 MET B C 1
ATOM 2305 O O . MET B 1 26 ? -11.156 4.242 12.961 1 94.88 26 MET B O 1
ATOM 2309 N N . HIS B 1 27 ? -10.734 6.074 14.234 1 93.38 27 HIS B N 1
ATOM 2310 C CA . HIS B 1 27 ? -9.297 5.852 14.297 1 93.38 27 HIS B CA 1
ATOM 2311 C C . HIS B 1 27 ? -8.969 4.543 15.016 1 93.38 27 HIS B C 1
ATOM 2313 O O . HIS B 1 27 ? -9.602 4.207 16.016 1 93.38 27 HIS B O 1
ATOM 2319 N N . TRP B 1 28 ? -7.984 3.744 14.438 1 90.12 28 TRP B N 1
ATOM 2320 C CA . TRP B 1 28 ? -7.316 2.602 15.047 1 90.12 28 TRP B CA 1
ATOM 2321 C C . TRP B 1 28 ? -8.289 1.437 15.227 1 90.12 28 TRP B C 1
ATOM 2323 O O . TRP B 1 28 ? -8.211 0.705 16.219 1 90.12 28 TRP B O 1
ATOM 2333 N N . ILE B 1 29 ? -9.312 1.31 14.43 1 91.5 29 ILE B N 1
ATOM 2334 C CA . ILE B 1 29 ? -10.109 0.091 14.367 1 91.5 29 ILE B CA 1
ATOM 2335 C C . ILE B 1 29 ? -9.391 -0.956 13.516 1 91.5 29 ILE B C 1
ATOM 2337 O O . ILE B 1 29 ? -9.477 -0.928 12.289 1 91.5 29 ILE B O 1
ATOM 2341 N N . TYR B 1 30 ? -8.75 -1.872 14.195 1 87.06 30 TYR B N 1
ATOM 2342 C CA . TYR B 1 30 ? -7.984 -2.916 13.523 1 87.06 30 TYR B CA 1
ATOM 2343 C C . TYR B 1 30 ? -8.812 -4.184 13.359 1 87.06 30 TYR B C 1
ATOM 2345 O O . TYR B 1 30 ? -8.523 -5.02 12.5 1 87.06 30 TYR B O 1
ATOM 2353 N N . ASP B 1 31 ? -9.805 -4.355 14.258 1 88.88 31 ASP B N 1
ATOM 2354 C CA . ASP B 1 31 ? -10.742 -5.465 14.117 1 88.88 31 ASP B CA 1
ATOM 2355 C C . ASP B 1 31 ? -11.688 -5.246 12.938 1 88.88 31 ASP B C 1
ATOM 2357 O O . ASP B 1 31 ? -12.688 -4.539 13.062 1 88.88 31 ASP B O 1
ATOM 2361 N N . LEU B 1 32 ? -11.492 -5.941 11.891 1 87.62 32 LEU B N 1
ATOM 2362 C CA . LEU B 1 32 ? -12.195 -5.695 10.641 1 87.62 32 LEU B CA 1
ATOM 2363 C C . LEU B 1 32 ? -13.656 -6.141 10.742 1 87.62 32 LEU B C 1
ATOM 2365 O O . LEU B 1 32 ? -14.523 -5.586 10.062 1 87.62 32 LEU B O 1
ATOM 2369 N N . GLN B 1 33 ? -13.938 -7.141 11.5 1 87 33 GLN B N 1
ATOM 2370 C CA . GLN B 1 33 ? -15.328 -7.535 11.711 1 87 33 GLN B CA 1
ATOM 2371 C C . GLN B 1 33 ? -16.109 -6.434 12.414 1 87 33 GLN B C 1
ATOM 2373 O O . GLN B 1 33 ? -17.266 -6.16 12.055 1 87 33 GLN B O 1
ATOM 2378 N N . LYS B 1 34 ? -15.484 -5.863 13.414 1 89.69 34 LYS B N 1
ATOM 2379 C CA . LYS B 1 34 ? -16.094 -4.727 14.086 1 89.69 34 LYS B CA 1
ATOM 2380 C C . LYS B 1 34 ? -16.312 -3.564 13.117 1 89.69 34 LYS B C 1
ATOM 2382 O O . LYS B 1 34 ? -17.359 -2.908 13.148 1 89.69 34 LYS B O 1
ATOM 2387 N N . LEU B 1 35 ? -15.352 -3.334 12.336 1 92.12 35 LEU B N 1
ATOM 2388 C CA . LEU B 1 35 ? -15.445 -2.271 11.344 1 92.12 35 LEU B CA 1
ATOM 2389 C C . LEU B 1 35 ? -16.609 -2.518 10.383 1 92.12 35 LEU B C 1
ATOM 2391 O O . LEU B 1 35 ? -17.359 -1.596 10.07 1 92.12 35 LEU B O 1
ATOM 2395 N N . HIS B 1 36 ? -16.734 -3.738 9.961 1 89.56 36 HIS B N 1
ATOM 2396 C CA . HIS B 1 36 ? -17.812 -4.109 9.039 1 89.56 36 HIS B CA 1
ATOM 2397 C C . HIS B 1 36 ? -19.188 -3.826 9.641 1 89.56 36 HIS B C 1
ATOM 2399 O O . HIS B 1 36 ? -20.078 -3.324 8.953 1 89.56 36 HIS B O 1
ATOM 2405 N N . VAL B 1 37 ? -19.344 -4.129 10.836 1 91.38 37 VAL B N 1
ATOM 2406 C CA . VAL B 1 37 ? -20.609 -3.928 11.523 1 91.38 37 VAL B CA 1
ATOM 2407 C C . VAL B 1 37 ? -20.938 -2.436 11.586 1 91.38 37 VAL B C 1
ATOM 2409 O O . VAL B 1 37 ? -22.062 -2.021 11.328 1 91.38 37 VAL B O 1
ATOM 2412 N N . ILE B 1 38 ? -19.953 -1.647 11.891 1 93.12 38 ILE B N 1
ATOM 2413 C CA . ILE B 1 38 ? -20.125 -0.203 12 1 93.12 38 ILE B CA 1
ATOM 2414 C C . ILE B 1 38 ? -20.516 0.381 10.641 1 93.12 38 ILE B C 1
ATOM 2416 O O . ILE B 1 38 ? -21.438 1.188 10.547 1 93.12 38 ILE B O 1
ATOM 2420 N N . LEU B 1 39 ? -19.859 -0.083 9.625 1 92.25 39 LEU B N 1
ATOM 2421 C CA . LEU B 1 39 ? -20.062 0.468 8.289 1 92.25 39 LEU B CA 1
ATOM 2422 C C . LEU B 1 39 ? -21.391 0.005 7.711 1 92.25 39 LEU B C 1
ATOM 2424 O O . LEU B 1 39 ? -21.984 0.688 6.867 1 92.25 39 LEU B O 1
ATOM 2428 N N . ALA B 1 40 ? -21.812 -1.199 8.125 1 89.5 40 ALA B N 1
ATOM 2429 C CA . ALA B 1 40 ? -23.125 -1.678 7.715 1 89.5 40 ALA B CA 1
ATOM 2430 C C . ALA B 1 40 ? -24.234 -0.784 8.266 1 89.5 40 ALA B C 1
ATOM 2432 O O . ALA B 1 40 ? -25.266 -0.583 7.609 1 89.5 40 ALA B O 1
ATOM 2433 N N . GLN B 1 41 ? -23.969 -0.247 9.398 1 91.44 41 GLN B N 1
ATOM 2434 C CA . GLN B 1 41 ? -24.953 0.633 10.039 1 91.44 41 GLN B CA 1
ATOM 2435 C C . GLN B 1 41 ? -24.906 2.033 9.438 1 91.44 41 GLN B C 1
ATOM 2437 O O . GLN B 1 41 ? -25.953 2.666 9.242 1 91.44 41 GLN B O 1
ATOM 2442 N N . ASP B 1 42 ? -23.703 2.494 9.188 1 91.06 42 ASP B N 1
ATOM 2443 C CA . ASP B 1 42 ? -23.484 3.812 8.594 1 91.06 42 ASP B CA 1
ATOM 2444 C C . ASP B 1 42 ? -22.344 3.787 7.582 1 91.06 42 ASP B C 1
ATOM 2446 O O . ASP B 1 42 ? -21.172 3.871 7.957 1 91.06 42 ASP B O 1
ATOM 2450 N N . PRO B 1 43 ? -22.719 3.85 6.277 1 87.81 43 PRO B N 1
ATOM 2451 C CA . PRO B 1 43 ? -21.688 3.781 5.242 1 87.81 43 PRO B CA 1
ATOM 2452 C C . PRO B 1 43 ? -20.891 5.082 5.113 1 87.81 43 PRO B C 1
ATOM 2454 O O . PRO B 1 43 ? -19.875 5.121 4.422 1 87.81 43 PRO B O 1
ATOM 2457 N N . ASN B 1 44 ? -21.375 6.168 5.734 1 92.31 44 ASN B N 1
ATOM 2458 C CA . ASN B 1 44 ? -20.656 7.441 5.789 1 92.31 44 ASN B CA 1
ATOM 2459 C C . ASN B 1 44 ? -20.156 7.742 7.195 1 92.31 44 ASN B C 1
ATOM 2461 O O . ASN B 1 44 ? -20.75 8.547 7.918 1 92.31 44 ASN B O 1
ATOM 2465 N N . PRO B 1 45 ? -18.969 7.199 7.523 1 94.62 45 PRO B N 1
ATOM 2466 C CA . PRO B 1 45 ? -18.578 7.168 8.93 1 94.62 45 PRO B CA 1
ATOM 2467 C C . PRO B 1 45 ? -17.875 8.445 9.375 1 94.62 45 PRO B C 1
ATOM 2469 O O . PRO B 1 45 ? -17.469 8.57 10.539 1 94.62 45 PRO B O 1
ATOM 2472 N N . GLU B 1 46 ? -17.688 9.398 8.477 1 97.25 46 GLU B N 1
ATOM 2473 C CA . GLU B 1 46 ? -16.984 10.617 8.867 1 97.25 46 GLU B CA 1
ATOM 2474 C C . GLU B 1 46 ? -17.719 11.336 9.992 1 97.25 46 GLU B C 1
ATOM 2476 O O . GLU B 1 46 ? -18.953 11.406 9.992 1 97.25 46 GLU B O 1
ATOM 2481 N N . PHE B 1 47 ? -16.969 11.812 10.977 1 97.69 47 PHE B N 1
ATOM 2482 C CA . PHE B 1 47 ? -17.5 12.578 12.102 1 97.69 47 PHE B CA 1
ATOM 2483 C C . PHE B 1 47 ? -18.562 11.781 12.844 1 97.69 47 PHE B C 1
ATOM 2485 O O . PHE B 1 47 ? -19.562 12.352 13.305 1 97.69 47 PHE B O 1
ATOM 2492 N N . ARG B 1 48 ? -18.375 10.516 12.891 1 95 48 ARG B N 1
ATOM 2493 C CA . ARG B 1 48 ? -19.297 9.688 13.664 1 95 48 ARG B CA 1
ATOM 2494 C C . ARG B 1 48 ? -19.5 10.258 15.055 1 95 48 ARG B C 1
ATOM 2496 O O . ARG B 1 48 ? -18.547 10.617 15.742 1 95 48 ARG B O 1
ATOM 2503 N N . ALA B 1 49 ? -20.781 10.336 15.469 1 92.19 49 ALA B N 1
ATOM 2504 C CA . ALA B 1 49 ? -21.141 10.984 16.719 1 92.19 49 ALA B CA 1
ATOM 2505 C C . ALA B 1 49 ? -20.578 10.234 17.922 1 92.19 49 ALA B C 1
ATOM 2507 O O . ALA B 1 49 ? -20.031 10.844 18.844 1 92.19 49 ALA B O 1
ATOM 2508 N N . GLU B 1 50 ? -20.766 8.922 17.875 1 90.5 50 GLU B N 1
ATOM 2509 C CA . GLU B 1 50 ? -20.172 8.086 18.906 1 90.5 50 GLU B CA 1
ATOM 2510 C C . GLU B 1 50 ? -18.875 7.445 18.422 1 90.5 50 GLU B C 1
ATOM 2512 O O . GLU B 1 50 ? -18.891 6.637 17.484 1 90.5 50 GLU B O 1
ATOM 2517 N N . SER B 1 51 ? -17.812 7.855 19.094 1 91.25 51 SER B N 1
ATOM 2518 C CA . SER B 1 51 ? -16.5 7.344 18.703 1 91.25 51 SER B CA 1
ATOM 2519 C C . SER B 1 51 ? -16.469 5.82 18.75 1 91.25 51 SER B C 1
ATOM 2521 O O . SER B 1 51 ? -17 5.211 19.688 1 91.25 51 SER B O 1
ATOM 2523 N N . ALA B 1 52 ? -15.906 5.227 17.719 1 91.44 52 ALA B N 1
ATOM 2524 C CA . ALA B 1 52 ? -15.695 3.783 17.672 1 91.44 52 ALA B CA 1
ATOM 2525 C C . ALA B 1 52 ? -14.227 3.441 17.906 1 91.44 52 ALA B C 1
ATOM 2527 O O . ALA B 1 52 ? -13.82 2.281 17.781 1 91.44 52 ALA B O 1
ATOM 2528 N N . ASN B 1 53 ? -13.422 4.438 18.172 1 87.94 53 ASN B N 1
ATOM 2529 C CA . ASN B 1 53 ? -12.008 4.258 18.469 1 87.94 53 ASN B CA 1
ATOM 2530 C C . ASN B 1 53 ? -11.797 3.418 19.734 1 87.94 53 ASN B C 1
ATOM 2532 O O . ASN B 1 53 ? -12.281 3.77 20.797 1 87.94 53 ASN B O 1
ATOM 2536 N N . PRO B 1 54 ? -11.062 2.355 19.641 1 86.62 54 PRO B N 1
ATOM 2537 C CA . PRO B 1 54 ? -10.93 1.453 20.797 1 86.62 54 PRO B CA 1
ATOM 2538 C C . PRO B 1 54 ? -9.883 1.925 21.797 1 86.62 54 PRO B C 1
ATOM 2540 O O . PRO B 1 54 ? -9.805 1.396 22.906 1 86.62 54 PRO B O 1
ATOM 2543 N N . PHE B 1 55 ? -9.094 2.877 21.469 1 82.94 55 PHE B N 1
ATOM 2544 C CA . PHE B 1 55 ? -7.93 3.164 22.297 1 82.94 55 PHE B CA 1
ATOM 2545 C C . PHE B 1 55 ? -8.102 4.484 23.031 1 82.94 55 PHE B C 1
ATOM 2547 O O . PHE B 1 55 ? -7.559 4.668 24.125 1 82.94 55 PHE B O 1
ATOM 2554 N N . TYR B 1 56 ? -8.766 5.449 22.422 1 80.38 56 TYR B N 1
ATOM 2555 C CA . TYR B 1 56 ? -9.031 6.719 23.078 1 80.38 56 TYR B CA 1
ATOM 2556 C C . TYR B 1 56 ? -10.352 7.32 22.609 1 80.38 56 TYR B C 1
ATOM 2558 O O . TYR B 1 56 ? -10.906 6.898 21.594 1 80.38 56 TYR B O 1
ATOM 2566 N N . ARG B 1 57 ? -10.898 8.164 23.469 1 82.62 57 ARG B N 1
ATOM 2567 C CA . ARG B 1 57 ? -12.125 8.867 23.094 1 82.62 57 ARG B CA 1
ATOM 2568 C C . ARG B 1 57 ? -11.945 10.375 23.219 1 82.62 57 ARG B C 1
ATOM 2570 O O . ARG B 1 57 ? -11.352 10.859 24.172 1 82.62 57 ARG B O 1
ATOM 2577 N N . ARG B 1 58 ? -12.273 11.008 22.141 1 87.31 58 ARG B N 1
ATOM 2578 C CA . ARG B 1 58 ? -12.352 12.469 22.062 1 87.31 58 ARG B CA 1
ATOM 2579 C C . ARG B 1 58 ? -13.68 12.922 21.469 1 87.31 58 ARG B C 1
ATOM 2581 O O . ARG B 1 58 ? -14.383 12.133 20.844 1 87.31 58 ARG B O 1
ATOM 2588 N N . GLN B 1 59 ? -13.969 14.125 21.844 1 92.25 59 GLN B N 1
ATOM 2589 C CA . GLN B 1 59 ? -15.164 14.68 21.203 1 92.25 59 GLN B CA 1
ATOM 2590 C C . GLN B 1 59 ? -15.039 14.672 19.688 1 92.25 59 GLN B C 1
ATOM 2592 O O . GLN B 1 59 ? -13.984 15 19.141 1 92.25 59 GLN B O 1
ATOM 2597 N N . THR B 1 60 ? -16.094 14.219 19.016 1 95.81 60 THR B N 1
ATOM 2598 C CA . THR B 1 60 ? -16.109 14.242 17.562 1 95.81 60 THR B CA 1
ATOM 2599 C C . THR B 1 60 ? -15.867 15.656 17.047 1 95.81 60 THR B C 1
ATOM 2601 O O . THR B 1 60 ? -16.453 16.609 17.531 1 95.81 60 THR B O 1
ATOM 2604 N N . GLY B 1 61 ? -15 15.812 16.062 1 97.31 61 GLY B N 1
ATOM 2605 C CA . GLY B 1 61 ? -14.617 17.109 15.531 1 97.31 61 GLY B CA 1
ATOM 2606 C C . GLY B 1 61 ? -13.25 17.578 16.016 1 97.31 61 GLY B C 1
ATOM 2607 O O . GLY B 1 61 ? -12.648 18.469 15.414 1 97.31 61 GLY B O 1
ATOM 2608 N N . GLN B 1 62 ? -12.82 17 17.094 1 95.06 62 GLN B N 1
ATOM 2609 C CA . GLN B 1 62 ? -11.469 17.297 17.562 1 95.06 62 GLN B CA 1
ATOM 2610 C C . GLN B 1 62 ? -10.43 16.531 16.766 1 95.06 62 GLN B C 1
ATOM 2612 O O . GLN B 1 62 ? -10.727 15.492 16.172 1 95.06 62 GLN B O 1
ATOM 2617 N N . GLN B 1 63 ? -9.234 17.078 16.781 1 94.69 63 GLN B N 1
ATOM 2618 C CA . GLN B 1 63 ? -8.125 16.438 16.062 1 94.69 63 GLN B CA 1
ATOM 2619 C C . GLN B 1 63 ? -7.68 15.172 16.781 1 94.69 63 GLN B C 1
ATOM 2621 O O . GLN B 1 63 ? -7.84 15.039 18 1 94.69 63 GLN B O 1
ATOM 2626 N N . SER B 1 64 ? -7.191 14.188 16 1 92.25 64 SER B N 1
ATOM 2627 C CA . SER B 1 64 ? -6.457 13.07 16.594 1 92.25 64 SER B CA 1
ATOM 2628 C C . SER B 1 64 ? -5.109 13.523 17.141 1 92.25 64 SER B C 1
ATOM 2630 O O . SER B 1 64 ? -4.773 14.703 17.094 1 92.25 64 SER B O 1
ATOM 2632 N N . CYS B 1 65 ? -4.348 12.617 17.688 1 85.56 65 CYS B N 1
ATOM 2633 C CA . CYS B 1 65 ? -3 12.906 18.156 1 85.56 65 CYS B CA 1
ATOM 2634 C C . CYS B 1 65 ? -2.131 13.453 17.031 1 85.56 65 CYS B C 1
ATOM 2636 O O . CYS B 1 65 ? -1.277 14.312 17.266 1 85.56 65 CYS B O 1
ATOM 2638 N N . TYR B 1 66 ? -2.391 13.023 15.844 1 91.56 66 TYR B N 1
ATOM 2639 C CA . TYR B 1 66 ? -1.629 13.477 14.688 1 91.56 66 TYR B CA 1
ATOM 2640 C C . TYR B 1 66 ? -1.995 14.914 14.32 1 91.56 66 TYR B C 1
ATOM 2642 O O . TYR B 1 66 ? -1.115 15.742 14.086 1 91.56 66 TYR B O 1
ATOM 2650 N N . GLY B 1 67 ? -3.303 15.125 14.305 1 93.31 67 GLY B N 1
ATOM 2651 C CA . GLY B 1 67 ? -3.768 16.469 14.016 1 93.31 67 GLY B CA 1
ATOM 2652 C C . GLY B 1 67 ? -3.318 17.484 15.047 1 93.31 67 GLY B C 1
ATOM 2653 O O . GLY B 1 67 ? -3.045 18.641 14.711 1 93.31 67 GLY B O 1
ATOM 2654 N N . ASP B 1 68 ? -3.301 17.047 16.266 1 89.94 68 ASP B N 1
ATOM 2655 C CA . ASP B 1 68 ? -2.824 17.938 17.312 1 89.94 68 ASP B CA 1
ATOM 2656 C C . ASP B 1 68 ? -1.366 18.328 17.078 1 89.94 68 ASP B C 1
ATOM 2658 O O . ASP B 1 68 ? -0.999 19.5 17.234 1 89.94 68 ASP B O 1
ATOM 2662 N N . GLN B 1 69 ? -0.558 17.391 16.766 1 87.5 69 GLN B N 1
ATOM 2663 C CA . GLN B 1 69 ? 0.846 17.672 16.484 1 87.5 69 GLN B CA 1
ATOM 2664 C C . GLN B 1 69 ? 0.992 18.609 15.289 1 87.5 69 GLN B C 1
ATOM 2666 O O . GLN B 1 69 ? 1.808 19.547 15.32 1 87.5 69 GLN B O 1
ATOM 2671 N N . ALA B 1 70 ? 0.25 18.344 14.266 1 93.38 70 ALA B N 1
ATOM 2672 C CA . ALA B 1 70 ? 0.289 19.203 13.086 1 93.38 70 ALA B CA 1
ATOM 2673 C C . ALA B 1 70 ? -0.109 20.641 13.438 1 93.38 70 ALA B C 1
ATOM 2675 O O . ALA B 1 70 ? 0.46 21.594 12.906 1 93.38 70 ALA B O 1
ATOM 2676 N N . PHE B 1 71 ? -1.073 20.781 14.297 1 93.5 71 PHE B N 1
ATOM 2677 C CA . PHE B 1 71 ? -1.551 22.094 14.688 1 93.5 71 PHE B CA 1
ATOM 2678 C C . PHE B 1 71 ? -0.476 22.844 15.461 1 93.5 71 PHE B C 1
ATOM 2680 O O . PHE B 1 71 ? -0.296 24.062 15.266 1 93.5 71 PHE B O 1
ATOM 2687 N N . VAL B 1 72 ? 0.185 22.156 16.328 1 87.88 72 VAL B N 1
ATOM 2688 C CA . VAL B 1 72 ? 1.256 22.781 17.109 1 87.88 72 VAL B CA 1
ATOM 2689 C C . VAL B 1 72 ? 2.34 23.297 16.156 1 87.88 72 VAL B C 1
ATOM 2691 O O . VAL B 1 72 ? 2.855 24.391 16.344 1 87.88 72 VAL B O 1
ATOM 2694 N N . LEU B 1 73 ? 2.695 22.531 15.211 1 90.38 73 LEU B N 1
ATOM 2695 C CA . LEU B 1 73 ? 3.686 22.953 14.227 1 90.38 73 LEU B CA 1
ATOM 2696 C C . LEU B 1 73 ? 3.188 24.141 13.43 1 90.38 73 LEU B C 1
ATOM 2698 O O . LEU B 1 73 ? 3.953 25.062 13.141 1 90.38 73 LEU B O 1
ATOM 2702 N N . LEU B 1 74 ? 1.936 24.094 13.031 1 94.88 74 LEU B N 1
ATOM 2703 C CA . LEU B 1 74 ? 1.316 25.203 12.312 1 94.88 74 LEU B CA 1
ATOM 2704 C C . LEU B 1 74 ? 1.379 26.484 13.125 1 94.88 74 LEU B C 1
ATOM 2706 O O . LEU B 1 74 ? 1.753 27.547 12.609 1 94.88 74 LEU B O 1
ATOM 2710 N N . GLU B 1 75 ? 1.038 26.328 14.344 1 92.25 75 GLU B N 1
ATOM 2711 C CA . GLU B 1 75 ? 1.073 27.484 15.242 1 92.25 75 GLU B CA 1
ATOM 2712 C C . GLU B 1 75 ? 2.492 28.031 15.391 1 92.25 75 GLU B C 1
ATOM 2714 O O . GLU B 1 75 ? 2.705 29.234 15.375 1 92.25 75 GLU B O 1
ATOM 2719 N N . SER B 1 76 ? 3.385 27.156 15.531 1 88.31 76 SER B N 1
ATOM 2720 C CA . SER B 1 76 ? 4.781 27.547 15.688 1 88.31 76 SER B CA 1
ATOM 2721 C C . SER B 1 76 ? 5.289 28.297 14.453 1 88.31 76 SER B C 1
ATOM 2723 O O . SER B 1 76 ? 5.965 29.312 14.578 1 88.31 76 SER B O 1
ATOM 2725 N N . LEU B 1 77 ? 5.016 27.766 13.305 1 91.12 77 LEU B N 1
ATOM 2726 C CA . LEU B 1 77 ? 5.406 28.422 12.062 1 91.12 77 LEU B CA 1
ATOM 2727 C C . LEU B 1 77 ? 4.781 29.812 11.945 1 91.12 77 LEU B C 1
ATOM 2729 O O . LEU B 1 77 ? 5.422 30.75 11.477 1 91.12 77 LEU B O 1
ATOM 2733 N N . SER B 1 78 ? 3.572 29.844 12.359 1 91.38 78 SER B N 1
ATOM 2734 C CA . SER B 1 78 ? 2.822 31.094 12.281 1 91.38 78 SER B CA 1
ATOM 2735 C C . SER B 1 78 ? 3.389 32.125 13.234 1 91.38 78 SER B C 1
ATOM 2737 O O . SER B 1 78 ? 3.457 33.312 12.906 1 91.38 78 SER B O 1
ATOM 2739 N N . GLU B 1 79 ? 3.855 31.734 14.344 1 87.94 79 GLU B N 1
ATOM 2740 C CA . GLU B 1 79 ? 4.277 32.656 15.383 1 87.94 79 GLU B CA 1
ATOM 2741 C C . GLU B 1 79 ? 5.777 32.938 15.305 1 87.94 79 GLU B C 1
ATOM 2743 O O . GLU B 1 79 ? 6.227 34.062 15.578 1 87.94 79 GLU B O 1
ATOM 2748 N N . CYS B 1 80 ? 6.598 31.906 14.992 1 80.19 80 CYS B N 1
ATOM 2749 C CA . CYS B 1 80 ? 8.047 32.031 15.141 1 80.19 80 CYS B CA 1
ATOM 2750 C C . CYS B 1 80 ? 8.742 31.938 13.789 1 80.19 80 CYS B C 1
ATOM 2752 O O . CYS B 1 80 ? 9.953 32.125 13.688 1 80.19 80 CYS B O 1
ATOM 2754 N N . GLY B 1 81 ? 8.016 31.625 12.836 1 73.06 81 GLY B N 1
ATOM 2755 C CA . GLY B 1 81 ? 8.617 31.531 11.516 1 73.06 81 GLY B CA 1
ATOM 2756 C C . GLY B 1 81 ? 9.398 30.25 11.305 1 73.06 81 GLY B C 1
ATOM 2757 O O . GLY B 1 81 ? 10.242 30.172 10.406 1 73.06 81 GLY B O 1
ATOM 2758 N N . GLY B 1 82 ? 9.273 29.25 12.305 1 72.38 82 GLY B N 1
ATOM 2759 C CA . GLY B 1 82 ? 9.945 27.969 12.156 1 72.38 82 GLY B CA 1
ATOM 2760 C C . GLY B 1 82 ? 9.414 26.906 13.086 1 72.38 82 GLY B C 1
ATOM 2761 O O . GLY B 1 82 ? 8.648 27.203 14.008 1 72.38 82 GLY B O 1
ATOM 2762 N N . PRO B 1 83 ? 9.688 25.531 12.719 1 66.88 83 PRO B N 1
ATOM 2763 C CA . PRO B 1 83 ? 9.219 24.453 13.578 1 66.88 83 PRO B CA 1
ATOM 2764 C C . PRO B 1 83 ? 9.93 24.406 14.93 1 66.88 83 PRO B C 1
ATOM 2766 O O . PRO B 1 83 ? 11.164 24.422 14.984 1 66.88 83 PRO B O 1
ATOM 2769 N N . ARG B 1 84 ? 9.352 24.734 16.047 1 62.88 84 ARG B N 1
ATOM 2770 C CA . ARG B 1 84 ? 9.938 24.625 17.375 1 62.88 84 ARG B CA 1
ATOM 2771 C C . ARG B 1 84 ? 9.125 23.672 18.25 1 62.88 84 ARG B C 1
ATOM 2773 O O . ARG B 1 84 ? 7.895 23.688 18.234 1 62.88 84 ARG B O 1
ATOM 2780 N N . PRO B 1 85 ? 9.969 22.688 18.781 1 59.62 85 PRO B N 1
ATOM 2781 C CA . PRO B 1 85 ? 9.227 21.875 19.766 1 59.62 85 PRO B CA 1
ATOM 2782 C C . PRO B 1 85 ? 8.625 22.719 20.891 1 59.62 85 PRO B C 1
ATOM 2784 O O . PRO B 1 85 ? 9.258 23.672 21.359 1 59.62 85 PRO B O 1
ATOM 2787 N N . GLN B 1 86 ? 7.375 22.703 20.938 1 58.31 86 GLN B N 1
ATOM 2788 C CA . GLN B 1 86 ? 6.766 23.375 22.078 1 58.31 86 GLN B CA 1
ATOM 2789 C C . GLN B 1 86 ? 6.461 22.406 23.203 1 58.31 86 GLN B C 1
ATOM 2791 O O . GLN B 1 86 ? 5.723 21.422 23.016 1 58.31 86 GLN B O 1
ATOM 2796 N N . LEU B 1 87 ? 7.234 22.406 24.219 1 58.72 87 LEU B N 1
ATOM 2797 C CA . LEU B 1 87 ? 6.984 21.641 25.422 1 58.72 87 LEU B CA 1
ATOM 2798 C C . LEU B 1 87 ? 6.262 22.484 26.469 1 58.72 87 LEU B C 1
ATOM 2800 O O . LEU B 1 87 ? 6.383 23.719 26.469 1 58.72 87 LEU B O 1
ATOM 2804 N N . PRO B 1 88 ? 5.402 21.797 27.406 1 53.31 88 PRO B N 1
ATOM 2805 C CA . PRO B 1 88 ? 4.988 20.391 27.453 1 53.31 88 PRO B CA 1
ATOM 2806 C C . PRO B 1 88 ? 3.928 20.047 26.406 1 53.31 88 PRO B C 1
ATOM 2808 O O . PRO B 1 88 ? 3.133 20.906 26.016 1 53.31 88 PRO B O 1
ATOM 2811 N N . VAL B 1 89 ? 4.148 18.969 25.734 1 54.66 89 VAL B N 1
ATOM 2812 C CA . VAL B 1 89 ? 3.09 18.453 24.875 1 54.66 89 VAL B CA 1
ATOM 2813 C C . VAL B 1 89 ? 1.868 18.078 25.719 1 54.66 89 VAL B C 1
ATOM 2815 O O . VAL B 1 89 ? 1.951 17.219 26.594 1 54.66 89 VAL B O 1
ATOM 2818 N N . GLU B 1 90 ? 0.877 19.031 25.656 1 56.03 90 GLU B N 1
ATOM 2819 C CA . GLU B 1 90 ? -0.382 18.75 26.328 1 56.03 90 GLU B CA 1
ATOM 2820 C C . GLU B 1 90 ? -1.236 17.766 25.531 1 56.03 90 GLU B C 1
ATOM 2822 O O . GLU B 1 90 ? -1.179 17.766 24.297 1 56.03 90 GLU B O 1
ATOM 2827 N N . GLY B 1 91 ? -1.655 16.688 26.188 1 54.22 91 GLY B N 1
ATOM 2828 C CA . GLY B 1 91 ? -2.635 15.812 25.578 1 54.22 91 GLY B CA 1
ATOM 2829 C C . GLY B 1 91 ? -2.404 14.352 25.891 1 54.22 91 GLY B C 1
ATOM 2830 O O . GLY B 1 91 ? -1.323 13.969 26.344 1 54.22 91 GLY B O 1
ATOM 2831 N N . PRO B 1 92 ? -3.443 13.711 25.891 1 51.06 92 PRO B N 1
ATOM 2832 C CA . PRO B 1 92 ? -3.439 12.305 26.312 1 51.06 92 PRO B CA 1
ATOM 2833 C C . PRO B 1 92 ? -2.713 11.398 25.312 1 51.06 92 PRO B C 1
ATOM 2835 O O . PRO B 1 92 ? -2.449 10.234 25.609 1 51.06 92 PRO B O 1
ATOM 2838 N N . TRP B 1 93 ? -2.363 11.961 24.188 1 55.12 93 TRP B N 1
ATOM 2839 C CA . TRP B 1 93 ? -2.068 10.992 23.141 1 55.12 93 TRP B CA 1
ATOM 2840 C C . TRP B 1 93 ? -0.567 10.766 23.016 1 55.12 93 TRP B C 1
ATOM 2842 O O . TRP B 1 93 ? 0.199 11.711 22.812 1 55.12 93 TRP B O 1
ATOM 2852 N N . ARG B 1 94 ? -0.189 9.641 23.609 1 63.66 94 ARG B N 1
ATOM 2853 C CA . ARG B 1 94 ? 1.259 9.469 23.562 1 63.66 94 ARG B CA 1
ATOM 2854 C C . ARG B 1 94 ? 1.644 8.266 22.703 1 63.66 94 ARG B C 1
ATOM 2856 O O . ARG B 1 94 ? 1.945 7.191 23.234 1 63.66 94 ARG B O 1
ATOM 2863 N N . GLN B 1 95 ? 1.357 8.422 21.359 1 67.12 95 GLN B N 1
ATOM 2864 C CA . GLN B 1 95 ? 1.876 7.387 20.469 1 67.12 95 GLN B CA 1
ATOM 2865 C C . GLN B 1 95 ? 3.361 7.141 20.719 1 67.12 95 GLN B C 1
ATOM 2867 O O . GLN B 1 95 ? 4.008 7.902 21.438 1 67.12 95 GLN B O 1
ATOM 2872 N N . ALA B 1 96 ? 3.811 6.109 20.156 1 70.75 96 ALA B N 1
ATOM 2873 C CA . ALA B 1 96 ? 5.141 5.59 20.469 1 70.75 96 ALA B CA 1
ATOM 2874 C C . ALA B 1 96 ? 6.215 6.633 20.188 1 70.75 96 ALA B C 1
ATOM 2876 O O . ALA B 1 96 ? 7.117 6.84 21 1 70.75 96 ALA B O 1
ATOM 2877 N N . SER B 1 97 ? 6.117 7.348 19.094 1 75.31 97 SER B N 1
ATOM 2878 C CA . SER B 1 97 ? 7.145 8.32 18.734 1 75.31 97 SER B CA 1
ATOM 2879 C C . SER B 1 97 ? 7.199 9.469 19.75 1 75.31 97 SER B C 1
ATOM 2881 O O . SER B 1 97 ? 8.281 9.914 20.125 1 75.31 97 SER B O 1
ATOM 2883 N N . LEU B 1 98 ? 6.051 9.867 20.234 1 75.06 98 LEU B N 1
ATOM 2884 C CA . LEU B 1 98 ? 6 10.977 21.188 1 75.06 98 LEU B CA 1
ATOM 2885 C C . LEU B 1 98 ? 6.492 10.539 22.562 1 75.06 98 LEU B C 1
ATOM 2887 O O . LEU B 1 98 ? 7.164 11.297 23.25 1 75.06 98 LEU B O 1
ATOM 2891 N N . LYS B 1 99 ? 6.105 9.281 22.922 1 76.25 99 LYS B N 1
ATOM 2892 C CA . LYS B 1 99 ? 6.605 8.75 24.188 1 76.25 99 LYS B CA 1
ATOM 2893 C C . LYS B 1 99 ? 8.133 8.719 24.203 1 76.25 99 LYS B C 1
ATOM 2895 O O . LYS B 1 99 ? 8.75 9.141 25.172 1 76.25 99 LYS B O 1
ATOM 2900 N N . SER B 1 100 ? 8.68 8.305 23.125 1 79.88 100 SER B N 1
ATOM 2901 C CA . SER B 1 100 ? 10.133 8.25 23.016 1 79.88 100 SER B CA 1
ATOM 2902 C C . SER B 1 100 ? 10.742 9.648 23 1 79.88 100 SER B C 1
ATOM 2904 O O . SER B 1 100 ? 11.797 9.875 23.578 1 79.88 100 SER B O 1
ATOM 2906 N N . PHE B 1 101 ? 10.141 10.555 22.375 1 81.12 101 PHE B N 1
ATOM 2907 C CA . PHE B 1 101 ? 10.578 11.945 22.297 1 81.12 101 PHE B CA 1
ATOM 2908 C C . PHE B 1 101 ? 10.648 12.562 23.688 1 81.12 101 PHE B C 1
ATOM 2910 O O . PHE B 1 101 ? 11.672 13.141 24.062 1 81.12 101 PHE B O 1
ATOM 2917 N N . LEU B 1 102 ? 9.562 12.344 24.422 1 77.88 102 LEU B N 1
ATOM 2918 C CA . LEU B 1 102 ? 9.508 12.906 25.766 1 77.88 102 LEU B CA 1
ATOM 2919 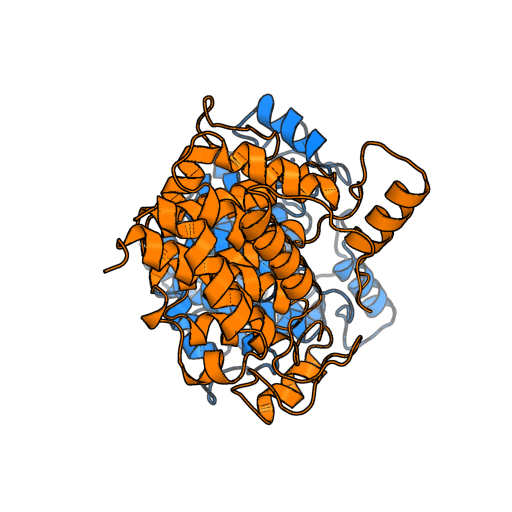C C . LEU B 1 102 ? 10.578 12.289 26.656 1 77.88 102 LEU B C 1
ATOM 2921 O O . LEU B 1 102 ? 11.211 12.984 27.453 1 77.88 102 LEU B O 1
ATOM 2925 N N . LYS B 1 103 ? 10.75 11.031 26.5 1 81.12 103 LYS B N 1
ATOM 2926 C CA . LYS B 1 103 ? 11.789 10.336 27.266 1 81.12 103 LYS B CA 1
ATOM 2927 C C . LYS B 1 103 ? 13.172 10.883 26.922 1 81.12 103 LYS B C 1
ATOM 2929 O O . LYS B 1 103 ? 14.008 11.062 27.797 1 81.12 103 LYS B O 1
ATOM 2934 N N . ASN B 1 104 ? 13.414 11.156 25.688 1 86.19 104 ASN B N 1
ATOM 2935 C CA . ASN B 1 104 ? 14.703 11.664 25.234 1 86.19 104 ASN B CA 1
ATOM 2936 C C . ASN B 1 104 ? 14.945 13.086 25.719 1 86.19 104 ASN B C 1
ATOM 2938 O O . ASN B 1 104 ? 16.062 13.438 26.094 1 86.19 104 ASN B O 1
ATOM 2942 N N . ILE B 1 105 ? 13.938 13.906 25.688 1 79.94 105 ILE B N 1
ATOM 2943 C CA . ILE B 1 105 ? 14.031 15.281 26.188 1 79.94 105 ILE B CA 1
ATOM 2944 C C . ILE B 1 105 ? 14.352 15.266 27.688 1 79.94 105 ILE B C 1
ATOM 2946 O O . ILE B 1 105 ? 15.227 15.992 28.141 1 79.94 105 ILE B O 1
ATOM 2950 N N . ASP B 1 106 ? 13.656 14.375 28.328 1 83.69 106 ASP B N 1
ATOM 2951 C CA . ASP B 1 106 ? 13.883 14.266 29.766 1 83.69 106 ASP B CA 1
ATOM 2952 C C . ASP B 1 106 ? 15.305 13.805 30.062 1 83.69 106 ASP B C 1
ATOM 2954 O O . ASP B 1 106 ? 15.898 14.203 31.078 1 83.69 106 ASP B O 1
ATOM 2958 N N . ALA B 1 107 ? 15.836 13.07 29.234 1 90.75 107 ALA B N 1
ATOM 2959 C CA . ALA B 1 107 ? 17.188 12.531 29.406 1 90.75 107 ALA B CA 1
ATOM 2960 C C . ALA B 1 107 ? 18.234 13.531 28.922 1 90.75 107 ALA B C 1
ATOM 2962 O O . ALA B 1 107 ? 19.438 13.281 29.047 1 90.75 107 ALA B O 1
ATOM 2963 N N . GLY B 1 108 ? 17.781 14.633 28.312 1 87.38 108 GLY B N 1
ATOM 2964 C CA . GLY B 1 108 ? 18.688 15.68 27.875 1 87.38 108 GLY B CA 1
ATOM 2965 C C . GLY B 1 108 ? 19.406 15.328 26.594 1 87.38 108 GLY B C 1
ATOM 2966 O O . GLY B 1 108 ? 20.516 15.82 26.344 1 87.38 108 GLY B O 1
ATOM 2967 N N . LYS B 1 109 ? 18.844 14.469 25.891 1 88.12 109 LYS B N 1
ATOM 2968 C CA . LYS B 1 109 ? 19.484 14.062 24.641 1 88.12 109 LYS B CA 1
ATOM 2969 C C . LYS B 1 109 ? 19.375 15.156 23.578 1 88.12 109 LYS B C 1
ATOM 2971 O O . LYS B 1 109 ? 18.359 15.852 23.5 1 88.12 109 LYS B O 1
ATOM 2976 N N . GLU B 1 110 ? 20.375 15.266 22.75 1 85.69 110 GLU B N 1
ATOM 2977 C CA . GLU B 1 110 ? 20.359 16.203 21.641 1 85.69 110 GLU B CA 1
ATOM 2978 C C . GLU B 1 110 ? 19.422 15.734 20.547 1 85.69 110 GLU B C 1
ATOM 2980 O O . GLU B 1 110 ? 18.641 16.531 20 1 85.69 110 GLU B O 1
ATOM 2985 N N . GLU B 1 111 ? 19.578 14.453 20.25 1 87.25 111 GLU B N 1
ATOM 2986 C CA . GLU B 1 111 ? 18.641 13.844 19.312 1 87.25 111 GLU B CA 1
ATOM 2987 C C . GLU B 1 111 ? 17.406 13.32 20.047 1 87.25 111 GLU B C 1
ATOM 2989 O O . GLU B 1 111 ? 17.484 12.359 20.812 1 87.25 111 GLU B O 1
ATOM 2994 N N . THR B 1 112 ? 16.266 13.891 19.734 1 86.81 112 THR B N 1
ATOM 2995 C CA . THR B 1 112 ? 15.094 13.641 20.562 1 86.81 112 THR B CA 1
ATOM 2996 C C . THR B 1 112 ? 14.188 12.602 19.906 1 86.81 112 THR B C 1
ATOM 2998 O O . THR B 1 112 ? 13.297 12.055 20.547 1 86.81 112 THR B O 1
ATOM 3001 N N . GLY B 1 113 ? 14.414 12.352 18.656 1 88.69 113 GLY B N 1
ATOM 3002 C CA . GLY B 1 113 ? 13.5 11.5 17.906 1 88.69 113 GLY B CA 1
ATOM 3003 C C . GLY B 1 113 ? 13.688 10.023 18.219 1 88.69 113 GLY B C 1
ATOM 3004 O O . GLY B 1 113 ? 14.805 9.578 18.484 1 88.69 113 GLY B O 1
ATOM 3005 N N . CYS B 1 114 ? 12.562 9.28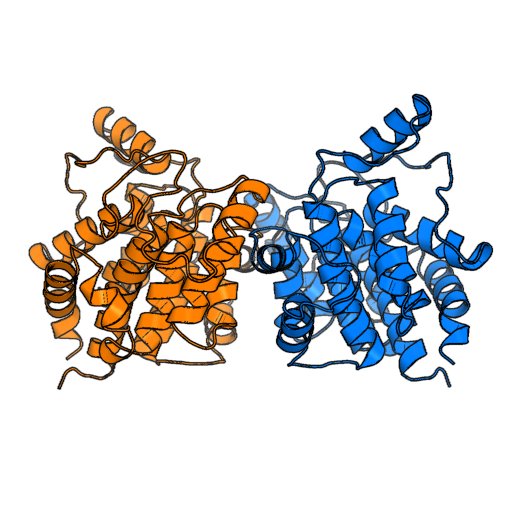9 18.094 1 87.81 114 CYS B N 1
ATOM 3006 C CA . CYS B 1 114 ? 12.578 7.84 18.266 1 87.81 114 CYS B CA 1
ATOM 3007 C C . CYS B 1 114 ? 13.336 7.168 17.125 1 87.81 114 CYS B C 1
ATOM 3009 O O . CYS B 1 114 ? 13.109 7.473 15.953 1 87.81 114 CYS B O 1
ATOM 3011 N N . VAL B 1 115 ? 14.156 6.188 17.406 1 85.81 115 VAL B N 1
ATOM 3012 C CA . VAL B 1 115 ? 15.008 5.574 16.391 1 85.81 115 VAL B CA 1
ATOM 3013 C C . VAL B 1 115 ? 14.32 4.34 15.82 1 85.81 115 VAL B C 1
ATOM 3015 O O . VAL B 1 115 ? 14.688 3.863 14.742 1 85.81 115 VAL B O 1
ATOM 3018 N N . ASP B 1 116 ? 13.219 3.869 16.5 1 82.81 116 ASP B N 1
ATOM 3019 C CA . ASP B 1 116 ? 12.641 2.586 16.109 1 82.81 116 ASP B CA 1
ATOM 3020 C C . ASP B 1 116 ? 11.25 2.768 15.5 1 82.81 116 ASP B C 1
ATOM 3022 O O . ASP B 1 116 ? 10.695 1.832 14.93 1 82.81 116 ASP B O 1
ATOM 3026 N N . ASP B 1 117 ? 10.75 3.93 15.609 1 80.94 117 ASP B N 1
ATOM 3027 C CA . ASP B 1 117 ? 9.398 4.16 15.109 1 80.94 117 ASP B CA 1
ATOM 3028 C C . ASP B 1 117 ? 9.406 4.445 13.609 1 80.94 117 ASP B C 1
ATOM 3030 O O . ASP B 1 117 ? 10.016 5.418 13.156 1 80.94 117 ASP B O 1
ATOM 3034 N N . CYS B 1 118 ? 8.672 3.588 12.859 1 78.88 118 CYS B N 1
ATOM 3035 C CA . CYS B 1 118 ? 8.648 3.756 11.406 1 78.88 118 CYS B CA 1
ATOM 3036 C C . CYS B 1 118 ? 7.238 4.035 10.914 1 78.88 118 CYS B C 1
ATOM 3038 O O . CYS B 1 118 ? 6.934 3.822 9.734 1 78.88 118 CYS B O 1
ATOM 3040 N N . GLN B 1 119 ? 6.434 4.484 11.766 1 83.69 119 GLN B N 1
ATOM 3041 C CA . GLN B 1 119 ? 5.059 4.797 11.383 1 83.69 119 GLN B CA 1
ATOM 3042 C C . GLN B 1 119 ? 4.98 6.125 10.641 1 83.69 119 GLN B C 1
ATOM 3044 O O . GLN B 1 119 ? 5.992 6.809 10.469 1 83.69 119 GLN B O 1
ATOM 3049 N N . MET B 1 120 ? 3.846 6.484 10.211 1 90 120 MET B N 1
ATOM 3050 C CA . MET B 1 120 ? 3.705 7.621 9.305 1 90 120 MET B CA 1
ATOM 3051 C C . MET B 1 120 ? 3.482 8.914 10.086 1 90 120 MET B C 1
ATOM 3053 O O . MET B 1 120 ? 2.904 9.867 9.562 1 90 120 MET B O 1
ATOM 3057 N N . ASP B 1 121 ? 3.928 8.969 11.273 1 89.62 121 ASP B N 1
ATOM 3058 C CA . ASP B 1 121 ? 3.693 10.125 12.133 1 89.62 121 ASP B CA 1
ATOM 3059 C C . ASP B 1 121 ? 4.27 11.391 11.516 1 89.62 121 ASP B C 1
ATOM 3061 O O . ASP B 1 121 ? 3.627 12.445 11.531 1 89.62 121 ASP B O 1
ATOM 3065 N N . GLY B 1 122 ? 5.461 11.281 11.031 1 91.69 122 GLY B N 1
ATOM 3066 C CA . GLY B 1 122 ? 6.094 12.438 10.406 1 91.69 122 GLY B CA 1
ATOM 3067 C C . GLY B 1 122 ? 5.301 12.992 9.242 1 91.69 122 GLY B C 1
ATOM 3068 O O . GLY B 1 122 ? 5.215 14.211 9.062 1 91.69 122 GLY B O 1
ATOM 3069 N N . ILE B 1 123 ? 4.711 12.156 8.453 1 96.56 123 ILE B N 1
ATOM 3070 C CA . ILE B 1 123 ? 3.953 12.539 7.27 1 96.56 123 ILE B CA 1
ATOM 3071 C C . ILE B 1 123 ? 2.686 13.281 7.688 1 96.56 123 ILE B C 1
ATOM 3073 O O . ILE B 1 123 ? 2.242 14.203 6.992 1 96.56 123 ILE B O 1
ATOM 3077 N N . THR B 1 124 ? 2.133 12.953 8.828 1 96.25 124 THR B N 1
ATOM 3078 C CA . THR B 1 124 ? 0.866 13.516 9.289 1 96.25 124 THR B CA 1
ATOM 3079 C C . THR B 1 124 ? 1.031 14.984 9.664 1 96.25 124 THR B C 1
ATOM 3081 O O . THR B 1 124 ? 0.045 15.719 9.781 1 96.25 124 THR B O 1
ATOM 3084 N N . LYS B 1 125 ? 2.188 15.445 9.875 1 92.5 125 LYS B N 1
ATOM 3085 C CA . LYS B 1 125 ? 2.396 16.828 10.289 1 92.5 125 LYS B CA 1
ATOM 3086 C C . LYS B 1 125 ? 3.15 17.625 9.227 1 92.5 125 LYS B C 1
ATOM 3088 O O . LYS B 1 125 ? 3.67 18.703 9.5 1 92.5 125 LYS B O 1
ATOM 3093 N N . LEU B 1 126 ? 3.168 17.156 8.016 1 95.44 126 LEU B N 1
ATOM 3094 C CA . LEU B 1 126 ? 3.945 17.719 6.914 1 95.44 126 LEU B CA 1
ATOM 3095 C C . LEU B 1 126 ? 3.271 18.969 6.355 1 95.44 126 LEU B C 1
ATOM 3097 O O . LEU B 1 126 ? 3.947 19.875 5.863 1 95.44 126 LEU B O 1
ATOM 3101 N N . ALA B 1 127 ? 1.969 19 6.418 1 98.06 127 ALA B N 1
ATOM 3102 C CA . ALA B 1 127 ? 1.209 19.938 5.605 1 98.06 127 ALA B CA 1
ATOM 3103 C C . ALA B 1 127 ? 1.618 21.375 5.914 1 98.06 127 ALA B C 1
ATOM 3105 O O . ALA B 1 127 ? 1.947 22.141 5.004 1 98.06 127 ALA B O 1
ATOM 3106 N N . PRO B 1 128 ? 1.754 21.766 7.223 1 97.38 128 PRO B N 1
ATOM 3107 C CA . PRO B 1 128 ? 2.146 23.156 7.512 1 97.38 128 PRO B CA 1
ATOM 3108 C C . PRO B 1 128 ? 3.555 23.484 7.02 1 97.38 128 PRO B C 1
ATOM 3110 O O . PRO B 1 128 ? 3.779 24.547 6.449 1 97.38 128 PRO B O 1
ATOM 3113 N N . VAL B 1 129 ? 4.48 22.562 7.164 1 96.56 129 VAL B N 1
ATOM 3114 C CA . VAL B 1 129 ? 5.879 22.812 6.82 1 96.56 129 VAL B CA 1
ATOM 3115 C C . VAL B 1 129 ? 6.027 22.906 5.301 1 96.56 129 VAL B C 1
ATOM 3117 O O . VAL B 1 129 ? 6.652 23.828 4.789 1 96.56 129 VAL B O 1
ATOM 3120 N N . VAL B 1 130 ? 5.445 21.953 4.605 1 98.25 130 VAL B N 1
ATOM 3121 C CA . VAL B 1 130 ? 5.555 21.938 3.15 1 98.25 130 VAL B CA 1
ATOM 3122 C C . VAL B 1 130 ? 4.852 23.172 2.572 1 98.25 130 VAL B C 1
ATOM 3124 O O . VAL B 1 130 ? 5.371 23.812 1.658 1 98.25 130 VAL B O 1
ATOM 3127 N N . ALA B 1 131 ? 3.697 23.484 3.133 1 97.81 131 ALA B N 1
ATOM 3128 C CA . ALA B 1 131 ? 2.953 24.641 2.658 1 97.81 131 ALA B CA 1
ATOM 3129 C C . ALA B 1 131 ? 3.758 25.922 2.852 1 97.81 131 ALA B C 1
ATOM 3131 O O . ALA B 1 131 ? 3.754 26.812 1.988 1 97.81 131 ALA B O 1
ATOM 3132 N N . PHE B 1 132 ? 4.422 26.062 3.932 1 96.25 132 PHE B N 1
ATOM 3133 C CA . PHE B 1 132 ? 5.184 27.25 4.262 1 96.25 132 PHE B CA 1
ATOM 3134 C C . PHE B 1 132 ? 6.391 27.391 3.346 1 96.25 132 PHE B C 1
ATOM 3136 O O . PHE B 1 132 ? 6.703 28.5 2.889 1 96.25 132 PHE B O 1
ATOM 3143 N N . TYR B 1 133 ? 7.047 26.312 3.002 1 95.88 133 TYR B N 1
ATOM 3144 C CA . TYR B 1 133 ? 8.328 26.375 2.312 1 95.88 133 TYR B CA 1
ATOM 3145 C C . TYR B 1 133 ? 8.195 25.953 0.857 1 95.88 133 TYR B C 1
ATOM 3147 O O . TYR B 1 133 ? 9.188 25.844 0.141 1 95.88 133 TYR B O 1
ATOM 3155 N N . ALA B 1 134 ? 7.031 25.703 0.405 1 96.25 134 ALA B N 1
ATOM 3156 C CA . ALA B 1 134 ? 6.836 25.219 -0.959 1 96.25 134 ALA B CA 1
ATOM 3157 C C . ALA B 1 134 ? 7.535 26.125 -1.969 1 96.25 134 ALA B C 1
ATOM 3159 O O . ALA B 1 134 ? 7.387 27.344 -1.925 1 96.25 134 ALA B O 1
ATOM 3160 N N . GLY B 1 135 ? 8.281 25.516 -2.844 1 95.31 135 GLY B N 1
ATOM 3161 C CA . GLY B 1 135 ? 8.977 26.25 -3.885 1 95.31 135 GLY B CA 1
ATOM 3162 C C . GLY B 1 135 ? 10.336 26.75 -3.455 1 95.31 135 GLY B C 1
ATOM 3163 O O . GLY B 1 135 ? 11.117 27.234 -4.281 1 95.31 135 GLY B O 1
ATOM 3164 N N . LYS B 1 136 ? 10.633 26.672 -2.234 1 94.94 136 LYS B N 1
ATOM 3165 C CA . LYS B 1 136 ? 11.93 27.109 -1.723 1 94.94 136 LYS B CA 1
ATOM 3166 C C . LYS B 1 136 ? 12.914 25.938 -1.671 1 94.94 136 LYS B C 1
ATOM 3168 O O . LYS B 1 136 ? 12.523 24.797 -1.396 1 94.94 136 LYS B O 1
ATOM 3173 N N . PRO B 1 137 ? 14.188 26.188 -1.854 1 94.62 137 PRO B N 1
ATOM 3174 C CA . PRO B 1 137 ? 15.188 25.125 -1.892 1 94.62 137 PRO B CA 1
ATOM 3175 C C . PRO B 1 137 ? 15.359 24.422 -0.541 1 94.62 137 PRO B C 1
ATOM 3177 O O . PRO B 1 137 ? 15.805 23.281 -0.484 1 94.62 137 PRO B O 1
ATOM 3180 N N . GLU B 1 138 ? 14.984 25.125 0.566 1 94.94 138 GLU B N 1
ATOM 3181 C CA . GLU B 1 138 ? 15.234 24.578 1.893 1 94.94 138 GLU B CA 1
ATOM 3182 C C . GLU B 1 138 ? 14.07 23.703 2.348 1 94.94 138 GLU B C 1
ATOM 3184 O O . GLU B 1 138 ? 14.117 23.094 3.424 1 94.94 138 GLU B O 1
ATOM 3189 N N . MET B 1 139 ? 13.031 23.547 1.591 1 96.25 139 MET B N 1
ATOM 3190 C CA . MET B 1 139 ? 11.797 22.875 1.989 1 96.25 139 MET B CA 1
ATOM 3191 C C . MET B 1 139 ? 12.094 21.469 2.51 1 96.25 139 MET B C 1
ATOM 3193 O O . MET B 1 139 ? 11.711 21.125 3.629 1 96.25 139 MET B O 1
ATOM 3197 N N . LEU B 1 140 ? 12.836 20.672 1.793 1 97.56 140 LEU B N 1
ATOM 3198 C CA . LEU B 1 140 ? 13.109 19.297 2.184 1 97.56 140 LEU B CA 1
ATOM 3199 C C . LEU B 1 140 ? 13.977 19.25 3.436 1 97.56 140 LEU B C 1
ATOM 3201 O O . LEU B 1 140 ? 13.789 18.391 4.293 1 97.56 140 LEU B O 1
ATOM 3205 N N . GLU B 1 141 ? 14.898 20.156 3.514 1 96.25 141 GLU B N 1
ATOM 3206 C CA . GLU B 1 141 ? 15.727 20.25 4.711 1 96.25 141 GLU B CA 1
ATOM 3207 C C . GLU B 1 141 ? 14.883 20.547 5.949 1 96.25 141 GLU B C 1
ATOM 3209 O O . GLU B 1 141 ? 15.086 19.938 7 1 96.25 141 GLU B O 1
ATOM 3214 N N . LYS B 1 142 ? 13.969 21.438 5.852 1 94.56 142 LYS B N 1
ATOM 3215 C CA . LYS B 1 142 ? 13.117 21.812 6.973 1 94.56 142 LYS B CA 1
ATOM 3216 C C . LYS B 1 142 ? 12.164 20.672 7.344 1 94.56 142 LYS B C 1
ATOM 3218 O O . LYS B 1 142 ? 11.852 20.484 8.516 1 94.56 142 LYS B O 1
ATOM 3223 N N . VAL B 1 143 ? 11.68 19.969 6.355 1 96.38 143 VAL B N 1
ATOM 3224 C CA . VAL B 1 143 ? 10.852 18.797 6.605 1 96.38 143 VAL B CA 1
ATOM 3225 C C . VAL B 1 143 ? 11.641 17.766 7.402 1 96.38 143 VAL B C 1
ATOM 3227 O O . VAL B 1 143 ? 11.133 17.203 8.375 1 96.38 143 VAL B O 1
ATOM 3230 N N . GLU B 1 144 ? 12.852 17.5 6.992 1 95.31 144 GLU B N 1
ATOM 3231 C CA . GLU B 1 144 ? 13.672 16.531 7.703 1 95.31 144 GLU B CA 1
ATOM 3232 C C . GLU B 1 144 ? 13.922 16.969 9.148 1 95.31 144 GLU B C 1
ATOM 3234 O O . GLU B 1 144 ? 13.852 16.156 10.07 1 95.31 144 GLU B O 1
ATOM 3239 N N . ASP B 1 145 ? 14.203 18.25 9.32 1 92.5 145 ASP B N 1
ATOM 3240 C CA . ASP B 1 145 ? 14.391 18.797 10.664 1 92.5 145 ASP B CA 1
ATOM 3241 C C . ASP B 1 145 ? 13.18 18.516 11.547 1 92.5 145 ASP B C 1
ATOM 3243 O O . ASP B 1 145 ? 13.32 18.094 12.695 1 92.5 145 ASP B O 1
ATOM 3247 N N . ALA B 1 146 ? 12.016 18.766 11.016 1 90.62 146 ALA B N 1
ATOM 3248 C CA . ALA B 1 146 ? 10.766 18.609 11.766 1 90.62 146 ALA B CA 1
ATOM 3249 C C . ALA B 1 146 ? 10.516 17.141 12.117 1 90.62 146 ALA B C 1
ATOM 3251 O O . ALA B 1 146 ? 10.086 16.844 13.234 1 90.62 146 ALA B O 1
ATOM 3252 N N . VAL B 1 147 ? 10.766 16.234 11.188 1 92.25 147 VAL B N 1
ATOM 3253 C CA . VAL B 1 147 ? 10.445 14.836 11.406 1 92.25 147 VAL B CA 1
ATOM 3254 C C . VAL B 1 147 ? 11.43 14.227 12.406 1 92.25 147 VAL B C 1
ATOM 3256 O O . VAL B 1 147 ? 11.047 13.43 13.258 1 92.25 147 VAL B O 1
ATOM 3259 N N . ARG B 1 148 ? 12.695 14.617 12.344 1 91.5 148 ARG B N 1
ATOM 3260 C CA . ARG B 1 148 ? 13.727 14.008 13.172 1 91.5 148 ARG B CA 1
ATOM 3261 C C . ARG B 1 148 ? 13.547 14.383 14.641 1 91.5 148 ARG B C 1
ATOM 3263 O O . ARG B 1 148 ? 14.094 13.727 15.523 1 91.5 148 ARG B O 1
ATOM 3270 N N . VAL B 1 149 ? 12.711 15.375 14.93 1 87.38 149 VAL B N 1
ATOM 3271 C CA . VAL B 1 149 ? 12.422 15.766 16.312 1 87.38 149 VAL B CA 1
ATOM 3272 C C . VAL B 1 149 ? 11.727 14.617 17.031 1 87.38 149 VAL B C 1
ATOM 3274 O O . VAL B 1 149 ? 11.992 14.367 18.219 1 87.38 149 VAL B O 1
ATOM 3277 N N . THR B 1 150 ? 10.867 13.898 16.312 1 88.06 150 THR B N 1
ATOM 3278 C CA . THR B 1 150 ? 10.078 12.859 16.969 1 88.06 150 THR B CA 1
ATOM 3279 C C . THR B 1 150 ? 10.43 11.484 16.422 1 88.06 150 THR B C 1
ATOM 3281 O O . THR B 1 150 ? 10.195 10.469 17.078 1 88.06 150 THR B O 1
ATOM 3284 N N . GLN B 1 151 ? 10.906 11.438 15.195 1 91.31 151 GLN B N 1
ATOM 3285 C CA . GLN B 1 151 ? 11.297 10.18 14.562 1 91.31 151 GLN B CA 1
ATOM 3286 C C . GLN B 1 151 ? 12.664 10.305 13.898 1 91.31 151 GLN B C 1
ATOM 3288 O O . GLN B 1 151 ? 12.773 10.82 12.781 1 91.31 151 GLN B O 1
ATOM 3293 N N . ASN B 1 152 ? 13.602 9.758 14.586 1 91.5 152 ASN B N 1
ATOM 3294 C CA . ASN B 1 152 ? 14.961 9.766 14.055 1 91.5 152 ASN B CA 1
ATOM 3295 C C . ASN B 1 152 ? 15.328 8.414 13.445 1 91.5 152 ASN B C 1
ATOM 3297 O O . ASN B 1 152 ? 16.234 7.742 13.93 1 91.5 152 ASN B O 1
ATOM 3301 N N . ASN B 1 153 ? 14.664 8.062 12.422 1 89.75 153 ASN B N 1
ATOM 3302 C CA . ASN B 1 153 ? 14.812 6.832 11.648 1 89.75 153 ASN B CA 1
ATOM 3303 C C . ASN B 1 153 ? 14.93 7.117 10.156 1 89.75 153 ASN B C 1
ATOM 3305 O O . ASN B 1 153 ? 14.07 7.789 9.578 1 89.75 153 ASN B O 1
ATOM 3309 N N . ASP B 1 154 ? 15.945 6.57 9.555 1 88.62 154 ASP B N 1
ATOM 3310 C CA . ASP B 1 154 ? 16.266 6.93 8.18 1 88.62 154 ASP B CA 1
ATOM 3311 C C . ASP B 1 154 ? 15.156 6.504 7.227 1 88.62 154 ASP B C 1
ATOM 3313 O O . ASP B 1 154 ? 14.883 7.191 6.238 1 88.62 154 ASP B O 1
ATOM 3317 N N . ALA B 1 155 ? 14.57 5.367 7.465 1 88.06 155 ALA B N 1
ATOM 3318 C CA . ALA B 1 155 ? 13.469 4.914 6.617 1 88.06 155 ALA B CA 1
ATOM 3319 C C . ALA B 1 155 ? 12.266 5.848 6.73 1 88.06 155 ALA B C 1
ATOM 3321 O O . ALA B 1 155 ? 11.633 6.176 5.727 1 88.06 155 ALA B O 1
ATOM 3322 N N . CYS B 1 156 ? 12.031 6.27 7.926 1 91 156 CYS B N 1
ATOM 3323 C CA . CYS B 1 156 ? 10.938 7.203 8.172 1 91 156 CYS B CA 1
ATOM 3324 C C . CYS B 1 156 ? 11.203 8.547 7.496 1 91 156 CYS B C 1
ATOM 3326 O O . CYS B 1 156 ? 10.289 9.141 6.918 1 91 156 CYS B O 1
ATOM 3328 N N . VAL B 1 157 ? 12.406 8.945 7.613 1 93.81 157 VAL B N 1
ATOM 3329 C CA . VAL B 1 157 ? 12.789 10.219 7.008 1 93.81 157 VAL B CA 1
ATOM 3330 C C . VAL B 1 157 ? 12.641 10.141 5.492 1 93.81 157 VAL B C 1
ATOM 3332 O O . VAL B 1 157 ? 12.062 11.031 4.867 1 93.81 157 VAL B O 1
ATOM 3335 N N . ALA B 1 158 ? 13.117 9.062 4.895 1 93.5 158 ALA B N 1
ATOM 3336 C CA . ALA B 1 158 ? 13.008 8.883 3.449 1 93.5 158 ALA B CA 1
ATOM 3337 C C . ALA B 1 158 ? 11.555 8.906 3 1 93.5 158 ALA B C 1
ATOM 3339 O O . ALA B 1 158 ? 11.211 9.562 2.016 1 93.5 158 ALA B O 1
ATOM 3340 N N . GLU B 1 159 ? 10.703 8.203 3.684 1 94.44 159 GLU B N 1
ATOM 3341 C CA . GLU B 1 159 ? 9.281 8.164 3.361 1 94.44 159 GLU B CA 1
ATOM 3342 C C . GLU B 1 159 ? 8.648 9.547 3.496 1 94.44 159 GLU B C 1
ATOM 3344 O O . GLU B 1 159 ? 7.84 9.953 2.654 1 94.44 159 GLU B O 1
ATOM 3349 N N . THR B 1 160 ? 9.016 10.188 4.582 1 96.69 160 THR B N 1
ATOM 3350 C CA . THR B 1 160 ? 8.453 11.508 4.844 1 96.69 160 THR B CA 1
ATOM 3351 C C . THR B 1 160 ? 8.867 12.5 3.764 1 96.69 160 THR B C 1
ATOM 3353 O O . THR B 1 160 ? 8.055 13.312 3.311 1 96.69 160 THR B O 1
ATOM 3356 N N . LEU B 1 161 ? 10.117 12.445 3.385 1 97.19 161 LEU B N 1
ATOM 3357 C CA . LEU B 1 161 ? 10.609 13.336 2.338 1 97.19 161 LEU B CA 1
ATOM 3358 C C . LEU B 1 161 ? 9.945 13.023 1.001 1 97.19 161 LEU B C 1
ATOM 3360 O O . LEU B 1 161 ? 9.664 13.93 0.215 1 97.19 161 LEU B O 1
ATOM 3364 N N . ALA B 1 162 ? 9.727 11.75 0.735 1 96.62 162 ALA B N 1
ATOM 3365 C CA . ALA B 1 162 ? 8.984 11.383 -0.466 1 96.62 162 ALA B CA 1
ATOM 3366 C C . ALA B 1 162 ? 7.566 11.953 -0.427 1 96.62 162 ALA B C 1
ATOM 3368 O O . ALA B 1 162 ? 7.098 12.531 -1.411 1 96.62 162 ALA B O 1
ATOM 3369 N N . ALA B 1 163 ? 6.938 11.812 0.677 1 98 163 ALA B N 1
ATOM 3370 C CA . ALA B 1 163 ? 5.594 12.359 0.856 1 98 163 ALA B CA 1
ATOM 3371 C C . ALA B 1 163 ? 5.586 13.875 0.667 1 98 163 ALA B C 1
ATOM 3373 O O . ALA B 1 163 ? 4.668 14.422 0.048 1 98 163 ALA B O 1
ATOM 3374 N N . ALA B 1 164 ? 6.578 14.477 1.217 1 98.44 164 ALA B N 1
ATOM 3375 C CA . ALA B 1 164 ? 6.695 15.93 1.093 1 98.44 164 ALA B CA 1
ATOM 3376 C C . ALA B 1 164 ? 6.793 16.344 -0.372 1 98.44 164 ALA B C 1
ATOM 3378 O O . ALA B 1 164 ? 6.219 17.359 -0.772 1 98.44 164 ALA B O 1
ATOM 3379 N N . ARG B 1 165 ? 7.539 15.609 -1.184 1 97.94 165 ARG B N 1
ATOM 3380 C CA . ARG B 1 165 ? 7.664 15.914 -2.605 1 97.94 165 ARG B CA 1
ATOM 3381 C C . ARG B 1 165 ? 6.312 15.836 -3.305 1 97.94 165 ARG B C 1
ATOM 3383 O O . ARG B 1 165 ? 6.004 16.672 -4.164 1 97.94 165 ARG B O 1
ATOM 3390 N N . PHE B 1 166 ? 5.516 14.812 -2.953 1 97.94 166 PHE B N 1
ATOM 3391 C CA . PHE B 1 166 ? 4.188 14.695 -3.539 1 97.94 166 PHE B CA 1
ATOM 3392 C C . PHE B 1 166 ? 3.32 15.891 -3.152 1 97.94 166 PHE B C 1
ATOM 3394 O O . PHE B 1 166 ? 2.684 16.5 -4.012 1 97.94 166 PHE B O 1
ATOM 3401 N N . LEU B 1 167 ? 3.297 16.203 -1.867 1 98.69 167 LEU B N 1
ATOM 3402 C CA . LEU B 1 167 ? 2.469 17.312 -1.401 1 98.69 167 LEU B CA 1
ATOM 3403 C C . LEU B 1 167 ? 2.912 18.625 -2.035 1 98.69 167 LEU B C 1
ATOM 3405 O O . LEU B 1 167 ? 2.078 19.406 -2.492 1 98.69 167 LEU B O 1
ATOM 3409 N N . GLU B 1 168 ? 4.191 18.859 -2.041 1 98.44 168 GLU B N 1
ATOM 3410 C CA . GLU B 1 168 ? 4.707 20.062 -2.674 1 98.44 168 GLU B CA 1
ATOM 3411 C C . GLU B 1 168 ? 4.297 20.141 -4.141 1 98.44 168 GLU B C 1
ATOM 3413 O O . GLU B 1 168 ? 3.949 21.219 -4.645 1 98.44 168 GLU B O 1
ATOM 3418 N N . HIS B 1 169 ? 4.402 19.031 -4.812 1 98.19 169 HIS B N 1
ATOM 3419 C CA . HIS B 1 169 ? 4.012 18.984 -6.215 1 98.19 169 HIS B CA 1
ATOM 3420 C C . HIS B 1 169 ? 2.582 19.469 -6.41 1 98.19 169 HIS B C 1
ATOM 3422 O O . HIS B 1 169 ? 2.316 20.297 -7.293 1 98.19 169 HIS B O 1
ATOM 3428 N N . PHE B 1 170 ? 1.704 19 -5.594 1 98.25 170 PHE B N 1
ATOM 3429 C CA . PHE B 1 170 ? 0.304 19.391 -5.727 1 98.25 170 PHE B CA 1
ATOM 3430 C C . PHE B 1 170 ? 0.105 20.859 -5.328 1 98.25 170 PHE B C 1
ATOM 3432 O O . PHE B 1 170 ? -0.745 21.547 -5.891 1 98.25 170 PHE B O 1
ATOM 3439 N N . ILE B 1 171 ? 0.854 21.328 -4.344 1 98.19 171 ILE B N 1
ATOM 3440 C CA . ILE B 1 171 ? 0.752 22.734 -3.947 1 98.19 171 ILE B CA 1
ATOM 3441 C C . ILE B 1 171 ? 1.228 23.625 -5.09 1 98.19 171 ILE B C 1
ATOM 3443 O O . ILE B 1 171 ? 0.588 24.641 -5.406 1 98.19 171 ILE B O 1
ATOM 3447 N N . LEU B 1 172 ? 2.299 23.266 -5.734 1 97.56 172 LEU B N 1
ATOM 3448 C CA . LEU B 1 172 ? 2.914 24.109 -6.754 1 97.56 172 LEU B CA 1
ATOM 3449 C C . LEU B 1 172 ? 2.148 24.016 -8.07 1 97.56 172 LEU B C 1
ATOM 3451 O O . LEU B 1 172 ? 2.082 24.984 -8.828 1 97.56 172 LEU B O 1
ATOM 3455 N N . ASN B 1 173 ? 1.525 22.844 -8.375 1 96.81 173 ASN B N 1
ATOM 3456 C CA . ASN B 1 173 ? 1.035 22.625 -9.727 1 96.81 173 ASN B CA 1
ATOM 3457 C C . ASN B 1 173 ? -0.463 22.328 -9.742 1 96.81 173 ASN B C 1
ATOM 3459 O O . ASN B 1 173 ? -1.102 22.391 -10.797 1 96.81 173 ASN B O 1
ATOM 3463 N N . GLY B 1 174 ? -1.041 22.094 -8.633 1 96.19 174 GLY B N 1
ATOM 3464 C CA . GLY B 1 174 ? -2.424 21.641 -8.625 1 96.19 174 GLY B CA 1
ATOM 3465 C C . GLY B 1 174 ? -2.586 20.203 -9.031 1 96.19 174 GLY B C 1
ATOM 3466 O O . GLY B 1 174 ? -1.633 19.422 -8.969 1 96.19 174 GLY B O 1
ATOM 3467 N N . PRO B 1 175 ? -3.852 19.859 -9.367 1 95.94 175 PRO B N 1
ATOM 3468 C CA . PRO B 1 175 ? -4.066 18.469 -9.805 1 95.94 175 PRO B CA 1
ATOM 3469 C C . PRO B 1 175 ? -3.207 18.094 -11.008 1 95.94 175 PRO B C 1
ATOM 3471 O O . PRO B 1 175 ? -3.172 18.828 -12 1 95.94 175 PRO B O 1
ATOM 3474 N N . ASP B 1 176 ? -2.479 17.031 -10.859 1 95.5 176 ASP B N 1
ATOM 3475 C CA . ASP B 1 176 ? -1.567 16.578 -11.906 1 95.5 176 ASP B CA 1
ATOM 3476 C C . ASP B 1 176 ? -1.508 15.055 -11.969 1 95.5 176 ASP B C 1
ATOM 3478 O O . ASP B 1 176 ? -0.938 14.414 -11.086 1 95.5 176 ASP B O 1
ATOM 3482 N N . PRO B 1 177 ? -2.035 14.406 -13.039 1 90.31 177 PRO B N 1
ATOM 3483 C CA . PRO B 1 177 ? -2.01 12.945 -13.172 1 90.31 177 PRO B CA 1
ATOM 3484 C C . PRO B 1 177 ? -0.594 12.391 -13.312 1 90.31 177 PRO B C 1
ATOM 3486 O O . PRO B 1 177 ? -0.387 11.18 -13.188 1 90.31 177 PRO B O 1
ATOM 3489 N N . THR B 1 178 ? 0.391 13.25 -13.531 1 92.88 178 THR B N 1
ATOM 3490 C CA . THR B 1 178 ? 1.764 12.797 -13.711 1 92.88 178 THR B CA 1
ATOM 3491 C C . THR B 1 178 ? 2.58 13.008 -12.438 1 92.88 178 THR B C 1
ATOM 3493 O O . THR B 1 178 ? 3.811 12.977 -12.477 1 92.88 178 THR B O 1
ATOM 3496 N N . ALA B 1 179 ? 1.916 13.234 -11.312 1 95.19 179 ALA B N 1
ATOM 3497 C CA . ALA B 1 179 ? 2.596 13.516 -10.047 1 95.19 179 ALA B CA 1
ATOM 3498 C C . ALA B 1 179 ? 3.527 12.367 -9.664 1 95.19 179 ALA B C 1
ATOM 3500 O O . ALA B 1 179 ? 4.66 12.602 -9.227 1 95.19 179 ALA B O 1
ATOM 3501 N N . LEU B 1 180 ? 3.027 11.18 -9.812 1 93.06 180 LEU B N 1
ATOM 3502 C CA . LEU B 1 180 ? 3.826 10.008 -9.461 1 93.06 180 LEU B CA 1
ATOM 3503 C C . LEU B 1 180 ? 5.113 9.961 -10.273 1 93.06 180 LEU B C 1
ATOM 3505 O O . LEU B 1 180 ? 6.207 9.836 -9.711 1 93.06 180 LEU B O 1
ATOM 3509 N N . GLU B 1 181 ? 5.008 10.102 -11.555 1 90.88 181 GLU B N 1
ATOM 3510 C CA . GLU B 1 181 ? 6.172 10.07 -12.438 1 90.88 181 GLU B CA 1
ATOM 3511 C C . GLU B 1 181 ? 7.145 11.195 -12.102 1 90.88 181 GLU B C 1
ATOM 3513 O O . GLU B 1 181 ? 8.359 10.992 -12.086 1 90.88 181 GLU B O 1
ATOM 3518 N N . SER B 1 182 ? 6.59 12.305 -11.852 1 94.56 182 SER B N 1
ATOM 3519 C CA . SER B 1 182 ? 7.41 13.477 -11.539 1 94.56 182 SER B CA 1
ATOM 3520 C C . SER B 1 182 ? 8.227 13.258 -10.273 1 94.56 182 SER B C 1
ATOM 3522 O O . SER B 1 182 ? 9.422 13.562 -10.234 1 94.56 182 SER B O 1
ATOM 3524 N N . VAL B 1 183 ? 7.582 12.75 -9.242 1 94.94 183 VAL B N 1
ATOM 3525 C CA . VAL B 1 183 ? 8.273 12.547 -7.973 1 94.94 183 VAL B CA 1
ATOM 3526 C C . VAL B 1 183 ? 9.273 11.406 -8.102 1 94.94 183 VAL B C 1
ATOM 3528 O O . VAL B 1 183 ? 10.383 11.484 -7.566 1 94.94 183 VAL B O 1
ATOM 3531 N N . LEU B 1 184 ? 8.891 10.367 -8.805 1 90.44 184 LEU B N 1
ATOM 3532 C CA . LEU B 1 184 ? 9.812 9.266 -9.023 1 90.44 184 LEU B CA 1
ATOM 3533 C C . LEU B 1 184 ? 11.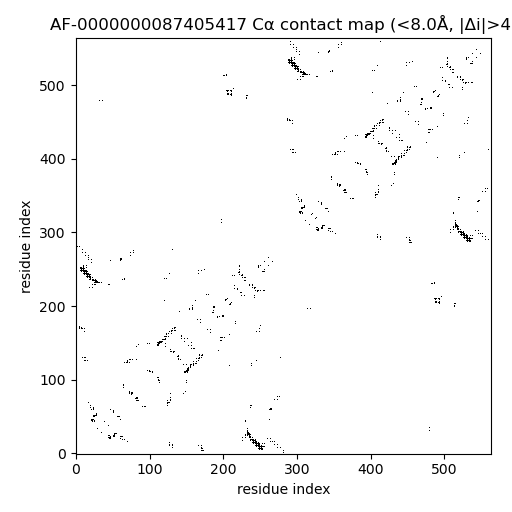062 9.734 -9.758 1 90.44 184 LEU B C 1
ATOM 3535 O O . LEU B 1 184 ? 12.18 9.305 -9.438 1 90.44 184 LEU B O 1
ATOM 3539 N N . GLU B 1 185 ? 10.875 10.555 -10.742 1 91.75 185 GLU B N 1
ATOM 3540 C CA . GLU B 1 185 ? 12.008 11.109 -11.469 1 91.75 185 GLU B CA 1
ATOM 3541 C C . GLU B 1 185 ? 12.914 11.93 -10.547 1 91.75 185 GLU B C 1
ATOM 3543 O O . GLU B 1 185 ? 14.141 11.875 -10.664 1 91.75 185 GLU B O 1
ATOM 3548 N N . GLN B 1 186 ? 12.32 12.648 -9.641 1 93.38 186 GLN B N 1
ATOM 3549 C CA . GLN B 1 186 ? 13.094 13.398 -8.664 1 93.38 186 GLN B CA 1
ATOM 3550 C C . GLN B 1 186 ? 13.93 12.469 -7.785 1 93.38 186 GLN B C 1
ATOM 3552 O O . GLN B 1 186 ? 15.102 12.734 -7.52 1 93.38 186 GLN B O 1
ATOM 3557 N N . LEU B 1 187 ? 13.273 11.422 -7.387 1 92 187 LEU B N 1
ATOM 3558 C CA . LEU B 1 187 ? 13.922 10.5 -6.457 1 92 187 LEU B CA 1
ATOM 3559 C C . LEU B 1 187 ? 15.039 9.719 -7.148 1 92 187 LEU B C 1
ATOM 3561 O O . LEU B 1 187 ? 15.953 9.234 -6.492 1 92 187 LEU B O 1
ATOM 3565 N N . ARG B 1 188 ? 14.945 9.633 -8.438 1 86.25 188 ARG B N 1
ATOM 3566 C CA . ARG B 1 188 ? 15.945 8.898 -9.211 1 86.25 188 ARG B CA 1
ATOM 3567 C C . ARG B 1 188 ? 17.094 9.812 -9.633 1 86.25 188 ARG B C 1
ATOM 3569 O O . ARG B 1 188 ? 18.141 9.336 -10.062 1 86.25 188 ARG B O 1
ATOM 3576 N N . ASP B 1 189 ? 16.891 11.125 -9.523 1 91.94 189 ASP B N 1
ATOM 3577 C CA . ASP B 1 189 ? 17.906 12.102 -9.914 1 91.94 189 ASP B CA 1
ATOM 3578 C C . ASP B 1 189 ? 19.109 12.047 -8.977 1 91.94 189 ASP B C 1
ATOM 3580 O O . ASP B 1 189 ? 18.984 12.305 -7.777 1 91.94 189 ASP B O 1
ATOM 3584 N N . PRO B 1 190 ? 20.297 11.711 -9.453 1 89.31 190 PRO B N 1
ATOM 3585 C CA . PRO B 1 190 ? 21.484 1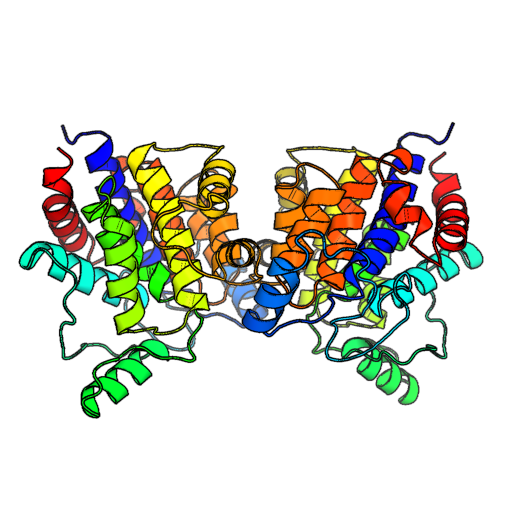1.656 -8.602 1 89.31 190 PRO B CA 1
ATOM 3586 C C . PRO B 1 190 ? 21.812 13.008 -7.953 1 89.31 190 PRO B C 1
ATOM 3588 O O . PRO B 1 190 ? 22.484 13.055 -6.922 1 89.31 190 PRO B O 1
ATOM 3591 N N . ASN B 1 191 ? 21.281 14.07 -8.523 1 92.38 191 ASN B N 1
ATOM 3592 C CA . ASN B 1 191 ? 21.562 15.406 -8.008 1 92.38 191 ASN B CA 1
ATOM 3593 C C . ASN B 1 191 ? 20.375 15.961 -7.215 1 92.38 191 ASN B C 1
ATOM 3595 O O . ASN B 1 191 ? 20.266 17.172 -7.023 1 92.38 191 ASN B O 1
ATOM 3599 N N . ARG B 1 192 ? 19.531 15.008 -6.773 1 91.19 192 ARG B N 1
ATOM 3600 C CA . ARG B 1 192 ? 18.328 15.453 -6.066 1 91.19 192 ARG B CA 1
ATOM 3601 C C . ARG B 1 192 ? 18.688 16.078 -4.719 1 91.19 192 ARG B C 1
ATOM 3603 O O . ARG B 1 192 ? 19.75 15.797 -4.168 1 91.19 192 ARG B O 1
ATOM 3610 N N . LYS B 1 193 ? 17.812 16.906 -4.27 1 90 193 LYS B N 1
ATOM 3611 C CA . LYS B 1 193 ? 17.984 17.547 -2.963 1 90 193 LYS B CA 1
ATOM 3612 C C . LYS B 1 193 ? 17.672 16.562 -1.837 1 90 193 LYS B C 1
ATOM 3614 O O . LYS B 1 193 ? 16.734 15.766 -1.939 1 90 193 LYS B O 1
ATOM 3619 N N . GLN B 1 194 ? 18.516 16.641 -0.771 1 92.81 194 GLN B N 1
ATOM 3620 C CA . GLN B 1 194 ? 18.344 15.859 0.452 1 92.81 194 GLN B CA 1
ATOM 3621 C C . GLN B 1 194 ? 18.25 14.367 0.146 1 92.81 194 GLN B C 1
ATOM 3623 O O . GLN B 1 194 ? 17.281 13.711 0.545 1 92.81 194 GLN B O 1
ATOM 3628 N N . PRO B 1 195 ? 19.203 13.836 -0.56 1 92.25 195 PRO B N 1
ATOM 3629 C CA . PRO B 1 195 ? 19.156 12.422 -0.938 1 92.25 195 PRO B CA 1
ATOM 3630 C C . PRO B 1 195 ? 19.172 11.484 0.271 1 92.25 195 PRO B C 1
ATOM 3632 O O . PRO B 1 195 ? 19.859 11.766 1.261 1 92.25 195 PRO B O 1
ATOM 3635 N N . GLN B 1 196 ? 18.328 10.469 0.22 1 91.38 196 GLN B N 1
ATOM 3636 C CA . GLN B 1 196 ? 18.328 9.383 1.192 1 91.38 196 GLN B CA 1
ATOM 3637 C C . GLN B 1 196 ? 18.703 8.055 0.534 1 91.38 196 GLN B C 1
ATOM 3639 O O . GLN B 1 196 ? 18.328 7.801 -0.612 1 91.38 196 GLN B O 1
ATOM 3644 N N . ASP B 1 197 ? 19.328 7.176 1.239 1 85.56 197 ASP B N 1
ATOM 3645 C CA . ASP B 1 197 ? 19.719 5.867 0.715 1 85.56 197 ASP B CA 1
ATOM 3646 C C . ASP B 1 197 ? 18.484 5.059 0.304 1 85.56 197 ASP B C 1
ATOM 3648 O O . ASP B 1 197 ? 18.531 4.293 -0.659 1 85.56 197 ASP B O 1
ATOM 3652 N N . LEU B 1 198 ? 17.375 5.375 0.915 1 86.56 198 LEU B N 1
ATOM 3653 C CA . LEU B 1 198 ? 16.203 4.52 0.743 1 86.56 198 LEU B CA 1
ATOM 3654 C C . LEU B 1 198 ? 15.18 5.164 -0.186 1 86.56 198 LEU B C 1
ATOM 3656 O O . LEU B 1 198 ? 14.055 4.688 -0.304 1 86.56 198 LEU B O 1
ATOM 3660 N N . ASP B 1 199 ? 15.539 6.168 -0.9 1 88.12 199 ASP B N 1
ATOM 3661 C CA . ASP B 1 199 ? 14.625 6.93 -1.747 1 88.12 199 ASP B CA 1
ATOM 3662 C C . ASP B 1 199 ? 13.945 6.023 -2.77 1 88.12 199 ASP B C 1
ATOM 3664 O O . ASP B 1 199 ? 12.75 6.176 -3.045 1 88.12 199 ASP B O 1
ATOM 3668 N N . LYS B 1 200 ? 14.633 5.047 -3.254 1 78.25 200 LYS B N 1
ATOM 3669 C CA . LYS B 1 200 ? 14.109 4.207 -4.324 1 78.25 200 LYS B CA 1
ATOM 3670 C C . LYS B 1 200 ? 13.133 3.166 -3.779 1 78.25 200 LYS B C 1
ATOM 3672 O O . LYS B 1 200 ? 12.203 2.756 -4.473 1 78.25 200 LYS B O 1
ATOM 3677 N N . ALA B 1 201 ? 13.25 2.852 -2.541 1 82.38 201 ALA B N 1
ATOM 3678 C CA . ALA B 1 201 ? 12.5 1.73 -1.973 1 82.38 201 ALA B CA 1
ATOM 3679 C C . ALA B 1 201 ? 11.203 2.205 -1.333 1 82.38 201 ALA B C 1
ATOM 3681 O O . ALA B 1 201 ? 10.203 1.478 -1.323 1 82.38 201 ALA B O 1
ATOM 3682 N N . VAL B 1 202 ? 11.18 3.398 -0.938 1 81.69 202 VAL B N 1
ATOM 3683 C CA . VAL B 1 202 ? 10.172 3.791 0.04 1 81.69 202 VAL B CA 1
ATOM 3684 C C . VAL B 1 202 ? 8.82 3.951 -0.65 1 81.69 202 VAL B C 1
ATOM 3686 O O . VAL B 1 202 ? 7.77 3.766 -0.027 1 81.69 202 VAL B O 1
ATOM 3689 N N . ILE B 1 203 ? 8.773 4.172 -1.911 1 82.56 203 ILE B N 1
ATOM 3690 C CA . ILE B 1 203 ? 7.508 4.398 -2.604 1 82.56 203 ILE B CA 1
ATOM 3691 C C . ILE B 1 203 ? 6.777 3.07 -2.797 1 82.56 203 ILE B C 1
ATOM 3693 O O . ILE B 1 203 ? 5.547 3.025 -2.793 1 82.56 203 ILE B O 1
ATOM 3697 N N . GLY B 1 204 ? 7.559 2.047 -2.863 1 83.88 204 GLY B N 1
ATOM 3698 C CA . GLY B 1 204 ? 6.965 0.75 -3.143 1 83.88 204 GLY B CA 1
ATOM 3699 C C . GLY B 1 204 ? 6.875 -0.142 -1.919 1 83.88 204 GLY B C 1
ATOM 3700 O O . GLY B 1 204 ? 6.367 -1.263 -1.996 1 83.88 204 GLY B O 1
ATOM 3701 N N . LEU B 1 205 ? 7.324 0.34 -0.794 1 86.38 205 LEU B N 1
ATOM 3702 C CA . LEU B 1 205 ? 7.289 -0.44 0.438 1 86.38 205 LEU B CA 1
ATOM 3703 C C . LEU B 1 205 ? 5.859 -0.586 0.948 1 86.38 205 LEU B C 1
ATOM 3705 O O . LEU B 1 205 ? 5.145 0.409 1.108 1 86.38 205 LEU B O 1
ATOM 3709 N N . PRO B 1 206 ? 5.461 -1.903 1.126 1 90.19 206 PRO B N 1
ATOM 3710 C CA . PRO B 1 206 ? 4.133 -2.07 1.725 1 90.19 206 PRO B CA 1
ATOM 3711 C C . PRO B 1 206 ? 3.996 -1.35 3.064 1 90.19 206 PRO B C 1
ATOM 3713 O O . PRO B 1 206 ? 4.906 -1.407 3.896 1 90.19 206 PRO B O 1
ATOM 3716 N N . GLY B 1 207 ? 2.885 -0.631 3.199 1 91.31 207 GLY B N 1
ATOM 3717 C CA . GLY B 1 207 ? 2.668 0.06 4.461 1 91.31 207 GLY B CA 1
ATOM 3718 C C . GLY B 1 207 ? 1.678 1.204 4.352 1 91.31 207 GLY B C 1
ATOM 3719 O O . GLY B 1 207 ? 1.026 1.371 3.318 1 91.31 207 GLY B O 1
ATOM 3720 N N . ALA B 1 208 ? 1.633 1.939 5.426 1 93.25 208 ALA B N 1
ATOM 3721 C CA . ALA B 1 208 ? 0.627 2.99 5.551 1 93.25 208 ALA B CA 1
ATOM 3722 C C . ALA B 1 208 ? 0.863 4.102 4.531 1 93.25 208 ALA B C 1
ATOM 3724 O O . ALA B 1 208 ? -0.086 4.621 3.941 1 93.25 208 ALA B O 1
ATOM 3725 N N . PHE B 1 209 ? 2.119 4.438 4.273 1 94.69 209 PHE B N 1
ATOM 3726 C CA . PHE B 1 209 ? 2.406 5.508 3.322 1 94.69 209 PHE B CA 1
ATOM 3727 C C . PHE B 1 209 ? 1.978 5.109 1.914 1 94.69 209 PHE B C 1
ATOM 3729 O O . PHE B 1 209 ? 1.334 5.891 1.211 1 94.69 209 PHE B O 1
ATOM 3736 N N . GLN B 1 210 ? 2.373 3.961 1.578 1 92.94 210 GLN B N 1
ATOM 3737 C CA . GLN B 1 210 ? 2.016 3.502 0.24 1 92.94 210 GLN B CA 1
ATOM 3738 C C . GLN B 1 210 ? 0.501 3.447 0.062 1 92.94 210 GLN B C 1
ATOM 3740 O O . GLN B 1 210 ? -0.018 3.807 -0.997 1 92.94 210 GLN B O 1
ATOM 3745 N N . ALA B 1 211 ? -0.182 2.977 1.074 1 93.5 211 ALA B N 1
ATOM 3746 C CA . ALA B 1 211 ? -1.641 2.926 1.021 1 93.5 211 ALA B CA 1
ATOM 3747 C C . ALA B 1 211 ? -2.232 4.328 0.889 1 93.5 211 ALA B C 1
ATOM 3749 O O . ALA B 1 211 ? -3.182 4.539 0.13 1 93.5 211 ALA B O 1
ATOM 3750 N N . ALA B 1 212 ? -1.68 5.246 1.646 1 95.88 212 ALA B N 1
ATOM 3751 C CA . ALA B 1 212 ? -2.146 6.625 1.555 1 95.88 212 ALA B CA 1
ATOM 3752 C C . ALA B 1 212 ? -1.873 7.207 0.17 1 95.88 212 ALA B C 1
ATOM 3754 O O . ALA B 1 212 ? -2.715 7.91 -0.392 1 95.88 212 ALA B O 1
ATOM 3755 N N . LEU B 1 213 ? -0.687 6.922 -0.324 1 94.75 213 LEU B N 1
ATOM 3756 C CA . LEU B 1 213 ? -0.324 7.398 -1.655 1 94.75 213 LEU B CA 1
ATOM 3757 C C . LEU B 1 213 ? -1.259 6.82 -2.713 1 94.75 213 LEU B C 1
ATOM 3759 O O . LEU B 1 213 ? -1.684 7.531 -3.627 1 94.75 213 LEU B O 1
ATOM 3763 N N . TYR B 1 214 ? -1.544 5.562 -2.521 1 91.44 214 TYR B N 1
ATOM 3764 C CA . TYR B 1 214 ? -2.533 4.926 -3.381 1 91.44 214 TYR B CA 1
ATOM 3765 C C . TYR B 1 214 ? -3.859 5.676 -3.338 1 91.44 214 TYR B C 1
ATOM 3767 O O . TYR B 1 214 ? -4.465 5.941 -4.379 1 91.44 214 TYR B O 1
ATOM 3775 N N . GLY B 1 215 ? -4.312 6.02 -2.223 1 92.69 215 GLY B N 1
ATOM 3776 C CA . GLY B 1 215 ? -5.539 6.777 -2.053 1 92.69 215 GLY B CA 1
ATOM 3777 C C . GLY B 1 215 ? -5.508 8.125 -2.742 1 92.69 215 GLY B C 1
ATOM 3778 O O . GLY B 1 215 ? -6.5 8.555 -3.336 1 92.69 215 GLY B O 1
ATOM 3779 N N . VAL B 1 216 ? -4.375 8.742 -2.701 1 95.75 216 VAL B N 1
ATOM 3780 C CA . VAL B 1 216 ? -4.207 10.047 -3.33 1 95.75 216 VAL B CA 1
ATOM 3781 C C . VAL B 1 216 ? -4.27 9.906 -4.848 1 95.75 216 VAL B C 1
ATOM 3783 O O . VAL B 1 216 ? -4.965 10.664 -5.523 1 95.75 216 VAL B O 1
ATOM 3786 N N . LEU B 1 217 ? -3.605 8.891 -5.355 1 91.19 217 LEU B N 1
ATOM 3787 C CA . LEU B 1 217 ? -3.391 8.766 -6.793 1 91.19 217 LEU B CA 1
ATOM 3788 C C . LEU B 1 217 ? -4.637 8.219 -7.484 1 91.19 217 LEU B C 1
ATOM 3790 O O . LEU B 1 217 ? -4.82 8.422 -8.688 1 91.19 217 LEU B O 1
ATOM 3794 N N . THR B 1 218 ? -5.531 7.555 -6.715 1 87.75 218 THR B N 1
ATOM 3795 C CA . THR B 1 218 ? -6.695 6.93 -7.336 1 87.75 218 THR B CA 1
ATOM 3796 C C . THR B 1 218 ? -7.973 7.684 -6.977 1 87.75 218 THR B C 1
ATOM 3798 O O . THR B 1 218 ? -9.062 7.316 -7.414 1 87.75 218 THR B O 1
ATOM 3801 N N . ALA B 1 219 ? -7.836 8.719 -6.262 1 87.12 219 ALA B N 1
ATOM 3802 C CA . ALA B 1 219 ? -8.992 9.445 -5.742 1 87.12 219 ALA B CA 1
ATOM 3803 C C . ALA B 1 219 ? -9.727 10.188 -6.855 1 87.12 219 ALA B C 1
ATOM 3805 O O . ALA B 1 219 ? -9.094 10.719 -7.773 1 87.12 219 ALA B O 1
ATOM 3806 N N . HIS B 1 220 ? -11.008 10.297 -6.688 1 83.5 220 HIS B N 1
ATOM 3807 C CA . HIS B 1 220 ? -11.828 11.094 -7.598 1 83.5 220 HIS B CA 1
ATOM 3808 C C . HIS B 1 220 ? -12.156 12.453 -6.992 1 83.5 220 HIS B C 1
ATOM 3810 O O . HIS B 1 220 ? -12.273 13.445 -7.715 1 83.5 220 HIS B O 1
ATOM 3816 N N . ASN B 1 221 ? -12.367 12.406 -5.723 1 93.69 221 ASN B N 1
ATOM 3817 C CA . ASN B 1 221 ? -12.617 13.648 -4.996 1 93.69 221 ASN B CA 1
ATOM 3818 C C . ASN B 1 221 ? -12.203 13.539 -3.533 1 93.69 221 ASN B C 1
ATOM 3820 O O . ASN B 1 221 ? -11.914 12.445 -3.047 1 93.69 221 ASN B O 1
ATOM 3824 N N . TYR B 1 222 ? -12.188 14.711 -2.885 1 97.69 222 TYR B N 1
ATOM 3825 C CA . TYR B 1 222 ? -11.688 14.859 -1.522 1 97.69 222 TYR B CA 1
ATOM 3826 C C . TYR B 1 222 ? -12.477 13.992 -0.553 1 97.69 222 TYR B C 1
ATOM 3828 O O . TYR B 1 222 ? -11.898 13.195 0.186 1 97.69 222 TYR B O 1
ATOM 3836 N N . VAL B 1 223 ? -13.805 14.016 -0.626 1 97.69 223 VAL B N 1
ATOM 3837 C CA . VAL B 1 223 ? -14.68 13.352 0.334 1 97.69 223 VAL B CA 1
ATOM 3838 C C . VAL B 1 223 ? -14.57 11.836 0.171 1 97.69 223 VAL B C 1
ATOM 3840 O O . VAL B 1 223 ? -14.352 11.117 1.146 1 97.69 223 VAL B O 1
ATOM 3843 N N . GLU B 1 224 ? -14.68 11.391 -0.997 1 94.06 224 GLU B N 1
ATOM 3844 C CA . GLU B 1 224 ? -14.656 9.953 -1.267 1 94.06 224 GLU B CA 1
ATOM 3845 C C . GLU B 1 224 ? -13.312 9.344 -0.883 1 94.06 224 GLU B C 1
ATOM 3847 O O . GLU B 1 224 ? -13.258 8.234 -0.355 1 94.06 224 GLU B O 1
ATOM 3852 N N . ALA B 1 225 ? -12.273 10.031 -1.159 1 95.12 225 ALA B N 1
ATOM 3853 C CA . ALA B 1 225 ? -10.938 9.531 -0.857 1 95.12 225 ALA B CA 1
ATOM 3854 C C . ALA B 1 225 ? -10.742 9.352 0.646 1 95.12 225 ALA B C 1
ATOM 3856 O O . ALA B 1 225 ? -10.234 8.32 1.095 1 95.12 225 ALA B O 1
ATOM 3857 N N . VAL B 1 226 ? -11.156 10.336 1.455 1 97.12 226 VAL B N 1
ATOM 3858 C CA . VAL B 1 226 ? -11.023 10.281 2.906 1 97.12 226 VAL B CA 1
ATOM 3859 C C . VAL B 1 226 ? -11.953 9.211 3.469 1 97.12 226 VAL B C 1
ATOM 3861 O O . VAL B 1 226 ? -11.555 8.422 4.332 1 97.12 226 VAL B O 1
ATOM 3864 N N . ARG B 1 227 ? -13.148 9.117 2.926 1 95.06 227 ARG B N 1
ATOM 3865 C CA . ARG B 1 227 ? -14.125 8.125 3.363 1 95.06 227 ARG B CA 1
ATOM 3866 C C . ARG B 1 227 ? -13.625 6.711 3.078 1 95.06 227 ARG B C 1
ATOM 3868 O O . ARG B 1 227 ? -13.766 5.816 3.916 1 95.06 227 ARG B O 1
ATOM 3875 N N . ASP B 1 228 ? -13.078 6.52 1.92 1 91.88 228 ASP B N 1
ATOM 3876 C CA . ASP B 1 228 ? -12.57 5.203 1.54 1 91.88 228 ASP B CA 1
ATOM 3877 C C . ASP B 1 228 ? -11.477 4.734 2.5 1 91.88 228 ASP B C 1
ATOM 3879 O O . ASP B 1 228 ? -11.438 3.564 2.883 1 91.88 228 ASP B O 1
ATOM 3883 N N . THR B 1 229 ? -10.609 5.633 2.842 1 93.88 229 THR B N 1
ATOM 3884 C CA . THR B 1 229 ? -9.539 5.301 3.773 1 93.88 229 THR B CA 1
ATOM 3885 C C . THR B 1 229 ? -10.109 4.914 5.137 1 93.88 229 THR B C 1
ATOM 3887 O O . THR B 1 229 ? -9.609 3.994 5.785 1 93.88 229 THR B O 1
ATOM 3890 N N . MET B 1 230 ? -11.164 5.57 5.598 1 94.5 230 MET B N 1
ATOM 3891 C CA . MET B 1 230 ? -11.805 5.254 6.871 1 94.5 230 MET B CA 1
ATOM 3892 C C . MET B 1 230 ? -12.453 3.873 6.828 1 94.5 230 MET B C 1
ATOM 3894 O O . MET B 1 230 ? -12.484 3.17 7.836 1 94.5 230 MET B O 1
ATOM 3898 N N . SER B 1 231 ? -12.852 3.502 5.68 1 92.19 231 SER B N 1
ATOM 3899 C CA . SER B 1 231 ? -13.57 2.242 5.516 1 92.19 231 SER B CA 1
ATOM 3900 C C . SER B 1 231 ? -12.609 1.059 5.48 1 92.19 231 SER B C 1
ATOM 3902 O O . SER B 1 231 ? -13.039 -0.096 5.449 1 92.19 231 SER B O 1
ATOM 3904 N N . CYS B 1 232 ? -11.344 1.299 5.523 1 91.88 232 CYS B N 1
ATOM 3905 C CA . CYS B 1 232 ? -10.352 0.234 5.492 1 91.88 232 CYS B CA 1
ATOM 3906 C C . CYS B 1 232 ? -9.859 -0.091 6.898 1 91.88 232 CYS B C 1
ATOM 3908 O O . CYS B 1 232 ? -9.266 -1.148 7.125 1 91.88 232 CYS B O 1
ATOM 3910 N N . GLY B 1 233 ? -10.125 0.786 7.844 1 92.19 233 GLY B N 1
ATOM 3911 C CA . GLY B 1 233 ? -9.711 0.543 9.219 1 92.19 233 GLY B CA 1
ATOM 3912 C C . GLY B 1 233 ? -8.25 0.846 9.461 1 92.19 233 GLY B C 1
ATOM 3913 O O . GLY B 1 233 ? -7.578 1.439 8.609 1 92.19 233 GLY B O 1
ATOM 3914 N N . GLY B 1 234 ? -7.762 0.514 10.703 1 91.81 234 GLY B N 1
ATOM 3915 C CA . GLY B 1 234 ? -6.383 0.792 11.078 1 91.81 234 GLY B CA 1
ATOM 3916 C C . GLY B 1 234 ? -6.148 2.242 11.461 1 91.81 234 GLY B C 1
ATOM 3917 O O . GLY B 1 234 ? -7 2.869 12.094 1 91.81 234 GLY B O 1
ATOM 3918 N N . CYS B 1 235 ? -4.934 2.664 11.141 1 92.44 235 CYS B N 1
ATOM 3919 C CA . CYS B 1 235 ? -4.586 4.039 11.477 1 92.44 235 CYS B CA 1
ATOM 3920 C C . CYS B 1 235 ? -5.117 5.012 10.43 1 92.44 235 CYS B C 1
ATOM 3922 O O . CYS B 1 235 ? -4.34 5.641 9.711 1 92.44 235 CYS B O 1
ATOM 3924 N N . THR B 1 236 ? -6.371 5.211 10.453 1 95.19 236 THR B N 1
ATOM 3925 C CA . THR B 1 236 ? -7.078 5.949 9.414 1 95.19 236 THR B CA 1
ATOM 3926 C C . THR B 1 236 ? -6.785 7.445 9.516 1 95.19 236 THR B C 1
ATOM 3928 O O . THR B 1 236 ? -6.801 8.156 8.508 1 95.19 236 THR B O 1
ATOM 3931 N N . CYS B 1 237 ? -6.434 7.961 10.688 1 96 237 CYS B N 1
ATOM 3932 C CA . CYS B 1 237 ? -6.148 9.383 10.836 1 96 237 CYS B CA 1
ATOM 3933 C C . CYS B 1 237 ? -4.836 9.75 10.156 1 96 237 CYS B C 1
ATOM 3935 O O . CYS B 1 237 ? -4.746 10.789 9.492 1 96 237 CYS B O 1
ATOM 3937 N N . SER B 1 238 ? -3.855 8.906 10.367 1 96.25 238 SER B N 1
ATOM 3938 C CA . SER B 1 238 ? -2.584 9.211 9.719 1 96.25 238 SER B CA 1
ATOM 3939 C C . SER B 1 238 ? -2.719 9.195 8.195 1 96.25 238 SER B C 1
ATOM 3941 O O . SER B 1 238 ? -2.334 10.156 7.523 1 96.25 238 SER B O 1
ATOM 3943 N N . ARG B 1 239 ? -3.348 8.172 7.66 1 97.06 239 ARG B N 1
ATOM 3944 C CA . ARG B 1 239 ? -3.531 8.086 6.215 1 97.06 239 ARG B CA 1
ATOM 3945 C C . ARG B 1 239 ? -4.461 9.188 5.719 1 97.06 239 ARG B C 1
ATOM 3947 O O . ARG B 1 239 ? -4.195 9.812 4.691 1 97.06 239 ARG B O 1
ATOM 3954 N N . GLY B 1 240 ? -5.496 9.422 6.461 1 97.88 240 GLY B N 1
ATOM 3955 C CA . GLY B 1 240 ? -6.445 10.461 6.098 1 97.88 240 GLY B CA 1
ATOM 3956 C C . GLY B 1 240 ? -5.824 11.844 6.059 1 97.88 240 GLY B C 1
ATOM 3957 O O . GLY B 1 240 ? -6.141 12.648 5.18 1 97.88 240 GLY B O 1
ATOM 3958 N N . SER B 1 241 ? -4.988 12.133 7.008 1 98.12 241 SER B N 1
ATOM 3959 C CA . SER B 1 241 ? -4.344 13.445 7.062 1 98.12 241 SER B CA 1
ATOM 3960 C C . SER B 1 241 ? -3.512 13.703 5.809 1 98.12 241 SER B C 1
ATOM 3962 O O . SER B 1 241 ? -3.529 14.805 5.262 1 98.12 241 SER B O 1
ATOM 3964 N N . PHE B 1 242 ? -2.779 12.719 5.348 1 98.56 242 PHE B N 1
ATOM 3965 C CA . PHE B 1 242 ? -1.956 12.875 4.152 1 98.56 242 PHE B CA 1
ATOM 3966 C C . PHE B 1 242 ? -2.826 12.977 2.906 1 98.56 242 PHE B C 1
ATOM 3968 O O . PHE B 1 242 ? -2.59 13.828 2.047 1 98.56 242 PHE B O 1
ATOM 3975 N N . ILE B 1 243 ? -3.797 12.109 2.822 1 98.5 243 ILE B N 1
ATOM 3976 C CA . ILE B 1 243 ? -4.73 12.148 1.703 1 98.5 243 ILE B CA 1
ATOM 3977 C C . ILE B 1 243 ? -5.43 13.508 1.656 1 98.5 243 ILE B C 1
ATOM 3979 O O . ILE B 1 243 ? -5.516 14.133 0.597 1 98.5 243 ILE B O 1
ATOM 3983 N N . GLY B 1 244 ? -5.867 13.945 2.812 1 98.75 244 GLY B N 1
ATOM 3984 C CA . GLY B 1 244 ? -6.527 15.234 2.908 1 98.75 244 GLY B CA 1
ATOM 3985 C C . GLY B 1 244 ? -5.625 16.391 2.518 1 98.75 244 GLY B C 1
ATOM 3986 O O . GLY B 1 244 ? -6.074 17.359 1.886 1 98.75 244 GLY B O 1
ATOM 3987 N N . ALA B 1 245 ? -4.375 16.328 2.926 1 98.81 245 ALA B N 1
ATOM 3988 C CA . ALA B 1 245 ? -3.418 17.359 2.557 1 98.81 245 ALA B CA 1
ATOM 3989 C C . ALA B 1 245 ? -3.232 17.422 1.044 1 98.81 245 ALA B C 1
ATOM 3991 O O . ALA B 1 245 ? -3.33 18.5 0.445 1 98.81 245 ALA B O 1
ATOM 3992 N N . CYS B 1 246 ? -3.018 16.281 0.417 1 98.75 246 CYS B N 1
ATOM 3993 C CA . CYS B 1 246 ? -2.73 16.234 -1.012 1 98.75 246 CYS B CA 1
ATOM 3994 C C . CYS B 1 246 ? -3.955 16.625 -1.828 1 98.75 246 CYS B C 1
ATOM 3996 O O . CYS B 1 246 ? -3.855 17.438 -2.756 1 98.75 246 CYS B O 1
ATOM 3998 N N . LEU B 1 247 ? -5.098 16.094 -1.462 1 98.69 247 LEU B N 1
ATOM 3999 C CA . LEU B 1 247 ? -6.305 16.438 -2.209 1 98.69 247 LEU B CA 1
ATOM 4000 C C . LEU B 1 247 ? -6.75 17.859 -1.902 1 98.69 247 LEU B C 1
ATOM 4002 O O . LEU B 1 247 ? -7.289 18.547 -2.773 1 98.69 247 LEU B O 1
ATOM 4006 N N . GLY B 1 248 ? -6.562 18.266 -0.652 1 98.62 248 GLY B N 1
ATOM 4007 C CA . GLY B 1 248 ? -6.824 19.656 -0.321 1 98.62 248 GLY B CA 1
ATOM 4008 C C . GLY B 1 248 ? -6.004 20.625 -1.146 1 98.62 248 GLY B C 1
ATOM 4009 O O . GLY B 1 248 ? -6.508 21.672 -1.562 1 98.62 248 GLY B O 1
ATOM 4010 N N . ALA B 1 249 ? -4.738 20.328 -1.319 1 98.44 249 ALA B N 1
ATOM 4011 C CA . ALA B 1 249 ? -3.885 21.156 -2.172 1 98.44 249 ALA B CA 1
ATOM 4012 C C . ALA B 1 249 ? -4.422 21.203 -3.6 1 98.44 249 ALA B C 1
ATOM 4014 O O . ALA B 1 249 ? -4.316 22.234 -4.273 1 98.44 249 ALA B O 1
ATOM 4015 N N . GLN B 1 250 ? -4.984 20.125 -4.059 1 98.06 250 GLN B N 1
ATOM 4016 C CA . GLN B 1 250 ? -5.461 20.031 -5.434 1 98.06 250 GLN B CA 1
ATOM 4017 C C . GLN B 1 250 ? -6.746 20.828 -5.633 1 98.06 250 GLN B C 1
ATOM 4019 O O . GLN B 1 250 ? -6.918 21.484 -6.66 1 98.06 250 GLN B O 1
ATOM 4024 N N . VAL B 1 251 ? -7.641 20.844 -4.656 1 97.69 251 VAL B N 1
ATOM 4025 C CA . VAL B 1 251 ? -8.961 21.438 -4.844 1 97.69 251 VAL B CA 1
ATOM 4026 C C . VAL B 1 251 ? -8.984 22.844 -4.242 1 97.69 251 VAL B C 1
ATOM 4028 O O . VAL B 1 251 ? -9.898 23.625 -4.52 1 97.69 251 VAL B O 1
ATOM 4031 N N . GLY B 1 252 ? -8.008 23.203 -3.465 1 97.5 252 GLY B N 1
ATOM 4032 C CA . GLY B 1 252 ? -8.016 24.469 -2.764 1 97.5 252 GLY B CA 1
ATOM 4033 C C . GLY B 1 252 ? -8.984 24.5 -1.597 1 97.5 252 GLY B C 1
ATOM 4034 O O . GLY B 1 252 ? -9.664 23.516 -1.32 1 97.5 252 GLY B O 1
ATOM 4035 N N . LEU B 1 253 ? -9.016 25.641 -0.915 1 97.88 253 LEU B N 1
ATOM 4036 C CA . LEU B 1 253 ? -9.844 25.797 0.278 1 97.88 253 LEU B CA 1
ATOM 4037 C C . LEU B 1 253 ? -11.32 25.594 -0.048 1 97.88 253 LEU B C 1
ATOM 4039 O O . LEU B 1 253 ? -12.039 24.938 0.711 1 97.88 253 LEU B O 1
ATOM 4043 N N . GLU B 1 254 ? -11.734 26.047 -1.146 1 97 254 GLU B N 1
ATOM 4044 C CA . GLU B 1 254 ? -13.141 26.031 -1.524 1 97 254 GLU B CA 1
ATOM 4045 C C . GLU B 1 254 ? -13.594 24.609 -1.874 1 97 254 GLU B C 1
ATOM 4047 O O . GLU B 1 254 ? -14.797 24.328 -1.9 1 97 254 GLU B O 1
ATOM 4052 N N . GLY B 1 255 ? -12.617 23.766 -2.176 1 97.44 255 GLY B N 1
ATOM 4053 C CA . GLY B 1 255 ? -12.961 22.406 -2.543 1 97.44 255 GLY B CA 1
ATOM 4054 C C . GLY B 1 255 ? -13.195 21.5 -1.343 1 97.44 255 GLY B C 1
ATOM 4055 O O . GLY B 1 255 ? -13.688 20.391 -1.487 1 97.44 255 GLY B O 1
ATOM 4056 N N . ILE B 1 256 ? -12.867 21.938 -0.15 1 98.31 256 ILE B N 1
ATOM 4057 C CA . ILE B 1 256 ? -13.156 21.219 1.087 1 98.31 256 ILE B CA 1
ATOM 4058 C C . ILE B 1 256 ? -14.586 21.5 1.529 1 98.31 256 ILE B C 1
ATOM 4060 O O . ILE B 1 256 ? -14.969 22.672 1.695 1 98.31 256 ILE B O 1
ATOM 4064 N N . PRO B 1 257 ? -15.336 20.5 1.688 1 98.06 257 PRO B N 1
ATOM 4065 C CA . PRO B 1 257 ? -16.766 20.734 1.91 1 98.06 257 PRO B CA 1
ATOM 4066 C C . PRO B 1 257 ? -17.047 21.5 3.199 1 98.06 257 PRO B C 1
ATOM 4068 O O . PRO B 1 257 ? -16.5 21.156 4.254 1 98.06 257 PRO B O 1
ATOM 4071 N N . ALA B 1 258 ? -18 22.391 3.133 1 98.19 258 ALA B N 1
ATOM 4072 C CA . ALA B 1 258 ? -18.406 23.188 4.285 1 98.19 258 ALA B CA 1
ATOM 4073 C C . ALA B 1 258 ? -19 22.297 5.379 1 98.19 258 ALA B C 1
ATOM 4075 O O . ALA B 1 258 ? -18.844 22.578 6.57 1 98.19 258 ALA B O 1
ATOM 4076 N N . SER B 1 259 ? -19.703 21.219 4.965 1 97.94 259 SER B N 1
ATOM 4077 C CA . SER B 1 259 ? -20.281 20.297 5.926 1 97.94 259 SER B CA 1
ATOM 4078 C C . SER B 1 259 ? -19.219 19.641 6.781 1 97.94 259 SER B C 1
ATOM 4080 O O . SER B 1 259 ? -19.484 19.203 7.906 1 97.94 259 SER B O 1
ATOM 4082 N N . TRP B 1 260 ? -17.969 19.547 6.262 1 98.69 260 TRP B N 1
ATOM 4083 C CA . TRP B 1 260 ? -16.891 18.953 7.027 1 98.69 260 TRP B CA 1
ATOM 4084 C C . TRP B 1 260 ? -16.125 20.016 7.824 1 98.69 260 TRP B C 1
ATOM 4086 O O . TRP B 1 260 ? -15.758 19.781 8.977 1 98.69 260 TRP B O 1
ATOM 4096 N N . THR B 1 261 ? -15.953 21.219 7.215 1 98.69 261 THR B N 1
ATOM 4097 C CA . THR B 1 261 ? -15.227 22.266 7.922 1 98.69 261 THR B CA 1
ATOM 4098 C C . THR B 1 261 ? -16.016 22.734 9.141 1 98.69 261 THR B C 1
ATOM 4100 O O . THR B 1 261 ? -15.43 23 10.195 1 98.69 261 THR B O 1
ATOM 4103 N N . SER B 1 262 ? -17.328 22.781 9.047 1 98.31 262 SER B N 1
ATOM 4104 C CA . SER B 1 262 ? -18.172 23.234 10.141 1 98.31 262 SER B CA 1
ATOM 4105 C C . SER B 1 262 ? -18.141 22.25 11.305 1 98.31 262 SER B C 1
ATOM 4107 O O . SER B 1 262 ? -18.469 22.609 12.438 1 98.31 262 SER B O 1
ATOM 4109 N N . ARG B 1 263 ? -17.781 21.016 11.047 1 98.25 263 ARG B N 1
ATOM 4110 C CA . ARG B 1 263 ? -17.75 19.969 12.062 1 98.25 263 ARG B CA 1
ATOM 4111 C C . ARG B 1 263 ? -16.344 19.797 12.633 1 98.25 263 ARG B C 1
ATOM 4113 O O . ARG B 1 263 ? -16.141 18.969 13.523 1 98.25 263 ARG B O 1
ATOM 4120 N N . THR B 1 264 ? -15.398 20.516 12.102 1 98.69 264 THR B N 1
ATOM 4121 C CA . THR B 1 264 ? -14.031 20.516 12.617 1 98.69 264 THR B CA 1
ATOM 4122 C C . THR B 1 264 ? -13.844 21.625 13.641 1 98.69 264 THR B C 1
ATOM 4124 O O . THR B 1 264 ? -13.844 22.812 13.289 1 98.69 264 THR B O 1
ATOM 4127 N N . LEU B 1 265 ? -13.641 21.281 14.812 1 97.88 265 LEU B N 1
ATOM 4128 C CA . LEU B 1 265 ? -13.719 22.234 15.914 1 97.88 265 LEU B CA 1
ATOM 4129 C C . LEU B 1 265 ? -12.625 23.281 15.805 1 97.88 265 LEU B C 1
ATOM 4131 O O . LEU B 1 265 ? -12.859 24.469 16.047 1 97.88 265 LEU B O 1
ATOM 4135 N N . ARG B 1 266 ? -11.461 22.938 15.391 1 96.62 266 ARG B N 1
ATOM 4136 C CA . ARG B 1 266 ? -10.336 23.875 15.32 1 96.62 266 ARG B CA 1
ATOM 4137 C C . ARG B 1 266 ? -10.273 24.547 13.961 1 96.62 266 ARG B C 1
ATOM 4139 O O . ARG B 1 266 ? -9.258 25.156 13.609 1 96.62 266 ARG B O 1
ATOM 4146 N N . TYR B 1 267 ? -11.297 24.406 13.203 1 98.5 267 TYR B N 1
ATOM 4147 C CA . TYR B 1 267 ? -11.258 24.859 11.82 1 98.5 267 TYR B CA 1
ATOM 4148 C C . TYR B 1 267 ? -10.844 26.328 11.734 1 98.5 267 TYR B C 1
ATOM 4150 O O . TYR B 1 267 ? -9.922 26.672 10.984 1 98.5 267 TYR B O 1
ATOM 4158 N N . GLU B 1 268 ? -11.438 27.188 12.5 1 98.38 268 GLU B N 1
ATOM 4159 C CA . GLU B 1 268 ? -11.188 28.625 12.398 1 98.38 268 GLU B CA 1
ATOM 4160 C C . GLU B 1 268 ? -9.742 28.953 12.742 1 98.38 268 GLU B C 1
ATOM 4162 O O . GLU B 1 268 ? -9.109 29.766 12.055 1 98.38 268 GLU B O 1
ATOM 4167 N N . SER B 1 269 ? -9.258 28.391 13.812 1 97.94 269 SER B N 1
ATOM 4168 C CA . SER B 1 269 ? -7.871 28.625 14.211 1 97.94 269 SER B CA 1
ATOM 4169 C C . SER B 1 269 ? -6.895 28.094 13.164 1 97.94 269 SER B C 1
ATOM 4171 O O . SER B 1 269 ? -5.902 28.75 12.852 1 97.94 269 SER B O 1
ATOM 4173 N N . VAL B 1 270 ? -7.168 26.891 12.633 1 98.44 270 VAL B N 1
ATOM 4174 C CA . VAL B 1 270 ? -6.328 26.297 11.594 1 98.44 270 VAL B CA 1
ATOM 4175 C C . VAL B 1 270 ? -6.289 27.219 10.375 1 98.44 270 VAL B C 1
ATOM 4177 O O . VAL B 1 270 ? -5.215 27.484 9.828 1 98.44 270 VAL B O 1
ATOM 4180 N N . LEU B 1 271 ? -7.457 27.672 9.992 1 98.44 271 LEU B N 1
ATOM 4181 C CA . LEU B 1 271 ? -7.562 28.531 8.82 1 98.44 271 LEU B CA 1
ATOM 4182 C C . LEU B 1 271 ? -6.789 29.828 9.023 1 98.44 271 LEU B C 1
ATOM 4184 O O . LEU B 1 271 ? -6.086 30.281 8.117 1 98.44 271 LEU B O 1
ATOM 4188 N N . GLU B 1 272 ? -6.926 30.406 10.156 1 97.75 272 GLU B N 1
ATOM 4189 C CA . GLU B 1 272 ? -6.238 31.656 10.469 1 97.75 272 GLU B CA 1
ATOM 4190 C C . GLU B 1 272 ? -4.723 31.5 10.375 1 97.75 272 GLU B C 1
ATOM 4192 O O . GLU B 1 272 ? -4.047 32.281 9.719 1 97.75 272 GLU B O 1
ATOM 4197 N N . HIS B 1 273 ? -4.191 30.5 11.023 1 97.25 273 HIS B N 1
ATOM 4198 C CA . HIS B 1 273 ? -2.756 30.25 10.992 1 97.25 273 HIS B CA 1
ATOM 4199 C C . HIS B 1 273 ? -2.291 29.875 9.586 1 97.25 273 HIS B C 1
ATOM 4201 O O . HIS B 1 273 ? -1.199 30.266 9.164 1 97.25 273 HIS B O 1
ATOM 4207 N N . ALA B 1 274 ? -3.096 29.062 8.875 1 97.88 274 ALA B N 1
ATOM 4208 C CA . ALA B 1 274 ? -2.748 28.656 7.516 1 97.88 274 ALA B CA 1
ATOM 4209 C C . ALA B 1 274 ? -2.594 29.875 6.602 1 97.88 274 ALA B C 1
ATOM 4211 O O . ALA B 1 274 ? -1.627 29.969 5.844 1 97.88 274 ALA B O 1
ATOM 4212 N N . LYS B 1 275 ? -3.541 30.797 6.707 1 96.81 275 LYS B N 1
ATOM 4213 C CA . LYS B 1 275 ? -3.486 32 5.895 1 96.81 275 LYS B CA 1
ATOM 4214 C C . LYS B 1 275 ? -2.268 32.844 6.246 1 96.81 275 LYS B C 1
ATOM 4216 O O . LYS B 1 275 ? -1.639 33.438 5.367 1 96.81 275 LYS B O 1
ATOM 4221 N N . LYS B 1 276 ? -1.98 32.906 7.461 1 95.38 276 LYS B N 1
ATOM 4222 C CA . LYS B 1 276 ? -0.848 33.688 7.922 1 95.38 276 LYS B CA 1
ATOM 4223 C C . LYS B 1 276 ? 0.467 33.156 7.363 1 95.38 276 LYS B C 1
ATOM 4225 O O . LYS B 1 276 ? 1.317 33.938 6.918 1 95.38 276 LYS B O 1
ATOM 4230 N N . ILE B 1 277 ? 0.678 31.844 7.336 1 94.62 277 ILE B N 1
ATOM 4231 C CA . ILE B 1 277 ? 1.988 31.297 6.996 1 94.62 277 ILE B CA 1
ATOM 4232 C C . ILE B 1 277 ? 2.107 31.141 5.48 1 94.62 277 ILE B C 1
ATOM 4234 O O . ILE B 1 277 ? 3.178 30.812 4.965 1 94.62 277 ILE B O 1
ATOM 4238 N N . THR B 1 278 ? 1.034 31.312 4.773 1 94.12 278 THR B N 1
ATOM 4239 C CA . THR B 1 278 ? 1.093 31.141 3.326 1 94.12 278 THR B CA 1
ATOM 4240 C C . THR B 1 278 ? 0.957 32.469 2.611 1 94.12 278 THR B C 1
ATOM 4242 O O . THR B 1 278 ? 0.861 32.531 1.384 1 94.12 278 THR B O 1
ATOM 4245 N N . ARG B 1 279 ? 0.898 33.562 3.352 1 87.69 279 ARG B N 1
ATOM 4246 C CA . ARG B 1 279 ? 0.721 34.938 2.82 1 87.69 279 ARG B CA 1
ATOM 4247 C C . ARG B 1 279 ? 1.838 35.281 1.844 1 87.69 279 ARG B C 1
ATOM 4249 O O . ARG B 1 279 ? 1.622 36.031 0.892 1 87.69 279 ARG B O 1
ATOM 4256 N N . HIS B 1 280 ? 3.006 34.75 2.145 1 83.44 280 HIS B N 1
ATOM 4257 C CA . HIS B 1 280 ? 4.156 35.125 1.321 1 83.44 280 HIS B CA 1
ATOM 4258 C C . HIS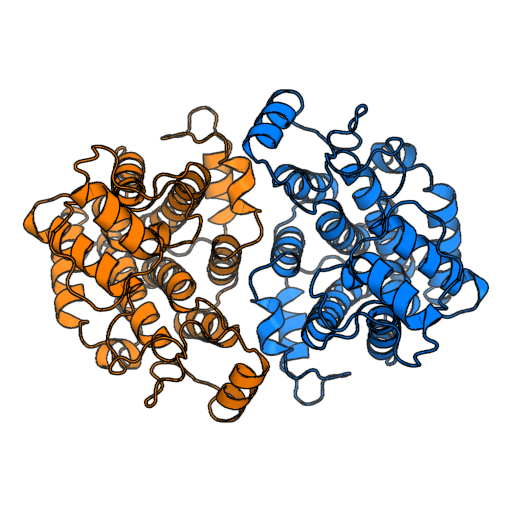 B 1 280 ? 4.059 34.469 -0.061 1 83.44 280 HIS B C 1
ATOM 4260 O O . HIS B 1 280 ? 4.797 34.844 -0.975 1 83.44 280 HIS B O 1
ATOM 4266 N N . HIS B 1 281 ? 3.211 33.469 -0.212 1 77 281 HIS B N 1
ATOM 4267 C CA . HIS B 1 281 ? 2.984 32.875 -1.529 1 77 281 HIS B CA 1
ATOM 4268 C C . HIS B 1 281 ? 2.141 33.812 -2.402 1 77 281 HIS B C 1
ATOM 4270 O O . HIS B 1 281 ? 1.909 33.5 -3.578 1 77 281 HIS B O 1
ATOM 4276 N N . GLN B 1 282 ? 1.535 34.875 -1.8 1 68.56 282 GLN B N 1
ATOM 4277 C CA . GLN B 1 282 ? 0.654 35.812 -2.486 1 68.56 282 GLN B CA 1
ATOM 4278 C C . GLN B 1 282 ? 1.452 36.781 -3.365 1 68.56 282 GLN B C 1
ATOM 4280 O O . GLN B 1 282 ? 2.607 37.094 -3.066 1 68.56 282 GLN B O 1
#

Foldseek 3Di:
DFPLLLLLLLLLLLLLLLLQLQLVLLFAFPPLVVLVVVCVVPVQRGQPQHRPDPPDDDGRQEGDPLSLQLVQQLVCCLPPVAGDDDPDPDDDDQPPLNVQLVVCVVVVHPFRTDAPDQAQSLLSNLSNLLSLQQPHLCSLVRSLVNRRSRHVYLLNSLLNSLLSQLLSCCSVPADDLCSVVVSQVLLVDPPHPPHGPCNNPNCPDDDLSVVLVVLQNPDPASSVSSSVLSSVGGRSSSSSSSSSSNRSSRCGPVRPDPVSLVSNPCNVVSSVSSSSSNVVVD/DPPLLLLLLLLLLLLLLLLQLQLVLLFAFPPLVVLVVVCVVPVQRGQPQHRPDPPDDDGRQEGDPLSLLLVQQLVCCLPPVARDDDPDPDDDDCPPLNVQLVVCVVVVHPFRTDAPDQAQSLLSNLSNLLSLQQPHLCSLVRSLVNRRSRHVYLLNSLLNSLLSQLLSCCSVPADDLCSVVVSQVLLVDPPHPPHGPCNNPNCPDDDLSVVLVVLQNPDPASSVSSSVLSSVGGRSSSSSSSSSSNRSSRCGPVRPDPVSLVSNPCSVVSSVSSSSSNVVVD

Organism: NCBI:txid433684

Secondary structure (DSSP, 8-state):
---HHHHHHHHHHHHHHHHHHHHGGGTTB--HHHHHHHHHH-S--TT-SS---SS----TTS--HHHHHHHHHHHHHHHHSS----SS--SS---HHHHHHHHHHHTT-S--SBSS--STHHHHTHHHHHHHHTTSTTHHHHHHHHHHTTB--HHHHHHHHHHHHHHHHHHHH-S-TTHHHHHHHHHH-TT-SS--TTHHHHTTSSSHHHHHHHHHHH-SSHHHHHHHHHTT-BSHHHHHHHHHHHHHHHH-GGGS-HHHHTT-TTHHHHHHHHHHHTGGG-/---HHHHHHHHHHHHHHHHHHHHGGGTTB--HHHHHHHHHH-S--TT-SS---SS----TTS--HHHHHHHHHHHHHHHHSS----SS--SS---HHHHHHHHHHHTT-S--SBSS--STHHHHTHHHHHHHHTTSTTHHHHHHHHHHTTB--HHHHHHHHHHHHHHHHHHHH-S-TTHHHHHHHHHH-TT-SS--TTHHHHTTSSSHHHHHHHHHHH-SSHHHHHHHHHTT-BSHHHHHHHHHHHHHHHH-GGGS-HHHHTT-TTHHHHHHHHHHHTGGG-

Sequence (564 aa):
MASALANRAVGAIVGSAVADAAAQPMHWIYDLQKLHVILAQDPNPEFRAESANPFYRRQTGQQSCYGDQAFVLLESLSECGGPRPQLPVEGPWRQASLKSFLKNIDAGKEETGCVDDCQMDGITKLAPVVAFYAGKPEMLEKVEDAVRVTQNNDACVAETLAAARFLEHFILNGPDPTALESVLEQLRDPNRKQPQDLDKAVIGLPGAFQAALYGVLTAHNYVEAVRDTMSCGGCTCSRGSFIGACLGAQVGLEGIPASWTSRTLRYESVLEHAKKITRHHQMASALANRAVGAIVGSAVADAAAQPMHWIYDLQKLHVILAQDPNPEFRAESANPFYRRQTGQQSCYGDQAFVLLESLSECGGPRPQLPVEGPWRQASLKSFLKNIDAGKEETGCVDDCQMDGITKLAPVVAFYAGKPEMLEKVEDAVRVTQNNDACVAETLAAARFLEHFILNGPDPTALESVLEQLRDPNRKQPQDLDKAVIGLPGAFQAALYGVLTAHNYVEAVRDTMSCGGCTCSRGSFIGACLGAQVGLEGIPASWTSRTLRYESVLEHAKKITRHHQ

pLDDT: mean 90.53, std 9.71, range [44.78, 98.88]

Nearest PDB structures (foldseek):
  2yzw-assembly1_A  TM=7.866E-01  e=1.763E-09  Thermus thermophilus HB8
  3o5t-assembly1_A  TM=7.778E-01  e=1.608E-09  Azospirillum brasilense
  3g9d-assembly2_B  TM=7.623E-01  e=1.219E-09  Azospirillum brasilense
  2woc-assembly3_C  TM=7.895E-01  e=3.211E-09  Rhodospirillum rubrum
  6drh-assembly4_G  TM=7.547E-01  e=2.550E-09  Serratia proteamaculans 568

Solvent-accessible surface area (backbone atoms only — not comparable to full-atom values): 28249 Å² total; per-residue (Å²): 127,70,31,72,47,22,33,7,27,33,4,12,35,46,24,16,46,36,29,11,7,28,25,32,22,49,23,53,33,69,54,59,69,62,50,43,55,51,39,72,76,38,82,72,58,60,48,28,80,69,57,62,24,78,85,60,85,67,66,60,13,40,59,34,65,50,37,48,52,24,47,51,39,32,50,26,33,49,73,68,72,40,83,53,91,67,80,78,76,83,69,89,65,61,54,69,34,52,46,39,18,51,52,23,52,74,70,66,43,87,72,22,21,17,63,79,45,70,62,60,64,53,44,30,39,35,39,48,56,42,39,54,29,54,94,45,89,57,32,64,59,53,48,47,57,57,30,33,47,33,32,45,20,71,67,35,44,30,41,32,52,52,50,46,50,52,40,35,46,19,25,76,65,26,74,55,97,57,49,66,62,54,46,50,51,46,57,67,38,90,83,39,80,84,76,48,89,47,43,78,19,47,70,59,29,58,29,61,62,34,36,24,49,48,42,53,76,70,43,88,45,62,66,59,33,43,51,52,45,49,59,32,32,28,65,19,27,48,34,17,14,42,33,19,17,37,41,15,9,38,52,17,54,85,56,52,55,63,81,50,46,76,47,19,69,58,39,66,62,50,50,52,36,37,50,61,44,27,48,81,58,84,126,73,31,72,48,21,35,8,25,32,4,13,36,49,25,16,47,37,30,11,7,28,26,32,21,50,23,54,32,70,55,59,67,62,49,41,55,52,38,73,76,38,82,74,56,61,48,28,79,70,57,63,24,78,84,60,85,68,66,60,14,40,58,34,66,51,37,48,52,25,47,51,40,32,48,25,32,48,73,69,72,41,82,53,92,67,80,80,77,84,69,90,65,61,54,69,35,53,47,39,18,52,53,23,50,73,68,65,43,86,72,21,21,17,63,80,46,68,62,60,63,52,44,31,39,35,41,48,55,41,38,54,30,54,94,44,90,58,32,65,60,54,48,49,56,58,28,33,48,33,31,45,21,70,68,33,44,30,40,32,52,51,50,46,49,52,38,35,47,20,25,75,65,27,74,56,97,56,49,66,60,53,46,50,52,47,60,67,37,92,83,38,80,85,77,49,88,49,44,78,20,45,70,57,28,58,28,62,62,33,35,26,49,49,42,52,75,69,43,89,46,62,67,60,33,42,51,52,44,49,60,33,34,28,65,18,28,48,34,17,15,42,32,20,15,39,42,14,9,38,52,16,55,85,55,50,55,64,81,50,46,74,49,20,70,57,38,67,62,50,48,53,37,36,51,61,44,26,49,81,58,85

InterPro domains:
  IPR005502 ADP-ribosylation/Crystallin J1 [PF03747] (11-258)
  IPR036705 ADP-ribosylation/Crystallin J1 superfamily [G3DSA:1.10.4080.10] (2-282)
  IPR036705 ADP-ribosylation/Crystallin J1 superfamily [SSF101478] (6-280)
  IPR050792 ADP-ribosylglycohydrolase-like [PTHR16222] (1-277)

=== Feature glossary ===
Legend for the data blocks above and below:

— What the protein is —

The amino-acid sequence is the protein's primary structure: the linear order of residues from the N-terminus to the C-terminus, written in one-letter code. Everything else here — the 3D coordinates, the secondary structure, the domain annotations — is ultimately a consequence of this string.

Database cross-references. InterPro integrates a dozen domain/family signature databases into unified entries with residue-range hits. GO terms attach function/process/location labels with evidence codes. CATH codes position the fold in a four-level structural taxonomy. Organism is the NCBI-tax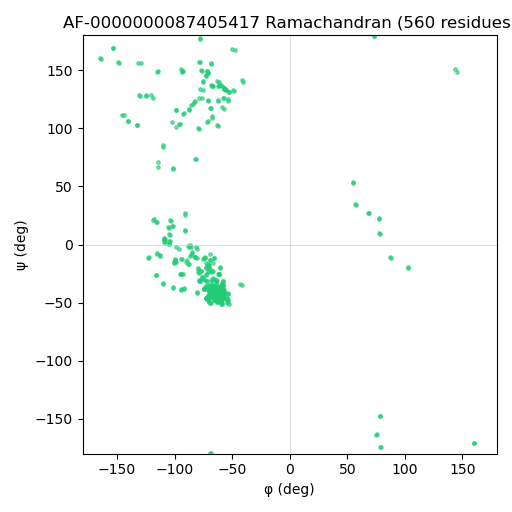onomy species name.

— Where its atoms are —

The mmCIF block holds the 3D Cartesian coordinates of each backbone atom (N, Cα, C, O) in ångströms. mmCIF is the PDB's canonical archive format — a tagged-loop text representation of the atomic model.

The six renders are orthographic views along the three Cartesian axes in both directions. Representation (cartoon, sticks, or surface) and color scheme (sequence-rainbow or by-chain) vary across proteins so the training set covers all the common visualization conventions.

— Local backbone conformation —

Secondary structure is the local, repeating backbone conformation. DSSP classifies it into eight states by reading the hydrogen-bond network: three helix types (H, G, I), two β types (E, B), two non-regular types (T, S), and unstructured coil (-).

SS3 is a coarse helix/strand/coil call (letters a/b/c) made by the P-SEA algorithm from inter-Cα distances and dihedrals. It is less detailed than DSSP but needs only Cα positions.

Backbone dihedral angles. Every residue except chain termini has a φ (preceding-C → N → Cα → C) and a ψ (N → Cα → C → next-N). They are reported in degrees following the IUPAC sign convention. Secondary structure is essentially a statement about which (φ, ψ) basin each residue occupies.

— Global shape and packing —

The geometric summary reports three shape descriptors. Rg (radius of gyration) measures how spread out the Cα atoms are about their centre of mass; compact globular proteins have small Rg, elongated or unfolded ones large. Cα contacts (<8 Å, |i−j|>4) count long-range residue pairs in spatial proximity — high for tightly packed folds, near zero for rods or random coil. The bounding-box extents give the protein's footprint along x, y, z in Å.

Solvent accessibility: the surface area of each residue that a 1.4 Å water probe can touch, in Å². When only backbone atoms are present the absolute values are lower than full-atom SASA (side chains contribute most of the area) and are flagged as backbone-only.

Plot images: a contact map (which residues are close in 3D, as an N×N binary image), a Ramachandran scatter (backbone torsion angles, revealing secondary-structure composition at a glance), and — for AlphaFold structures — a PAE heatmap (pairwise prediction confidence).

— Structural neighborhood —

Foldseek's 3Di representation compresses backbone geometry into a per-residue letter drawn from a learned twenty-state alphabet. It captures the tertiary interaction pattern around each residue — which residues are packed against it in space, regardless of where they are in sequence.

Structural nearest neighbors (via Foldseek easy-search vs the PDB). Reported per hit: target PDB id, E-value, and alignment TM-score. A TM-score above ~0.5 is the conventional threshold for 'same fold'.

— Confidence and disorder —

pLDDT (predicted Local Distance Difference Test) is AlphaFold's per-residue confidence score, ranging from 0 to 100. Values above 90 indicate high confidence (typically well-packed cores); 70–90 is confident; 50–70 low confidence; below 50 usually means the region is disordered or the prediction is unreliable there. AlphaFold stores pLDDT in the mmCIF B-factor column.

For experimental (PDB) structures, the B-factor (temperature factor) quantifies the positional spread of each atom in the crystal — a combination of thermal vibration and static disorder — in units of Å². High B-factors mark flexible loops or poorly resolved regions; low B-factors mark the rigid, well-ordered core.

Predicted Aligned Error (PAE) is an AlphaFold confidence matrix: entry (i, j) is the expected error in the position of residue j, in ångströms, when the prediction is superimposed on the true structure at residue i. Low PAE within a block of residues means that block is internally rigid and well-predicted; high PAE between two blocks means their relative placement is uncertain even if each block individually is confident.